Protein AF-A0A534F071-F1 (afdb_monomer)

Secondary structure (DSSP, 8-state):
-----------------------PPPPPP---HHHHHHHHHHHTSGGGTT--TTSHHHHHHHHHHHHHHHHTTPEESBTTBSEEEEEEEEEEE-TT-EEEEESSS-EEEEBTTTEEEE-SS--SEEEEEEEEEEE-TT--EEGGGTEETTTT---TT-EEEEESS-HHHHH--TTSTTTTSPPGGGSHHHHHHHHHHTT-SEEEEEP-HHHHTS-HHHHHHHHSSEEEEPPP-SS---SEEEEE-HHHHHHHHHHTT--HHHHHHHHTSTT---EEEEEEEEEEEEEEEEEEEEEEEEEEE--SSEEEEEEEEEEE-----EEE-TTSSEEE---IIIIIHHHHHHHHHHHHHHH-SSPPSEEEEEEEES--TTTSHHHHHHHHS-SS-GGGEEEEEEE-S---B--BSEEEEET-SSBTHHHHHHHHHHHTTPEEE--S-GGG-GGGGSTHHHHHHHT--EEEEE--S-BTTS-TTHHHHHHHHHHHHTTTSTT----TT-BTHHHHHHHHHHHHHHHHHHHSS----B-GGGSTT-HHHHHHHS-------S-HHHHHHHHHHHHHTTS---------EEEEEEEEEEEEEEE-TTS-B-STT-BPPPEEEEEEEEEEEEEEEEETTEEEEEEEEE----EEEE--TTEEEEEEEEEEEEEEEEEEEEEETTEEEEEEEEEEEEEEEEEEEEEEGGGS-----

Sequence (705 aa):
MRNAVFLTTLVSCATVLSCAAAAQAPGPARFDEANIRATIRTLSSDEFGGRAPASAGEKLTTEYIASQFKRYGLLPANHGSFLQEVPLVQITANTDAALTVSGATPLTLSFGRDLIVSTPRPQTTVALAGSPLVFAGYGIVAPEYQWNDYAGLDAKGKTVVVLVNDPGYATGDPKLFHGKAMTYYGRWTYKYEEAARRGAAGVLIVHETGPAGYPWEVVQNSNTGPREELPPGDAYHPLTQGWLSHEAAGKLFATAGLSLDELARAAARRGFKPVALKLTASLTLHNEVRSIVSHNVAALVKGSRHPEQVVVYSAHWDHFGTRPGPDGKPQIFHGAIDNASGIAGLLELATVYAAARPAPARSVLFIATTAEEQGLLGAAYYASHPLFPLSDTVADLNMDVMNVYGETRDMTVRGQFMSTLDDALKQAAQRQGLKILPDAEPEKGYYYRADHFEFAKAGVPALSIDGGTDYVGQPPGWGLAQRQAYVRDRYHKPADVYEASWNLAGIRQQLELLYVTGRELADGSDWPAWYSAYGDRTPWRYVMRQPQSRCFGRHSMARLVAAVALALVAVPEGSAAGPLGFYVGGAIGEARVEAGTSSFTIGASQSFRDFSQNHSAFKLITGIRPLPIVSVELSYLDFGHPTGYSLASPGFGTADVSMKGATATGLLFLPIPLVEAYAKAGLARMQGTVHATYCGIDNCAFGPP

Radius of gyration: 31.2 Å; Cα contacts (8 Å, |Δi|>4): 1522; chains: 1; bounding box: 118×83×103 Å

pLDDT: mean 82.55, std 19.39, range [24.86, 98.88]

Structure (mmCIF, N/CA/C/O backbone):
data_AF-A0A534F071-F1
#
_entry.id   AF-A0A534F071-F1
#
loop_
_atom_site.group_PDB
_atom_site.id
_atom_site.type_symbol
_atom_site.label_atom_id
_atom_site.label_alt_id
_atom_site.label_comp_id
_atom_site.label_asym_id
_atom_site.label_entity_id
_atom_site.label_seq_id
_atom_site.pdbx_PDB_ins_code
_atom_site.Cartn_x
_atom_site.Cartn_y
_atom_site.Cartn_z
_atom_site.occupancy
_atom_site.B_iso_or_equiv
_atom_site.auth_seq_id
_atom_site.auth_comp_id
_atom_site.auth_asym_id
_atom_site.auth_atom_id
_atom_site.pdbx_PDB_model_num
ATOM 1 N N . MET A 1 1 ? 58.735 -54.352 -65.077 1.00 35.53 1 MET A N 1
ATOM 2 C CA . MET A 1 1 ? 58.502 -52.902 -65.236 1.00 35.53 1 MET A CA 1
ATOM 3 C C . MET A 1 1 ? 57.008 -52.636 -65.139 1.00 35.53 1 MET A C 1
ATOM 5 O O . MET A 1 1 ? 56.267 -53.246 -65.888 1.00 35.53 1 MET A O 1
ATOM 9 N N . ARG A 1 2 ? 56.634 -51.715 -64.242 1.00 36.81 2 ARG A N 1
ATOM 10 C CA . ARG A 1 2 ? 55.465 -50.820 -64.296 1.00 36.81 2 ARG A CA 1
ATOM 11 C C . ARG A 1 2 ? 54.032 -51.389 -64.202 1.00 36.81 2 ARG A C 1
ATOM 13 O O . ARG A 1 2 ? 53.475 -51.896 -65.161 1.00 36.81 2 ARG A O 1
ATOM 20 N N . ASN A 1 3 ? 53.443 -51.029 -63.055 1.00 34.09 3 ASN A N 1
ATOM 21 C CA . ASN A 1 3 ? 52.143 -50.369 -62.873 1.00 34.09 3 ASN A CA 1
ATOM 22 C C . ASN A 1 3 ? 50.898 -51.247 -62.678 1.00 34.09 3 ASN A C 1
ATOM 24 O O . ASN A 1 3 ? 50.167 -51.560 -63.611 1.00 34.09 3 ASN A O 1
ATOM 28 N N . ALA A 1 4 ? 50.619 -51.514 -61.398 1.00 37.78 4 ALA A N 1
ATOM 29 C CA . ALA A 1 4 ? 49.294 -51.826 -60.881 1.00 37.78 4 ALA A CA 1
ATOM 30 C C . ALA A 1 4 ? 48.411 -50.564 -60.896 1.00 37.78 4 ALA A C 1
ATOM 32 O O . ALA A 1 4 ? 48.815 -49.504 -60.415 1.00 37.78 4 ALA A O 1
ATOM 33 N N . VAL A 1 5 ? 47.211 -50.690 -61.459 1.00 39.19 5 VAL A N 1
ATOM 34 C CA . VAL A 1 5 ? 46.166 -49.661 -61.475 1.00 39.19 5 VAL A CA 1
ATOM 35 C C . VAL A 1 5 ? 45.340 -49.813 -60.198 1.00 39.19 5 VAL A C 1
ATOM 37 O O . VAL A 1 5 ? 44.652 -50.815 -60.025 1.00 39.19 5 VAL A O 1
ATOM 40 N N . PHE A 1 6 ? 45.428 -48.835 -59.293 1.00 38.88 6 PHE A N 1
ATOM 41 C CA . PHE A 1 6 ? 44.560 -48.732 -58.119 1.00 38.88 6 PHE A CA 1
ATOM 42 C C . PHE A 1 6 ? 43.337 -47.874 -58.449 1.00 38.88 6 PHE A C 1
ATOM 44 O O . PHE A 1 6 ? 43.452 -46.709 -58.826 1.00 38.88 6 PHE A O 1
ATOM 51 N N . LEU A 1 7 ? 42.164 -48.479 -58.283 1.00 36.41 7 LEU A N 1
ATOM 52 C CA . LEU A 1 7 ? 40.848 -47.858 -58.342 1.00 36.41 7 LEU A CA 1
ATOM 53 C C . LEU A 1 7 ? 40.698 -46.917 -57.132 1.00 36.41 7 LEU A C 1
ATOM 55 O O . LEU A 1 7 ? 40.744 -47.378 -55.993 1.00 36.41 7 LEU A O 1
ATOM 59 N N . THR A 1 8 ? 40.559 -45.607 -57.350 1.00 38.62 8 THR A N 1
ATOM 60 C CA . THR A 1 8 ? 40.312 -44.636 -56.270 1.00 38.62 8 THR A CA 1
ATOM 61 C C . THR A 1 8 ? 38.850 -44.205 -56.298 1.00 38.62 8 THR A C 1
ATOM 63 O O . THR A 1 8 ? 38.410 -43.486 -57.192 1.00 38.62 8 THR A O 1
ATOM 66 N N . THR A 1 9 ? 38.089 -44.680 -55.319 1.00 41.09 9 THR A N 1
ATOM 67 C CA . THR A 1 9 ? 36.700 -44.297 -55.063 1.00 41.09 9 THR A CA 1
ATOM 68 C C . THR A 1 9 ? 36.679 -42.888 -54.462 1.00 41.09 9 THR A C 1
ATOM 70 O O . THR A 1 9 ? 37.172 -42.676 -53.355 1.00 41.09 9 THR A O 1
ATOM 73 N N . LEU A 1 10 ? 36.133 -41.911 -55.191 1.00 35.72 10 LEU A N 1
ATOM 74 C CA . LEU A 1 10 ? 35.888 -40.555 -54.692 1.00 35.72 10 LEU A CA 1
ATOM 75 C C . LEU A 1 10 ? 34.735 -40.578 -53.675 1.00 35.72 10 LEU A C 1
ATOM 77 O O . LEU A 1 10 ? 33.568 -40.673 -54.047 1.00 35.72 10 LEU A O 1
ATOM 81 N N . VAL A 1 11 ? 35.062 -40.472 -52.386 1.00 41.44 11 VAL A N 1
ATOM 82 C CA . VAL A 1 11 ? 34.099 -40.129 -51.332 1.00 41.44 11 VAL A CA 1
ATOM 83 C C . VAL A 1 11 ? 33.946 -38.609 -51.332 1.00 41.44 11 VAL A C 1
ATOM 85 O O . VAL A 1 11 ? 34.829 -37.879 -50.886 1.00 41.44 11 VAL A O 1
ATOM 88 N N . SER A 1 12 ? 32.830 -38.131 -51.879 1.00 37.91 12 SER A N 1
ATOM 89 C CA . SER A 1 12 ? 32.453 -36.718 -51.856 1.00 37.91 12 SER A CA 1
ATOM 90 C C . SER A 1 12 ? 32.006 -36.345 -50.439 1.00 37.91 12 SER A C 1
ATOM 92 O O . SER A 1 12 ? 30.887 -36.644 -50.028 1.00 37.91 12 SER A O 1
ATOM 94 N N . CYS A 1 13 ? 32.903 -35.727 -49.670 1.00 37.22 13 CYS A N 1
ATOM 95 C CA . CYS A 1 13 ? 32.613 -35.191 -48.345 1.00 37.22 13 CYS A CA 1
ATOM 96 C C . CYS A 1 13 ? 31.810 -33.889 -48.509 1.00 37.22 13 CYS A C 1
ATOM 98 O O . CYS A 1 13 ? 32.375 -32.830 -48.775 1.00 37.22 13 CYS A O 1
ATOM 100 N N . ALA A 1 14 ? 30.482 -33.978 -48.424 1.00 41.22 14 ALA A N 1
ATOM 101 C CA . ALA A 1 14 ? 29.607 -32.814 -48.375 1.00 41.22 14 ALA A CA 1
ATOM 102 C C . ALA A 1 14 ? 29.762 -32.133 -47.006 1.00 41.22 14 ALA A C 1
ATOM 104 O O . ALA A 1 14 ? 29.178 -32.556 -46.009 1.00 41.22 14 ALA A O 1
ATOM 105 N N . THR A 1 15 ? 30.573 -31.080 -46.951 1.00 41.62 15 THR A N 1
ATOM 106 C CA . THR A 1 15 ? 30.648 -30.163 -45.815 1.00 41.62 15 THR A CA 1
ATOM 107 C C . THR A 1 15 ? 29.354 -29.358 -45.735 1.00 41.62 15 THR A C 1
ATOM 109 O O . THR A 1 15 ? 29.196 -28.314 -46.363 1.00 41.62 15 THR A O 1
ATOM 112 N N . VAL A 1 16 ? 28.404 -29.847 -44.938 1.00 42.28 16 VAL A N 1
ATOM 113 C CA . VAL A 1 16 ? 27.288 -29.038 -44.446 1.00 42.28 16 VAL A CA 1
ATOM 114 C C . VAL A 1 16 ? 27.893 -27.982 -43.519 1.00 42.28 16 VAL A C 1
ATOM 116 O O . VAL A 1 16 ? 28.187 -28.257 -42.357 1.00 42.28 16 VAL A O 1
ATOM 119 N N . LEU A 1 17 ? 28.136 -26.776 -44.041 1.00 40.34 17 LEU A N 1
ATOM 120 C CA . LEU A 1 17 ? 28.343 -25.590 -43.213 1.00 40.34 17 LEU A CA 1
ATOM 121 C C . LEU A 1 17 ? 27.021 -25.309 -42.484 1.00 40.34 17 LEU A C 1
ATOM 123 O O . LEU A 1 17 ? 26.186 -24.531 -42.942 1.00 40.34 17 LEU A O 1
ATOM 127 N N . SER A 1 18 ? 26.818 -25.962 -41.341 1.00 37.25 18 SER A N 1
ATOM 128 C CA . SER A 1 18 ? 25.866 -25.495 -40.342 1.00 37.25 18 SER A CA 1
ATOM 129 C C . SER A 1 18 ? 26.377 -24.153 -39.841 1.00 37.25 18 SER A C 1
ATOM 131 O O . SER A 1 18 ? 27.278 -24.083 -39.007 1.00 37.25 18 SER A O 1
ATOM 133 N N . CYS A 1 19 ? 25.816 -23.078 -40.386 1.00 33.03 19 CYS A N 1
ATOM 134 C CA . CYS A 1 19 ? 25.945 -21.741 -39.840 1.00 33.03 19 CYS A CA 1
ATOM 135 C C . CYS A 1 19 ? 25.193 -21.727 -38.502 1.00 33.03 19 CYS A C 1
ATOM 137 O O . CYS A 1 19 ? 24.042 -21.308 -38.418 1.00 33.03 19 CYS A O 1
ATOM 139 N N . ALA A 1 20 ? 25.822 -22.264 -37.455 1.00 37.59 20 ALA A N 1
ATOM 140 C CA . ALA A 1 20 ? 25.410 -22.022 -36.088 1.00 37.59 20 ALA A CA 1
ATOM 141 C C . ALA A 1 20 ? 25.661 -20.534 -35.833 1.00 37.59 20 ALA A C 1
ATOM 143 O O . ALA A 1 20 ? 26.767 -20.125 -35.485 1.00 37.59 20 ALA A O 1
ATOM 144 N N . ALA A 1 21 ? 24.645 -19.709 -36.086 1.00 35.34 21 ALA A N 1
ATOM 145 C CA . ALA A 1 21 ? 24.594 -18.370 -35.538 1.00 35.34 21 ALA A CA 1
ATOM 146 C C . ALA A 1 21 ? 24.618 -18.543 -34.017 1.00 35.34 21 ALA A C 1
ATOM 148 O O . ALA A 1 21 ? 23.602 -18.868 -33.405 1.00 35.34 21 ALA A O 1
ATOM 149 N N . ALA A 1 22 ? 25.804 -18.420 -33.420 1.00 35.91 22 ALA A N 1
ATOM 150 C CA . ALA A 1 22 ? 25.925 -18.259 -31.987 1.00 35.91 22 ALA A CA 1
ATOM 151 C C . ALA A 1 22 ? 25.032 -17.070 -31.630 1.00 35.91 22 ALA A C 1
ATOM 153 O O . ALA A 1 22 ? 25.279 -15.955 -32.094 1.00 35.91 22 ALA A O 1
ATOM 154 N N . ALA A 1 23 ? 23.950 -17.326 -30.893 1.00 39.56 23 ALA A N 1
ATOM 155 C CA . ALA A 1 23 ? 23.125 -16.272 -30.340 1.00 39.56 23 ALA A CA 1
ATOM 156 C C . ALA A 1 23 ? 24.057 -15.403 -29.492 1.00 39.56 23 ALA A C 1
ATOM 158 O O . ALA A 1 23 ? 24.519 -15.829 -28.434 1.00 39.56 23 ALA A O 1
A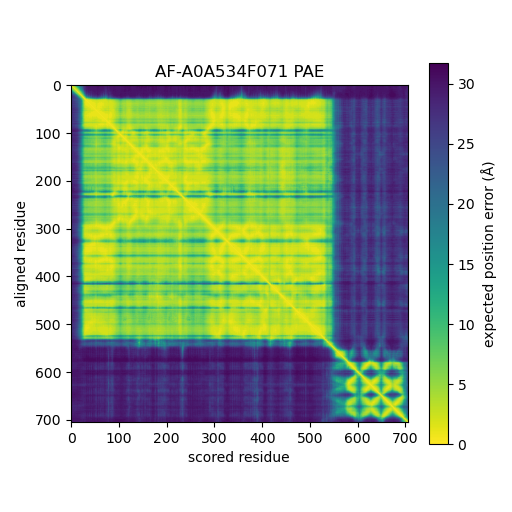TOM 159 N N . GLN A 1 24 ? 24.421 -14.229 -30.011 1.00 33.56 24 GLN A N 1
ATOM 160 C CA . GLN A 1 24 ? 25.145 -13.239 -29.234 1.00 33.56 24 GLN A CA 1
ATOM 161 C C . GLN A 1 24 ? 24.312 -12.969 -27.989 1.00 33.56 24 GLN A C 1
ATOM 163 O O . GLN A 1 24 ? 23.115 -12.691 -28.094 1.00 33.56 24 GLN A O 1
ATOM 168 N N . ALA A 1 25 ? 24.943 -13.107 -26.821 1.00 47.78 25 ALA A N 1
ATOM 169 C CA . ALA A 1 25 ? 24.337 -12.666 -25.581 1.00 47.78 25 ALA A CA 1
ATOM 170 C C . ALA A 1 25 ? 23.855 -11.221 -25.796 1.00 47.78 25 ALA A C 1
ATOM 172 O O . ALA A 1 25 ? 24.605 -10.428 -26.382 1.00 47.78 25 ALA A O 1
ATOM 173 N N . PRO A 1 26 ? 22.612 -10.884 -25.412 1.00 52.28 26 PRO A N 1
ATOM 174 C CA . PRO A 1 26 ? 22.123 -9.524 -25.562 1.00 52.28 26 PRO A CA 1
ATOM 175 C C . PRO A 1 26 ? 23.124 -8.560 -24.914 1.00 52.28 26 PRO A C 1
ATOM 177 O O . PRO A 1 26 ? 23.661 -8.843 -23.841 1.00 52.28 26 PRO A O 1
ATOM 180 N N . GLY A 1 27 ? 23.418 -7.450 -25.599 1.00 55.25 27 GLY A N 1
ATOM 181 C CA . GLY A 1 27 ? 24.273 -6.399 -25.047 1.00 55.25 27 GLY A CA 1
ATOM 182 C C . GLY A 1 27 ? 23.717 -5.862 -23.719 1.00 55.25 27 GLY A C 1
ATOM 183 O O . GLY A 1 27 ? 22.547 -6.103 -23.406 1.00 55.25 27 GLY A O 1
ATOM 184 N N . PRO A 1 28 ? 24.531 -5.138 -22.929 1.00 66.75 28 PRO A N 1
ATOM 185 C CA . PRO A 1 28 ? 24.083 -4.601 -21.648 1.00 66.75 28 PRO A CA 1
ATOM 186 C C . PRO A 1 28 ? 22.842 -3.723 -21.845 1.00 66.75 28 PRO A C 1
ATOM 188 O O . PRO A 1 28 ? 22.785 -2.919 -22.783 1.00 66.75 28 PRO A O 1
ATOM 191 N N . ALA A 1 29 ? 21.842 -3.898 -20.977 1.00 81.38 29 ALA A N 1
ATOM 192 C CA . ALA A 1 29 ? 20.662 -3.045 -20.971 1.00 81.38 29 ALA A CA 1
ATOM 193 C C . ALA A 1 29 ? 21.088 -1.587 -20.794 1.00 81.38 29 ALA A C 1
ATOM 195 O O . ALA A 1 29 ? 21.924 -1.269 -19.951 1.00 81.38 29 ALA A O 1
ATOM 196 N N . ARG A 1 30 ? 20.521 -0.697 -21.608 1.00 87.19 30 ARG A N 1
ATOM 197 C CA . ARG A 1 30 ? 20.827 0.729 -21.561 1.00 87.19 30 ARG A CA 1
ATOM 198 C C . ARG A 1 30 ? 19.566 1.500 -21.215 1.00 87.19 30 ARG A C 1
ATOM 200 O O . ARG A 1 30 ? 18.618 1.487 -21.992 1.00 87.19 30 ARG A O 1
ATOM 207 N N . PHE A 1 31 ? 19.614 2.196 -20.087 1.00 95.31 31 PHE A N 1
ATOM 208 C CA . PHE A 1 31 ? 18.564 3.098 -19.618 1.00 95.31 31 PHE A CA 1
ATOM 209 C C . PHE A 1 31 ? 18.946 4.539 -19.952 1.00 95.31 31 PHE A C 1
ATOM 211 O O . PHE A 1 31 ? 20.073 4.968 -19.669 1.00 95.31 31 PHE A O 1
ATOM 218 N N . ASP A 1 32 ? 18.042 5.274 -20.591 1.00 96.31 32 ASP A N 1
ATOM 219 C CA . ASP A 1 32 ? 18.290 6.635 -21.052 1.00 96.31 32 ASP A CA 1
ATOM 220 C C . ASP A 1 32 ? 17.930 7.645 -19.960 1.00 96.31 32 ASP A C 1
ATOM 222 O O . ASP A 1 32 ? 16.768 7.895 -19.639 1.00 96.31 32 ASP A O 1
ATOM 226 N N . GLU A 1 33 ? 18.956 8.284 -19.402 1.00 96.88 33 GLU A N 1
ATOM 227 C CA . GLU A 1 33 ? 18.782 9.307 -18.377 1.00 96.88 33 GLU A CA 1
ATOM 228 C C . GLU A 1 33 ? 17.902 10.479 -18.842 1.00 96.88 33 GLU A C 1
ATOM 230 O O . GLU A 1 33 ? 17.171 11.054 -18.032 1.00 96.88 33 GLU A O 1
ATOM 235 N N . ALA A 1 34 ? 17.924 10.827 -20.133 1.00 97.62 34 ALA A N 1
ATOM 236 C CA . ALA A 1 34 ? 17.096 11.904 -20.664 1.00 97.62 34 ALA A CA 1
ATOM 237 C C . ALA A 1 34 ? 15.602 11.557 -20.590 1.00 97.62 34 ALA A C 1
ATOM 239 O O . ALA A 1 34 ? 14.798 12.416 -20.222 1.00 97.62 34 ALA A O 1
ATOM 240 N N . ASN A 1 35 ? 15.236 10.301 -20.864 1.00 97.50 35 ASN A N 1
ATOM 241 C CA . ASN A 1 35 ? 13.859 9.827 -20.731 1.00 97.50 35 ASN A CA 1
ATOM 242 C C . ASN A 1 35 ? 13.413 9.790 -19.266 1.00 97.50 35 ASN A C 1
ATOM 244 O O . ASN A 1 35 ? 12.297 10.218 -18.960 1.00 97.50 35 ASN A O 1
ATOM 248 N N . ILE A 1 36 ? 14.289 9.343 -18.355 1.00 98.50 36 ILE A N 1
ATOM 249 C CA . ILE A 1 36 ? 14.006 9.335 -16.911 1.00 98.50 36 ILE A CA 1
ATOM 250 C C . ILE A 1 36 ? 13.712 10.763 -16.439 1.00 98.50 36 ILE A C 1
ATOM 252 O O . ILE A 1 36 ? 12.660 11.023 -15.854 1.00 98.50 36 ILE A O 1
ATOM 256 N N . ARG A 1 37 ? 14.595 11.723 -16.755 1.00 98.44 37 ARG A N 1
ATOM 257 C CA . ARG A 1 37 ? 14.403 13.143 -16.405 1.00 98.44 37 ARG A CA 1
ATOM 258 C C . ARG A 1 37 ? 13.119 13.707 -16.995 1.00 98.44 37 ARG A C 1
ATOM 260 O O . ARG A 1 37 ? 12.385 14.400 -16.294 1.00 98.44 37 ARG A O 1
ATOM 267 N N . ALA A 1 38 ? 12.852 13.428 -18.271 1.00 98.50 38 ALA A N 1
ATOM 268 C CA . ALA A 1 38 ? 11.658 13.915 -18.951 1.00 98.50 38 ALA A CA 1
ATOM 269 C C . ALA A 1 38 ? 10.378 13.382 -18.298 1.00 98.50 38 ALA A C 1
ATOM 271 O O . ALA A 1 38 ? 9.451 14.159 -18.073 1.00 98.50 38 ALA A O 1
ATOM 272 N N . THR A 1 39 ? 10.347 12.096 -17.942 1.00 98.69 39 THR A N 1
ATOM 273 C CA . THR A 1 39 ? 9.203 11.471 -17.271 1.00 98.69 39 THR A CA 1
ATOM 274 C C . THR A 1 39 ? 8.959 12.096 -15.907 1.00 98.69 39 THR A C 1
ATOM 276 O O . THR A 1 39 ? 7.860 12.591 -15.661 1.00 98.69 39 THR A O 1
ATOM 279 N N . ILE A 1 40 ? 9.989 12.153 -15.051 1.00 98.81 40 ILE A N 1
ATOM 280 C CA . ILE A 1 40 ? 9.837 12.707 -13.702 1.00 98.81 40 ILE A CA 1
ATOM 281 C C . ILE A 1 40 ? 9.366 14.156 -13.781 1.00 98.81 40 ILE A C 1
ATOM 283 O O . ILE A 1 40 ? 8.377 14.517 -13.148 1.00 98.81 40 ILE A O 1
ATOM 287 N N . ARG A 1 41 ? 10.020 14.979 -14.608 1.00 98.50 41 ARG A N 1
ATOM 288 C CA . ARG A 1 41 ? 9.658 16.390 -14.787 1.00 98.50 41 ARG A CA 1
ATOM 289 C C . ARG A 1 41 ? 8.226 16.572 -15.291 1.00 98.50 41 ARG A C 1
ATOM 291 O O . ARG A 1 41 ? 7.570 17.520 -14.881 1.00 98.50 41 ARG A O 1
ATOM 298 N N . THR A 1 42 ? 7.763 15.705 -16.190 1.00 98.69 42 THR A N 1
ATOM 299 C CA . THR A 1 42 ? 6.406 15.784 -16.748 1.00 98.69 42 THR A CA 1
ATOM 300 C C . THR A 1 42 ? 5.370 15.435 -15.686 1.00 98.69 42 THR A C 1
ATOM 302 O O . THR A 1 42 ? 4.507 16.255 -15.381 1.00 98.69 42 THR A O 1
ATOM 305 N N . LEU A 1 43 ? 5.492 14.256 -15.071 1.00 98.69 43 LEU A N 1
ATOM 306 C CA . LEU A 1 43 ? 4.509 13.754 -14.111 1.00 98.69 43 LEU A CA 1
ATOM 307 C C . LEU A 1 43 ? 4.443 14.605 -12.840 1.00 98.69 43 LEU A C 1
ATOM 309 O O . LEU A 1 43 ? 3.367 14.751 -12.266 1.00 98.69 43 LEU A O 1
ATOM 313 N N . SER A 1 44 ? 5.565 15.195 -12.424 1.00 98.44 44 SER A N 1
ATOM 314 C CA . SER A 1 44 ? 5.659 16.086 -11.258 1.00 98.44 44 SER A CA 1
ATOM 315 C C . SER A 1 44 ? 5.521 17.574 -11.594 1.00 98.44 44 SER A C 1
ATOM 317 O O . SER A 1 44 ? 5.962 18.423 -10.827 1.00 98.44 44 SER A O 1
ATOM 319 N N . SER A 1 45 ? 4.934 17.919 -12.742 1.00 98.44 45 SER A N 1
ATOM 320 C CA . SER A 1 45 ? 4.663 19.316 -13.099 1.00 98.44 45 SER A CA 1
ATOM 321 C C . SER A 1 45 ? 3.353 19.831 -12.491 1.00 98.44 45 SER A C 1
ATOM 323 O O . SER A 1 45 ? 2.459 19.054 -12.151 1.00 98.44 45 SER A O 1
ATOM 325 N N . ASP A 1 46 ? 3.208 21.158 -12.413 1.00 97.94 46 ASP A N 1
ATOM 326 C CA . ASP A 1 46 ? 1.962 21.812 -11.984 1.00 97.94 46 ASP A CA 1
ATOM 327 C C . ASP A 1 46 ? 0.755 21.384 -12.834 1.00 97.94 46 ASP A C 1
ATOM 329 O O . ASP A 1 46 ? -0.349 21.248 -12.312 1.00 97.94 46 ASP A O 1
ATOM 333 N N . GLU A 1 47 ? 0.963 21.128 -14.132 1.00 98.12 47 GLU A N 1
ATOM 334 C CA . GLU A 1 47 ? -0.081 20.686 -15.068 1.00 98.12 47 GLU A CA 1
ATOM 335 C C . GLU A 1 47 ? -0.707 19.350 -14.639 1.00 98.12 47 GLU A C 1
ATOM 337 O O . GLU A 1 47 ? -1.917 19.165 -14.745 1.00 98.12 47 GLU A O 1
ATOM 342 N N . PHE A 1 48 ? 0.101 18.445 -14.081 1.00 98.31 48 PHE A N 1
ATOM 343 C CA . PHE A 1 48 ? -0.349 17.146 -13.578 1.00 98.31 48 PHE A CA 1
ATOM 344 C C . PHE A 1 48 ? -0.947 17.241 -12.164 1.00 98.31 48 PHE A C 1
ATOM 346 O O . PHE A 1 48 ? -1.498 16.260 -11.660 1.00 98.31 48 PHE A O 1
ATOM 353 N N . GLY A 1 49 ? -0.875 18.414 -11.522 1.00 96.88 49 GLY A N 1
ATOM 354 C CA . GLY A 1 49 ? -1.677 18.787 -10.352 1.00 96.88 49 GLY A CA 1
ATOM 355 C C . GLY A 1 49 ? -1.539 17.879 -9.127 1.00 96.88 49 GLY A C 1
ATOM 356 O O . GLY A 1 49 ? -2.439 17.863 -8.287 1.00 96.88 49 GLY A O 1
ATOM 357 N N . GLY A 1 50 ? -0.451 17.107 -9.038 1.00 96.06 50 GLY A N 1
ATOM 358 C CA . GLY A 1 50 ? -0.194 16.133 -7.974 1.00 96.06 50 GLY A CA 1
ATOM 359 C C . GLY A 1 50 ? -0.931 14.797 -8.109 1.00 96.06 50 GLY A C 1
ATOM 360 O O . GLY A 1 50 ? -0.922 14.013 -7.169 1.00 96.06 50 GLY A O 1
ATOM 361 N N . ARG A 1 51 ? -1.573 14.530 -9.255 1.00 97.62 51 ARG A N 1
ATOM 362 C CA . ARG A 1 51 ? -2.036 13.189 -9.664 1.00 97.62 51 ARG A CA 1
ATOM 363 C C . ARG A 1 51 ? -2.905 12.450 -8.631 1.00 97.62 51 ARG A C 1
ATOM 365 O O . ARG A 1 51 ? -2.764 11.246 -8.463 1.00 97.62 51 ARG A O 1
ATOM 372 N N . ALA A 1 52 ? -3.821 13.147 -7.956 1.00 95.50 52 ALA A N 1
ATOM 373 C CA . ALA A 1 52 ? -4.788 12.471 -7.087 1.00 95.50 52 ALA A CA 1
ATOM 374 C C . ALA A 1 52 ? -5.727 11.556 -7.899 1.00 95.50 52 ALA A C 1
ATOM 376 O O . ALA A 1 52 ? -6.106 11.933 -9.018 1.00 95.50 52 ALA A O 1
ATOM 377 N N . PRO A 1 53 ? -6.171 10.417 -7.342 1.00 95.31 53 PRO A N 1
ATOM 378 C CA . PRO A 1 53 ? -7.225 9.607 -7.942 1.00 95.31 53 PRO A CA 1
ATOM 379 C C . PRO A 1 53 ? -8.495 10.423 -8.239 1.00 95.31 53 PRO A C 1
ATOM 381 O O . PRO A 1 53 ? -8.851 11.354 -7.514 1.00 95.31 53 PRO A O 1
ATOM 384 N N . ALA A 1 54 ? -9.166 10.092 -9.339 1.00 93.12 54 ALA A N 1
ATOM 385 C CA . ALA A 1 54 ? -10.332 10.766 -9.905 1.00 93.12 54 ALA A CA 1
ATOM 386 C C . ALA A 1 54 ? -10.152 12.277 -10.185 1.00 93.12 54 ALA A C 1
ATOM 388 O O . ALA A 1 54 ? -11.136 13.012 -10.311 1.00 93.12 54 ALA A O 1
ATOM 389 N N . SER A 1 55 ? -8.910 12.761 -10.306 1.00 95.31 55 SER A N 1
ATOM 390 C CA . SER A 1 55 ? -8.605 14.162 -10.632 1.00 95.31 55 SER A CA 1
ATOM 391 C C . SER A 1 55 ? -8.288 14.377 -12.118 1.00 95.31 55 SER A C 1
ATOM 393 O O . SER A 1 55 ? -8.066 13.438 -12.882 1.00 95.31 55 SER A O 1
ATOM 395 N N . ALA A 1 56 ? -8.188 15.641 -12.545 1.00 96.94 56 ALA A N 1
ATOM 396 C CA . ALA A 1 56 ? -7.656 15.969 -13.872 1.00 96.94 56 ALA A CA 1
ATOM 397 C C . ALA A 1 56 ? -6.209 15.463 -14.062 1.00 96.94 56 ALA A C 1
ATOM 399 O O . ALA A 1 56 ? -5.841 15.048 -15.160 1.00 96.94 56 ALA A O 1
ATOM 400 N N . GLY A 1 57 ? -5.422 15.441 -12.980 1.00 97.88 57 GLY A N 1
ATOM 401 C CA . GLY A 1 57 ? -4.063 14.906 -12.966 1.00 97.88 57 GLY A CA 1
ATOM 402 C C . GLY A 1 57 ? -4.006 13.406 -13.249 1.00 97.88 57 GLY A C 1
ATOM 403 O O . GLY A 1 57 ? -3.114 12.966 -13.971 1.00 97.88 57 GLY A O 1
ATOM 404 N N . GLU A 1 58 ? -4.979 12.621 -12.769 1.00 97.94 58 GLU A N 1
ATOM 405 C CA . GLU A 1 58 ? -5.103 11.200 -13.133 1.00 97.94 58 GLU A CA 1
ATOM 406 C C . GLU A 1 58 ? -5.268 11.037 -14.643 1.00 97.94 58 GLU A C 1
ATOM 408 O O . GLU A 1 58 ? -4.559 10.248 -15.266 1.00 97.94 58 GLU A O 1
ATOM 413 N N . LYS A 1 59 ? -6.198 11.787 -15.245 1.00 98.31 59 LYS A N 1
ATOM 414 C CA . LYS A 1 59 ? -6.475 11.674 -16.681 1.00 98.31 59 LYS A CA 1
ATOM 415 C C . LYS A 1 59 ? -5.207 11.925 -17.500 1.00 98.31 59 LYS A C 1
ATOM 417 O O . LYS A 1 59 ? -4.877 11.127 -18.370 1.00 98.31 59 LYS A O 1
ATOM 422 N N . LEU A 1 60 ? -4.466 12.988 -17.180 1.00 98.75 60 LEU A N 1
ATOM 423 C CA . LEU A 1 60 ? -3.196 13.297 -17.842 1.00 98.75 60 LEU A CA 1
ATOM 424 C C . LEU A 1 60 ? -2.143 12.204 -17.613 1.00 98.75 60 LEU A C 1
ATOM 426 O O . LEU A 1 60 ? -1.444 11.813 -18.544 1.00 98.75 60 LEU A O 1
ATOM 430 N N . THR A 1 61 ? -2.051 11.682 -16.390 1.00 98.81 61 THR A N 1
ATOM 431 C CA . THR A 1 61 ? -1.079 10.644 -16.009 1.00 98.81 61 THR A CA 1
ATOM 432 C C . THR A 1 61 ? -1.330 9.329 -16.729 1.00 98.81 61 THR A C 1
ATOM 434 O O . THR A 1 61 ? -0.421 8.769 -17.342 1.00 98.81 61 THR A O 1
ATOM 437 N N . THR A 1 62 ? -2.568 8.848 -16.699 1.00 98.75 62 THR A N 1
ATOM 438 C CA . THR A 1 62 ? -2.958 7.578 -17.318 1.00 98.75 62 THR A CA 1
ATOM 439 C C . THR A 1 62 ? -2.827 7.637 -18.841 1.00 98.75 62 THR A C 1
ATOM 441 O O . THR A 1 62 ? -2.283 6.711 -19.446 1.00 98.75 62 THR A O 1
ATOM 444 N N . GLU A 1 63 ? -3.217 8.756 -19.466 1.00 98.75 63 GLU A N 1
ATOM 445 C CA . GLU A 1 63 ? -3.006 9.010 -20.897 1.00 98.75 63 GLU A CA 1
ATOM 446 C C . GLU A 1 63 ? -1.515 9.074 -21.249 1.00 98.75 63 GLU A C 1
ATOM 448 O O . GLU A 1 63 ? -1.089 8.464 -22.235 1.00 98.75 63 GLU A O 1
ATOM 453 N N . TYR A 1 64 ? -0.703 9.754 -20.433 1.00 98.88 64 TYR A N 1
ATOM 454 C CA . TYR A 1 64 ? 0.743 9.825 -20.621 1.00 98.88 64 TYR A CA 1
ATOM 455 C C . TYR A 1 64 ? 1.378 8.430 -20.583 1.00 98.88 64 TYR A C 1
ATOM 457 O O . TYR A 1 64 ? 2.046 8.047 -21.547 1.00 98.88 64 TYR A O 1
ATOM 465 N N . ILE A 1 65 ? 1.124 7.641 -19.534 1.00 98.88 65 ILE A N 1
ATOM 466 C CA . ILE A 1 65 ? 1.703 6.299 -19.366 1.00 98.88 65 ILE A CA 1
ATOM 467 C C . ILE A 1 65 ? 1.260 5.367 -20.504 1.00 98.88 65 ILE A C 1
ATOM 469 O O . ILE A 1 65 ? 2.103 4.748 -21.158 1.00 98.88 65 ILE A O 1
ATOM 473 N N . ALA A 1 66 ? -0.039 5.329 -20.821 1.00 98.81 66 ALA A N 1
ATOM 474 C CA . ALA A 1 66 ? -0.558 4.528 -21.929 1.00 98.81 66 ALA A CA 1
ATOM 475 C C . ALA A 1 66 ? 0.045 4.951 -23.283 1.00 98.81 66 ALA A C 1
ATOM 477 O O . ALA A 1 66 ? 0.346 4.101 -24.127 1.00 98.81 66 ALA A O 1
ATOM 478 N N . SER A 1 67 ? 0.270 6.254 -23.497 1.00 98.62 67 SER A N 1
ATOM 479 C CA . SER A 1 67 ? 0.916 6.759 -24.715 1.00 98.62 67 SER A CA 1
ATOM 480 C C . SER A 1 67 ? 2.376 6.315 -24.832 1.00 98.62 67 SER A C 1
ATOM 482 O O . SER A 1 67 ? 2.804 5.957 -25.932 1.00 98.62 67 SER A O 1
ATOM 484 N N . GLN A 1 68 ? 3.123 6.272 -23.720 1.00 98.56 68 GLN A N 1
ATOM 485 C CA . GLN A 1 68 ? 4.499 5.775 -23.713 1.00 98.56 68 GLN A CA 1
ATOM 486 C C . GLN A 1 68 ? 4.529 4.271 -24.000 1.00 98.56 68 GLN A C 1
ATOM 488 O O . GLN A 1 68 ? 5.223 3.852 -24.925 1.00 98.56 68 GLN A O 1
ATOM 493 N N . PHE A 1 69 ? 3.691 3.466 -23.336 1.00 98.62 69 PHE A N 1
ATOM 494 C CA . PHE A 1 69 ? 3.579 2.033 -23.640 1.00 98.62 69 PHE A CA 1
ATOM 495 C C . PHE A 1 69 ? 3.257 1.765 -25.114 1.00 98.62 69 PHE A C 1
ATOM 497 O O . PHE A 1 69 ? 3.913 0.941 -25.758 1.00 98.62 69 PHE A O 1
ATOM 504 N N . LYS A 1 70 ? 2.304 2.510 -25.686 1.00 98.25 70 LYS A N 1
ATOM 505 C CA . LYS A 1 70 ? 1.967 2.417 -27.111 1.00 98.25 70 LYS A CA 1
ATOM 506 C C . LYS A 1 70 ? 3.139 2.817 -28.010 1.00 98.25 70 LYS A C 1
ATOM 508 O O . LYS A 1 70 ? 3.389 2.145 -29.008 1.00 98.25 70 LYS A O 1
ATOM 513 N N . ARG A 1 71 ? 3.863 3.888 -27.670 1.00 97.62 71 ARG A N 1
ATOM 514 C CA . ARG A 1 71 ? 5.044 4.359 -28.413 1.00 97.62 71 ARG A CA 1
ATOM 515 C C . ARG A 1 71 ? 6.157 3.311 -28.444 1.00 97.62 71 ARG A C 1
ATOM 517 O O . ARG A 1 71 ? 6.818 3.176 -29.468 1.00 97.62 71 ARG A O 1
ATOM 524 N N . TYR A 1 72 ? 6.342 2.568 -27.356 1.00 96.00 72 TYR A N 1
ATOM 525 C CA . TYR A 1 72 ? 7.323 1.482 -27.270 1.00 96.00 72 TYR A CA 1
ATOM 526 C C . TYR A 1 72 ? 6.845 0.177 -27.932 1.00 96.00 72 TYR A C 1
ATOM 528 O O . TYR A 1 72 ? 7.628 -0.758 -28.079 1.00 96.00 72 TYR A O 1
ATOM 536 N N . GLY A 1 73 ? 5.580 0.107 -28.360 1.00 96.75 73 GLY A N 1
ATOM 537 C CA . GLY A 1 73 ? 5.008 -1.059 -29.034 1.00 96.75 73 GLY A CA 1
ATOM 538 C C . GLY A 1 73 ? 4.558 -2.181 -28.095 1.00 96.75 73 GLY A C 1
ATOM 539 O O . GLY A 1 73 ? 4.425 -3.318 -28.547 1.00 96.75 73 GLY A O 1
ATOM 540 N N . LEU A 1 74 ? 4.325 -1.891 -26.809 1.00 98.06 74 LEU A N 1
ATOM 541 C CA . LEU A 1 74 ? 3.764 -2.870 -25.876 1.00 98.06 74 LEU A CA 1
ATOM 542 C C . LEU A 1 74 ? 2.282 -3.127 -26.173 1.00 98.06 74 LEU A C 1
ATOM 544 O O . LEU A 1 74 ? 1.564 -2.263 -26.686 1.00 98.06 74 LEU A O 1
ATOM 548 N N . LEU A 1 75 ? 1.814 -4.323 -25.814 1.00 98.19 75 LEU A N 1
ATOM 549 C CA . LEU A 1 75 ? 0.413 -4.703 -25.955 1.00 98.19 75 LEU A CA 1
ATOM 550 C C . LEU A 1 75 ? -0.405 -4.217 -24.747 1.00 98.19 75 LEU A C 1
ATOM 552 O O . LEU A 1 75 ? 0.088 -4.286 -23.623 1.00 98.19 75 LEU A O 1
ATOM 556 N N . PRO A 1 76 ? -1.658 -3.779 -24.936 1.00 98.25 76 PRO A N 1
ATOM 557 C CA . PRO A 1 76 ? -2.576 -3.557 -23.822 1.00 98.25 76 PRO A CA 1
ATOM 558 C C . PRO A 1 76 ? -2.839 -4.864 -23.058 1.00 98.25 76 PRO A C 1
ATOM 560 O O . PRO A 1 76 ? -3.093 -5.899 -23.679 1.00 98.25 76 PRO A O 1
ATOM 563 N N . ALA A 1 77 ? -2.797 -4.820 -21.724 1.00 97.19 77 ALA A N 1
ATOM 564 C CA . ALA A 1 77 ? -2.922 -6.015 -20.884 1.00 97.19 77 ALA A CA 1
ATOM 565 C C . ALA A 1 77 ? -4.365 -6.348 -20.454 1.00 97.19 77 ALA A C 1
ATOM 567 O O . ALA A 1 77 ? -4.599 -7.439 -19.945 1.00 97.19 77 ALA A O 1
ATOM 568 N N . ASN A 1 78 ? -5.338 -5.454 -20.672 1.00 96.81 78 ASN A N 1
ATOM 569 C CA . ASN A 1 78 ? -6.729 -5.650 -20.253 1.00 96.81 78 ASN A CA 1
ATOM 570 C C . ASN A 1 78 ? -7.689 -5.664 -21.453 1.00 96.81 78 ASN A C 1
ATOM 572 O O . ASN A 1 78 ? -8.214 -4.627 -21.845 1.00 96.81 78 ASN A O 1
ATOM 576 N N . HIS A 1 79 ? -7.911 -6.830 -22.067 1.00 92.62 79 HIS A N 1
ATOM 577 C CA . HIS A 1 79 ? -8.888 -7.010 -23.158 1.00 92.62 79 HIS A CA 1
ATOM 578 C C . HIS A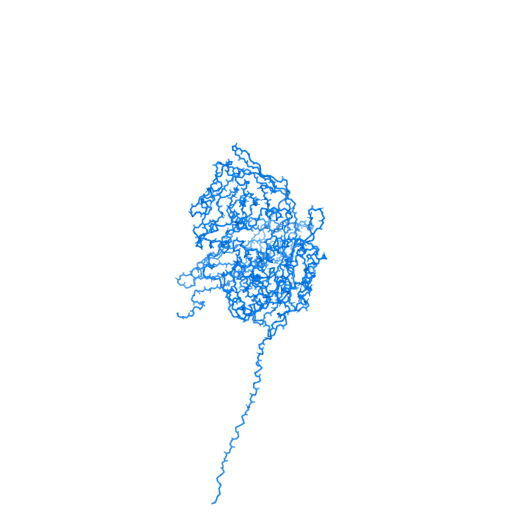 1 79 ? -8.798 -5.964 -24.295 1.00 92.62 79 HIS A C 1
ATOM 580 O O . HIS A 1 79 ? -9.809 -5.522 -24.836 1.00 92.62 79 HIS A O 1
ATOM 586 N N . GLY A 1 80 ? -7.580 -5.556 -24.672 1.00 94.00 80 GLY A N 1
ATOM 587 C CA . GLY A 1 80 ? -7.353 -4.526 -25.697 1.00 94.00 80 GLY A CA 1
ATOM 588 C C . GLY A 1 80 ? -7.248 -3.090 -25.164 1.00 94.00 80 GLY A C 1
ATOM 589 O O . GLY A 1 80 ? -6.935 -2.185 -25.934 1.00 94.00 80 GLY A O 1
ATOM 590 N N . SER A 1 81 ? -7.436 -2.883 -23.860 1.00 97.81 81 SER A N 1
ATOM 591 C CA . SER A 1 81 ? -7.223 -1.628 -23.137 1.00 97.81 81 SER A CA 1
ATOM 592 C C . SER A 1 81 ? -5.935 -1.658 -22.306 1.00 97.81 81 SER A C 1
ATOM 594 O O . SER A 1 81 ? -5.555 -2.692 -21.751 1.00 97.81 81 SER A O 1
ATOM 596 N N . PHE A 1 82 ? -5.269 -0.506 -22.197 1.00 98.62 82 PHE A N 1
ATOM 597 C CA . PHE A 1 82 ? -4.204 -0.301 -21.210 1.00 98.62 82 PHE A CA 1
ATOM 598 C C . PHE A 1 82 ? -4.763 -0.027 -19.813 1.00 98.62 82 PHE A C 1
ATOM 600 O O . PHE A 1 82 ? -4.019 -0.104 -18.850 1.00 98.62 82 PHE A O 1
ATOM 607 N N . LEU A 1 83 ? -6.045 0.311 -19.682 1.00 98.69 83 LEU A N 1
ATOM 608 C CA . LEU A 1 83 ? -6.646 0.694 -18.409 1.00 98.69 83 LEU A CA 1
ATOM 609 C C . LEU A 1 83 ? -7.397 -0.484 -17.794 1.00 98.69 83 LEU A C 1
ATOM 611 O O . LEU A 1 83 ? -8.205 -1.121 -18.473 1.00 98.69 83 LEU A O 1
ATOM 615 N N . GLN A 1 84 ? -7.166 -0.731 -16.510 1.00 98.50 84 GLN A N 1
ATOM 616 C CA . GLN A 1 84 ? -8.023 -1.540 -15.648 1.00 98.50 84 GLN A CA 1
ATOM 617 C C . GLN A 1 84 ? -8.732 -0.591 -14.680 1.00 98.50 84 GLN A C 1
ATOM 619 O O . GLN A 1 84 ? -8.075 0.094 -13.900 1.00 98.50 84 GLN A O 1
ATOM 624 N N . GLU A 1 85 ? -10.062 -0.545 -14.749 1.00 98.12 85 GLU A N 1
ATOM 625 C CA . GLU A 1 85 ? -10.872 0.245 -13.821 1.00 98.12 85 GLU A CA 1
ATOM 626 C C . GLU A 1 85 ? -10.720 -0.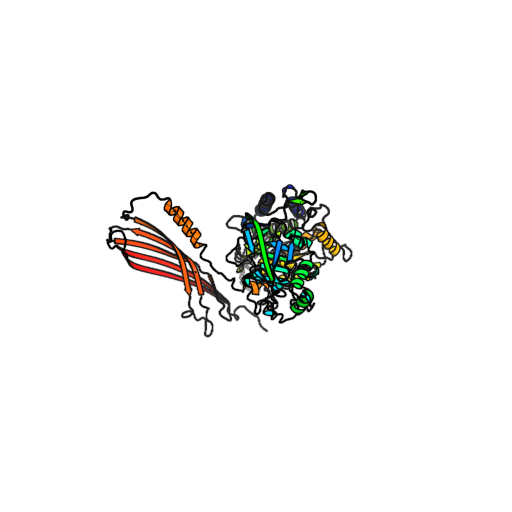282 -12.393 1.00 98.12 85 GLU A C 1
ATOM 628 O O . GLU A 1 85 ? -10.775 -1.487 -12.150 1.00 98.12 85 GLU A O 1
ATOM 633 N N . VAL A 1 86 ? -10.570 0.644 -11.454 1.00 97.75 86 VAL A N 1
ATOM 634 C CA . VAL A 1 86 ? -10.521 0.411 -10.015 1.00 97.75 86 VAL A CA 1
ATOM 635 C C . VAL A 1 86 ? -11.659 1.225 -9.401 1.00 97.75 86 VAL A C 1
ATOM 637 O O . VAL A 1 86 ? -11.515 2.432 -9.171 1.00 97.75 86 VAL A O 1
ATOM 640 N N . PRO A 1 87 ? -12.832 0.609 -9.180 1.00 96.25 87 PRO A N 1
ATOM 641 C CA . PRO A 1 87 ? -13.923 1.258 -8.472 1.00 96.25 87 PRO A CA 1
ATOM 642 C C . PRO A 1 87 ? -13.496 1.548 -7.032 1.00 96.25 87 PRO A C 1
ATOM 644 O O . PRO A 1 87 ? -12.963 0.669 -6.359 1.00 96.25 87 PRO A O 1
ATOM 647 N N . LEU A 1 88 ? -13.760 2.761 -6.556 1.00 94.88 88 LEU A N 1
ATOM 648 C CA . LEU A 1 88 ? -13.432 3.229 -5.212 1.00 94.88 88 LEU A CA 1
ATOM 649 C C . LEU A 1 88 ? -14.636 3.947 -4.597 1.00 94.88 88 LEU A C 1
ATOM 651 O O . LEU A 1 88 ? -15.543 4.433 -5.284 1.00 94.88 88 LEU A O 1
ATOM 655 N N . VAL A 1 89 ? -14.639 4.047 -3.274 1.00 93.44 89 VAL A N 1
ATOM 656 C CA . VAL A 1 89 ? -15.544 4.928 -2.546 1.00 93.44 89 VAL A CA 1
ATOM 657 C C . VAL A 1 89 ? -14.725 5.908 -1.731 1.00 93.44 89 VAL A C 1
ATOM 659 O O . VAL A 1 89 ? -13.900 5.511 -0.920 1.00 93.44 89 VAL A O 1
ATOM 662 N N . GLN A 1 90 ? -14.981 7.191 -1.940 1.00 92.69 90 GLN A N 1
ATOM 663 C CA . GLN A 1 90 ? -14.418 8.265 -1.147 1.00 92.69 90 GLN A CA 1
ATOM 664 C C . GLN A 1 90 ? -15.363 8.588 0.013 1.00 92.69 90 GLN A C 1
ATOM 666 O O . GLN A 1 90 ? -16.555 8.833 -0.197 1.00 92.69 90 GLN A O 1
ATOM 671 N N . ILE A 1 91 ? -14.830 8.580 1.230 1.00 91.50 91 ILE A N 1
ATOM 672 C CA . ILE A 1 91 ? -15.536 8.863 2.477 1.00 91.50 91 ILE A CA 1
ATOM 673 C C . ILE A 1 91 ? -14.825 10.030 3.161 1.00 91.50 91 ILE A C 1
ATOM 675 O O . ILE A 1 91 ? -13.657 9.927 3.533 1.00 91.50 91 ILE A O 1
ATOM 679 N N . THR A 1 92 ? -15.535 11.135 3.360 1.00 89.56 92 THR A N 1
ATOM 680 C CA . THR A 1 92 ? -15.029 12.303 4.091 1.00 89.56 92 THR A CA 1
ATOM 681 C C . THR A 1 92 ? -15.825 12.448 5.376 1.00 89.56 92 THR A C 1
ATOM 683 O O . THR A 1 92 ? -17.001 12.813 5.340 1.00 89.56 92 THR A O 1
ATOM 686 N N . ALA A 1 93 ? -15.202 12.139 6.513 1.00 85.88 93 ALA A N 1
ATOM 687 C CA . ALA A 1 93 ? -15.835 12.277 7.821 1.00 85.88 93 ALA A CA 1
ATOM 688 C C . ALA A 1 93 ? -15.859 13.743 8.278 1.00 85.88 93 ALA A C 1
ATOM 690 O O . ALA A 1 93 ? -14.897 14.488 8.071 1.00 85.88 93 ALA A O 1
ATOM 691 N N . ASN A 1 94 ? -16.938 14.149 8.945 1.00 82.25 94 ASN A N 1
ATOM 692 C CA . ASN A 1 94 ? -16.981 15.425 9.643 1.00 82.25 94 ASN A CA 1
ATOM 693 C C . ASN A 1 94 ? -16.023 15.415 10.846 1.00 82.25 94 ASN A C 1
ATOM 695 O O . ASN A 1 94 ? -15.935 14.448 11.600 1.00 82.25 94 ASN A O 1
ATOM 699 N N . THR A 1 95 ? -15.320 16.523 11.061 1.00 78.62 95 THR A N 1
ATOM 700 C CA . THR A 1 95 ? -14.317 16.632 12.132 1.00 78.62 95 THR A CA 1
ATOM 701 C C . THR A 1 95 ? -14.909 16.974 13.501 1.00 78.62 95 THR A C 1
ATOM 703 O O . THR A 1 95 ? -14.170 17.060 14.475 1.00 78.62 95 THR A O 1
ATOM 706 N N . ASP A 1 96 ? -16.230 17.140 13.599 1.00 82.19 96 ASP A N 1
ATOM 707 C CA . ASP A 1 96 ? -16.928 17.511 14.842 1.00 82.19 96 ASP A CA 1
ATOM 708 C C . ASP A 1 96 ? -17.270 16.298 15.723 1.00 82.19 96 ASP A C 1
ATOM 710 O O . ASP A 1 96 ? -17.935 16.423 16.754 1.00 82.19 96 ASP A O 1
ATOM 714 N N . ALA A 1 97 ? -16.849 15.100 15.311 1.00 82.00 97 ALA A N 1
ATOM 715 C CA . ALA A 1 97 ? -17.083 13.883 16.066 1.00 82.00 97 ALA A CA 1
ATOM 716 C C . ALA A 1 97 ? -16.389 13.932 17.441 1.00 82.00 97 ALA A C 1
ATOM 718 O O . ALA A 1 97 ? -15.282 14.442 17.609 1.00 82.00 97 ALA A O 1
ATOM 719 N N . ALA A 1 98 ? -17.027 13.349 18.450 1.00 91.06 98 ALA A N 1
ATOM 720 C CA . ALA A 1 98 ? -16.423 13.148 19.760 1.00 91.06 98 ALA A CA 1
ATOM 721 C C . ALA A 1 98 ? -16.819 11.773 20.283 1.00 91.06 98 ALA A C 1
ATOM 723 O O . ALA A 1 98 ? -17.976 11.361 20.166 1.00 91.06 98 ALA A O 1
ATOM 724 N N . LEU A 1 99 ? -15.853 11.046 20.842 1.00 94.62 99 LEU A N 1
ATOM 725 C CA . LEU A 1 99 ? -16.126 9.765 21.480 1.00 94.62 99 LEU A CA 1
ATOM 726 C C . LEU A 1 99 ? -16.542 10.031 22.919 1.00 94.62 99 LEU A C 1
ATOM 728 O O . LEU A 1 99 ? -15.741 10.501 23.729 1.00 94.62 99 LEU A O 1
ATOM 732 N N . THR A 1 100 ? -17.787 9.707 23.241 1.00 96.94 100 THR A N 1
ATOM 733 C CA . THR A 1 100 ? -18.291 9.738 24.611 1.00 96.94 100 THR A CA 1
ATOM 734 C C . THR A 1 100 ? -18.140 8.360 25.228 1.00 96.94 100 THR A C 1
ATOM 736 O O . THR A 1 100 ? -18.707 7.373 24.754 1.00 96.94 100 THR A O 1
ATOM 739 N N . VAL A 1 101 ? -17.391 8.297 26.317 1.00 97.38 101 VAL A N 1
ATOM 740 C CA . VAL A 1 101 ? -17.183 7.099 27.115 1.00 97.38 101 VAL A CA 1
ATOM 741 C C . VAL A 1 101 ? -17.997 7.219 28.395 1.00 97.38 101 VAL A C 1
ATOM 743 O O . VAL A 1 101 ? -17.834 8.161 29.169 1.00 97.38 101 VAL A O 1
ATOM 746 N N . SER A 1 102 ? -18.893 6.261 28.608 1.00 96.69 102 SER A N 1
ATOM 747 C CA . SER A 1 102 ? -19.778 6.206 29.770 1.00 96.69 102 SER A CA 1
ATOM 748 C C . SER A 1 102 ? -19.307 5.153 30.772 1.00 96.69 102 SER A C 1
ATOM 750 O O . SER A 1 102 ? -18.975 4.024 30.400 1.00 96.69 102 SER A O 1
ATOM 752 N N . GLY A 1 103 ? -19.319 5.537 32.047 1.00 92.62 103 GLY A N 1
ATOM 753 C CA . GLY A 1 103 ? -18.934 4.746 33.213 1.00 92.62 103 GLY A CA 1
ATOM 754 C C . GLY A 1 103 ? -19.300 5.496 34.495 1.00 92.62 103 GLY A C 1
ATOM 755 O O . GLY A 1 103 ? -20.161 6.372 34.465 1.00 92.62 103 GLY A O 1
ATOM 756 N N . ALA A 1 104 ? -18.627 5.197 35.610 1.00 88.25 104 ALA A N 1
ATOM 757 C CA . ALA A 1 104 ? -18.821 5.943 36.861 1.00 88.25 104 ALA A CA 1
ATOM 758 C C . ALA A 1 104 ? -18.447 7.432 36.718 1.00 88.25 104 ALA A C 1
ATOM 760 O O . ALA A 1 104 ? -19.097 8.300 37.296 1.00 88.25 104 ALA A O 1
ATOM 761 N N . THR A 1 105 ? -17.426 7.724 35.908 1.00 89.00 105 THR A N 1
ATOM 762 C CA . THR A 1 105 ? -17.033 9.081 35.521 1.00 89.00 105 THR A CA 1
ATOM 763 C C . THR A 1 105 ? -17.049 9.168 33.995 1.00 89.00 105 THR A C 1
ATOM 765 O O . THR A 1 105 ? -16.265 8.471 33.352 1.00 89.00 105 THR A O 1
ATOM 768 N N . PRO A 1 106 ? -17.952 9.957 33.389 1.00 91.88 106 PRO A N 1
ATOM 769 C CA . PRO A 1 106 ? -17.970 10.142 31.943 1.00 91.88 106 PRO A CA 1
ATOM 770 C C . PRO A 1 106 ? -16.690 10.814 31.433 1.00 91.88 106 PRO A C 1
ATOM 772 O O . PRO A 1 106 ? -16.160 11.721 32.074 1.00 91.88 106 PRO A O 1
ATOM 775 N N . LEU A 1 107 ? -16.229 10.400 30.255 1.00 96.06 107 LEU A N 1
ATOM 776 C CA . LEU A 1 107 ? -15.068 10.960 29.565 1.00 96.06 107 LEU A CA 1
ATOM 777 C C . LEU A 1 107 ? -15.450 11.267 28.116 1.00 96.06 107 LEU A C 1
ATOM 779 O O . LEU A 1 107 ? -16.010 10.416 27.430 1.00 96.06 107 LEU A O 1
ATOM 783 N N . THR A 1 108 ? -15.116 12.461 27.634 1.00 96.69 108 THR A N 1
ATOM 784 C CA . THR A 1 108 ? -15.287 12.835 26.224 1.00 96.69 108 THR A CA 1
ATOM 785 C C . THR A 1 108 ? -13.918 13.048 25.600 1.00 96.69 108 THR A C 1
ATOM 787 O O . THR A 1 108 ? -13.111 13.805 26.137 1.00 96.69 108 THR A O 1
ATOM 790 N N . LEU A 1 109 ? -13.666 12.382 24.475 1.00 96.12 109 LEU A N 1
ATOM 791 C CA . LEU A 1 109 ? -12.426 12.486 23.711 1.00 96.12 109 LEU A CA 1
ATOM 792 C C . LEU A 1 109 ? -12.703 13.201 22.389 1.00 96.12 109 LEU A C 1
ATOM 794 O O . LEU A 1 109 ? -13.555 12.769 21.607 1.00 96.12 109 LEU A O 1
ATOM 798 N N . SER A 1 110 ? -11.999 14.306 22.163 1.00 92.94 110 SER A N 1
ATOM 799 C CA . SER A 1 110 ? -12.188 15.166 20.997 1.00 92.94 110 SER A CA 1
ATOM 800 C C . SER A 1 110 ? -11.444 14.631 19.775 1.00 92.94 110 SER A C 1
ATOM 802 O O . SER A 1 110 ? -10.285 14.213 19.880 1.00 92.94 110 SER A O 1
ATOM 804 N N . PHE A 1 111 ? -12.088 14.700 18.607 1.00 90.81 111 PHE A N 1
ATOM 805 C CA . PHE A 1 111 ? -11.442 14.404 17.331 1.00 90.81 111 PHE A CA 1
ATOM 806 C C . PHE A 1 111 ? -10.218 15.303 17.096 1.00 90.81 111 PHE A C 1
ATOM 808 O O . PHE A 1 111 ? -10.152 16.443 17.563 1.00 90.81 111 PHE A O 1
ATOM 815 N N . GLY A 1 112 ? -9.210 14.777 16.406 1.00 87.75 112 GLY A N 1
ATOM 816 C CA . GLY A 1 112 ? -7.936 15.448 16.192 1.00 87.75 112 GLY A CA 1
ATOM 817 C C . GLY A 1 112 ? -7.013 15.289 17.395 1.00 87.75 112 GLY A C 1
ATOM 818 O O . GLY A 1 112 ? -5.990 14.617 17.296 1.00 87.75 112 GLY A O 1
ATOM 819 N N . ARG A 1 113 ? -7.342 15.908 18.534 1.00 90.62 113 ARG A N 1
ATOM 820 C CA . ARG A 1 113 ? -6.446 15.947 19.706 1.00 90.62 113 ARG A CA 1
ATOM 821 C C . ARG A 1 113 ? -6.314 14.591 20.402 1.00 90.62 113 ARG A C 1
ATOM 823 O O . ARG A 1 113 ? -5.203 14.138 20.656 1.00 90.62 113 ARG A O 1
ATOM 830 N N . ASP A 1 114 ? -7.443 13.975 20.739 1.00 95.31 114 ASP A N 1
ATOM 831 C CA . ASP A 1 114 ? -7.483 12.773 21.580 1.00 95.31 114 ASP A CA 1
ATOM 832 C C . ASP A 1 114 ? -7.724 11.505 20.753 1.00 95.31 114 ASP A C 1
ATOM 834 O O . ASP A 1 114 ? -7.272 10.415 21.105 1.00 95.31 114 ASP A O 1
ATOM 838 N N . LEU A 1 115 ? -8.466 11.660 19.657 1.00 94.25 115 LEU A N 1
ATOM 839 C CA . LEU A 1 115 ? -9.004 10.585 18.842 1.00 94.25 115 LEU A CA 1
ATOM 840 C C . LEU A 1 115 ? -8.885 10.940 17.363 1.00 94.25 115 LEU A C 1
ATOM 842 O O . LEU A 1 115 ? -9.212 12.048 16.952 1.00 94.25 115 LEU A O 1
ATOM 846 N N . ILE A 1 116 ? -8.531 9.956 16.553 1.00 92.94 116 ILE A N 1
ATOM 847 C CA . ILE A 1 116 ? -8.749 9.974 15.109 1.00 92.94 116 ILE A CA 1
ATOM 848 C C . ILE A 1 116 ? -9.622 8.773 14.788 1.00 92.94 116 ILE A C 1
ATOM 850 O O . ILE A 1 116 ? -9.297 7.661 15.190 1.00 92.94 116 ILE A O 1
ATOM 854 N N . VAL A 1 117 ? -10.746 8.976 14.108 1.00 91.75 117 VAL A N 1
ATOM 855 C CA . VAL A 1 117 ? -11.692 7.894 13.820 1.00 91.75 117 VAL A CA 1
ATOM 856 C C . VAL A 1 117 ? -12.314 8.070 12.445 1.00 91.75 117 VAL A C 1
ATOM 858 O O . VAL A 1 117 ? -12.699 9.162 12.051 1.00 91.75 117 VAL A O 1
ATOM 861 N N . SER A 1 118 ? -12.429 6.977 11.715 1.00 90.94 118 SER A N 1
ATOM 862 C CA . SER A 1 118 ? -13.065 6.921 10.410 1.00 90.94 118 SER A CA 1
ATOM 863 C C . SER A 1 118 ? -14.011 5.727 10.352 1.00 90.94 118 SER A C 1
ATOM 865 O O . SER A 1 118 ? -14.148 4.947 11.306 1.00 90.94 118 SER A O 1
ATOM 867 N N . THR A 1 119 ? -14.700 5.591 9.225 1.00 90.81 119 THR A N 1
ATOM 868 C CA . THR A 1 119 ? -15.462 4.390 8.913 1.00 90.81 119 THR A CA 1
ATOM 869 C C . THR A 1 119 ? -15.007 3.837 7.565 1.00 90.81 119 THR A C 1
ATOM 871 O O . THR A 1 119 ? -14.921 4.601 6.607 1.00 90.81 119 THR A O 1
ATOM 874 N N . PRO A 1 120 ? -14.750 2.521 7.466 1.00 87.81 120 PRO A N 1
ATOM 875 C CA . PRO A 1 120 ? -14.546 1.855 6.180 1.00 87.81 120 PRO A CA 1
ATOM 876 C C . PRO A 1 120 ? -15.880 1.583 5.458 1.00 87.81 120 PRO A C 1
ATOM 878 O O . PRO A 1 120 ? -15.909 0.974 4.393 1.00 87.81 120 PRO A O 1
ATOM 881 N N . ARG A 1 121 ? -17.024 1.945 6.063 1.00 89.00 121 ARG A N 1
ATOM 882 C CA . ARG A 1 121 ? -18.350 1.678 5.504 1.00 89.00 121 ARG A CA 1
ATOM 883 C C . ARG A 1 121 ? -18.833 2.900 4.723 1.00 89.00 121 ARG A C 1
ATOM 885 O O . ARG A 1 121 ? -18.904 3.982 5.302 1.00 89.00 121 ARG A O 1
ATOM 892 N N . PRO A 1 122 ? -19.276 2.745 3.464 1.00 90.62 122 PRO A N 1
ATOM 893 C CA . PRO A 1 122 ? -19.760 3.851 2.643 1.00 90.62 122 PRO A CA 1
ATOM 894 C C . PRO A 1 122 ? -21.180 4.267 3.057 1.00 90.62 122 PRO A C 1
ATOM 896 O O . PRO A 1 122 ? -22.160 4.038 2.348 1.00 90.62 122 PRO A O 1
ATOM 899 N N . GLN A 1 123 ? -21.307 4.836 4.254 1.00 91.31 123 GLN A N 1
ATOM 900 C CA . GLN A 1 123 ? -22.563 5.283 4.847 1.00 91.31 123 GLN A CA 1
ATOM 901 C C . GLN A 1 123 ? -22.446 6.750 5.251 1.00 91.31 123 GLN A C 1
ATOM 903 O O . GLN A 1 123 ? -21.479 7.151 5.895 1.00 91.31 123 GLN A O 1
ATOM 908 N N . THR A 1 124 ? -23.464 7.546 4.929 1.00 92.88 124 THR A N 1
ATOM 909 C CA . THR A 1 124 ? -23.503 8.979 5.263 1.00 92.88 124 THR A CA 1
ATOM 910 C C . THR A 1 124 ? -23.633 9.244 6.759 1.00 92.88 124 THR A C 1
ATOM 912 O O . THR A 1 124 ? -23.351 10.339 7.235 1.00 92.88 124 THR A O 1
ATOM 915 N N . THR A 1 125 ? -24.071 8.259 7.539 1.00 93.94 125 THR A N 1
ATOM 916 C CA . THR A 1 125 ? -24.036 8.318 8.998 1.00 93.94 125 THR A CA 1
ATOM 917 C C . THR A 1 125 ? -23.732 6.941 9.556 1.00 93.94 125 THR A C 1
ATOM 919 O O . THR A 1 125 ? -24.352 5.951 9.167 1.00 93.94 125 THR A O 1
ATOM 922 N N . VAL A 1 126 ? -22.785 6.891 10.488 1.00 93.44 126 VAL A N 1
ATOM 923 C CA . VAL A 1 126 ? -22.440 5.691 11.247 1.00 93.44 126 VAL A CA 1
ATOM 924 C C . VAL A 1 126 ? -22.488 6.027 12.727 1.00 93.44 126 VAL A C 1
ATOM 926 O O . VAL A 1 126 ? -21.883 7.002 13.160 1.00 93.44 126 VAL A O 1
ATOM 929 N N . ALA A 1 127 ? -23.195 5.212 13.506 1.00 93.44 127 ALA A N 1
ATOM 930 C CA . ALA A 1 127 ? -23.319 5.396 14.943 1.00 93.44 127 ALA A CA 1
ATOM 931 C C . ALA A 1 127 ? -22.819 4.158 15.689 1.00 93.44 127 ALA A C 1
ATOM 933 O O . ALA A 1 127 ? -23.346 3.056 15.538 1.00 93.44 127 ALA A O 1
ATOM 934 N N . LEU A 1 128 ? -21.813 4.365 16.528 1.00 93.88 128 LEU A N 1
ATOM 935 C CA . LEU A 1 128 ? -21.459 3.472 17.614 1.00 93.88 128 LEU A CA 1
ATOM 936 C C . LEU A 1 128 ? -22.307 3.885 18.824 1.00 93.88 128 LEU A C 1
ATOM 938 O O . LEU A 1 128 ? -22.205 5.022 19.276 1.00 93.88 128 LEU A O 1
ATOM 942 N N . ALA A 1 129 ? -23.154 2.995 19.340 1.00 94.94 129 ALA A N 1
ATOM 943 C CA . ALA A 1 129 ? -24.078 3.312 20.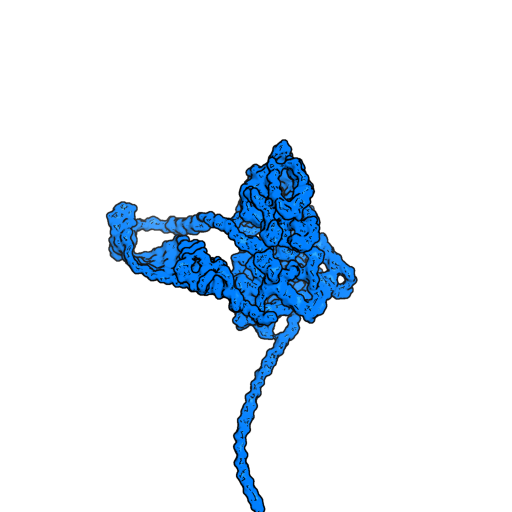430 1.00 94.94 129 ALA A CA 1
ATOM 944 C C . ALA A 1 129 ? -23.848 2.378 21.622 1.00 94.94 129 ALA A C 1
ATOM 946 O O . ALA A 1 129 ? -24.157 1.191 21.548 1.00 94.94 129 ALA A O 1
ATOM 947 N N . GLY A 1 130 ? -23.296 2.911 22.715 1.00 96.75 130 GLY A N 1
ATOM 948 C CA . GLY A 1 130 ? -23.110 2.170 23.967 1.00 96.75 130 GLY A CA 1
ATOM 949 C C . GLY A 1 130 ? -22.259 0.902 23.833 1.00 96.75 130 GLY A C 1
ATOM 950 O O . GLY A 1 130 ? -22.462 -0.054 24.576 1.00 96.75 130 GLY A O 1
ATOM 951 N N . SER A 1 131 ? -21.319 0.873 22.888 1.00 97.81 131 SER A N 1
ATOM 952 C CA . SER A 1 131 ? -20.501 -0.304 22.589 1.00 97.81 131 SER A CA 1
ATOM 953 C C . SER A 1 131 ? -19.557 -0.624 23.754 1.00 97.81 131 SER A C 1
ATOM 955 O O . SER A 1 131 ? -18.753 0.238 24.120 1.00 97.81 131 SER A O 1
ATOM 957 N N . PRO A 1 132 ? -19.606 -1.825 24.362 1.00 98.50 132 PRO A N 1
ATOM 958 C CA . PRO A 1 132 ? -18.708 -2.173 25.458 1.00 98.50 132 PRO A CA 1
ATOM 959 C C . PRO A 1 132 ? -17.240 -2.117 25.032 1.00 98.50 132 PRO A C 1
ATOM 961 O O . PRO A 1 132 ? -16.874 -2.646 23.981 1.00 98.50 132 PRO A O 1
ATOM 964 N N . LEU A 1 133 ? -16.398 -1.514 25.868 1.00 98.62 133 LEU A N 1
ATOM 965 C CA . LEU A 1 133 ? -14.962 -1.408 25.633 1.00 98.62 133 LEU A CA 1
ATOM 966 C C . LEU A 1 133 ? -14.202 -2.588 26.244 1.00 98.62 133 LEU A C 1
ATOM 968 O O . LEU A 1 133 ? -14.373 -2.931 27.420 1.00 98.62 133 LEU A O 1
ATOM 972 N N . VAL A 1 134 ? -13.314 -3.177 25.449 1.00 98.69 134 VAL A N 1
ATOM 973 C CA . VAL A 1 134 ? -12.434 -4.270 25.868 1.00 98.69 134 VAL A CA 1
ATOM 974 C C . VAL A 1 134 ? -11.016 -4.021 25.377 1.00 98.69 134 VAL A C 1
ATOM 976 O O . VAL A 1 134 ? -10.809 -3.724 24.205 1.00 98.69 134 VAL A O 1
ATOM 979 N N . PHE A 1 135 ? -10.035 -4.156 26.265 1.00 98.81 135 PHE A N 1
ATOM 980 C CA . PHE A 1 135 ? -8.628 -4.143 25.892 1.00 98.81 135 PHE A CA 1
ATOM 981 C C . PHE A 1 135 ? -8.178 -5.557 25.527 1.00 98.81 135 PHE A C 1
ATOM 983 O O . PHE A 1 135 ? -8.256 -6.464 26.357 1.00 98.81 135 PHE A O 1
ATOM 990 N N . ALA A 1 136 ? -7.709 -5.744 24.297 1.00 98.44 136 ALA A N 1
ATOM 991 C CA . ALA A 1 136 ? -7.272 -7.037 23.774 1.00 98.44 136 ALA A CA 1
ATOM 992 C C . ALA A 1 136 ? -5.766 -7.046 23.479 1.00 98.44 136 ALA A C 1
ATOM 994 O O . ALA A 1 136 ? -5.349 -7.563 22.452 1.00 98.44 136 ALA A O 1
ATOM 995 N N . GLY A 1 137 ? -4.940 -6.452 24.347 1.00 98.19 137 GLY A N 1
ATOM 996 C CA . GLY A 1 137 ? -3.484 -6.499 24.201 1.00 98.19 137 GLY A CA 1
ATOM 997 C C . GLY A 1 137 ? -3.028 -5.904 22.870 1.00 98.19 137 GLY A C 1
ATOM 998 O O . GLY A 1 137 ? -3.364 -4.764 22.557 1.00 98.19 137 GLY A O 1
ATOM 999 N N . TYR A 1 138 ? -2.308 -6.685 22.066 1.00 98.00 138 TYR A N 1
ATOM 1000 C CA . TYR A 1 138 ? -1.907 -6.286 20.717 1.00 98.00 138 TYR A CA 1
ATOM 1001 C C . TYR A 1 138 ? -2.953 -6.642 19.650 1.00 98.00 138 TYR A C 1
ATOM 1003 O O . TYR A 1 138 ? -2.759 -6.316 18.485 1.00 98.00 138 TYR A O 1
ATOM 1011 N N . GLY A 1 139 ? -4.063 -7.297 19.989 1.00 97.12 139 GLY A N 1
ATOM 1012 C CA . GLY A 1 139 ? -5.085 -7.705 19.026 1.00 97.12 139 GLY A CA 1
ATOM 1013 C C . GLY A 1 139 ? -4.581 -8.735 18.015 1.00 97.12 139 GLY A C 1
ATOM 1014 O O . GLY A 1 139 ? -4.975 -8.678 16.852 1.00 97.12 139 GLY A O 1
ATOM 1015 N N . ILE A 1 140 ? -3.690 -9.639 18.429 1.00 96.12 140 ILE A N 1
ATOM 1016 C CA . ILE A 1 140 ? -3.027 -10.613 17.555 1.00 96.12 140 ILE A CA 1
ATOM 1017 C C . ILE A 1 140 ? -3.630 -12.010 17.708 1.00 96.12 140 ILE A C 1
ATOM 1019 O O . ILE A 1 140 ? -3.790 -12.521 18.817 1.00 96.12 140 ILE A O 1
ATOM 1023 N N . VAL A 1 141 ? -3.875 -12.677 16.579 1.00 92.88 141 VAL A N 1
ATOM 1024 C CA . VAL A 1 141 ? -4.072 -14.130 16.501 1.00 92.88 141 VAL A CA 1
ATOM 1025 C C . VAL A 1 141 ? -3.003 -14.719 15.591 1.00 92.88 141 VAL A C 1
ATOM 1027 O O . VAL A 1 141 ? -3.094 -14.598 14.373 1.00 92.88 141 VAL A O 1
ATOM 1030 N N . ALA A 1 142 ? -2.014 -15.367 16.206 1.00 90.38 142 ALA A N 1
ATOM 1031 C CA . ALA A 1 142 ? -0.843 -15.937 15.551 1.00 90.38 142 ALA A CA 1
ATOM 1032 C C . ALA A 1 142 ? -0.507 -17.320 16.147 1.00 90.38 142 ALA A C 1
ATOM 1034 O O . ALA A 1 142 ? 0.309 -17.430 17.075 1.00 90.38 142 ALA A O 1
ATOM 1035 N N . PRO A 1 143 ? -1.167 -18.399 15.685 1.00 87.69 143 PRO A N 1
ATOM 1036 C CA . PRO A 1 143 ? -0.979 -19.742 16.237 1.00 87.69 143 PRO A CA 1
ATOM 1037 C C . PRO A 1 143 ? 0.459 -20.260 16.157 1.00 87.69 143 PRO A C 1
ATOM 1039 O O . PRO A 1 143 ? 0.888 -20.998 17.042 1.00 87.69 143 PRO A O 1
ATOM 1042 N N . GLU A 1 144 ? 1.225 -19.849 15.149 1.00 81.50 144 GLU A N 1
ATOM 1043 C CA . GLU A 1 144 ? 2.643 -20.174 14.979 1.00 81.50 144 GLU A CA 1
ATOM 1044 C C . GLU A 1 144 ? 3.525 -19.599 16.099 1.00 81.50 144 GLU A C 1
ATOM 1046 O O . GLU A 1 144 ? 4.532 -20.207 16.462 1.00 81.50 144 GLU A O 1
ATOM 1051 N N . TYR A 1 145 ? 3.097 -18.498 16.725 1.00 86.12 145 TYR A N 1
ATOM 1052 C CA . TYR A 1 145 ? 3.699 -17.953 17.944 1.00 86.12 145 TYR A CA 1
ATOM 1053 C C . TYR A 1 145 ? 2.974 -18.412 19.217 1.00 86.12 145 TYR A C 1
ATOM 1055 O O . TYR A 1 145 ? 3.315 -17.959 20.310 1.00 86.12 145 TYR A O 1
ATOM 1063 N N . GLN A 1 146 ? 1.991 -19.315 19.102 1.00 90.44 146 GLN A N 1
ATOM 1064 C CA . GLN A 1 146 ? 1.080 -19.714 20.183 1.00 90.44 146 GLN A CA 1
ATOM 1065 C C . GLN A 1 146 ? 0.449 -18.494 20.871 1.00 90.44 146 GLN A C 1
ATOM 1067 O O . GLN A 1 146 ? 0.338 -18.432 22.098 1.00 90.44 146 GLN A O 1
ATOM 1072 N N . TRP A 1 147 ? 0.070 -17.504 20.063 1.00 93.31 147 TRP A N 1
ATOM 1073 C CA . TRP A 1 147 ? -0.410 -16.212 20.524 1.00 93.31 147 TRP A CA 1
ATOM 1074 C C . TRP A 1 147 ? -1.856 -15.992 20.091 1.00 93.31 147 TRP A C 1
ATOM 1076 O O . TRP A 1 147 ? -2.192 -16.142 18.917 1.00 93.31 147 TRP A O 1
ATOM 1086 N N . ASN A 1 148 ? -2.730 -15.646 21.033 1.00 95.38 148 ASN A N 1
ATOM 1087 C CA . ASN A 1 148 ? -4.116 -15.312 20.731 1.00 95.38 148 ASN A CA 1
ATOM 1088 C C . ASN A 1 148 ? -4.663 -14.341 21.778 1.00 95.38 148 ASN A C 1
ATOM 1090 O O . ASN A 1 148 ? -5.144 -14.756 22.834 1.00 95.38 148 ASN A O 1
ATOM 1094 N N . ASP A 1 149 ? -4.619 -13.057 21.447 1.00 97.31 149 ASP A N 1
ATOM 1095 C CA . ASP A 1 149 ? -5.149 -11.986 22.280 1.00 97.31 149 ASP A CA 1
ATOM 1096 C C . ASP A 1 149 ? -6.677 -11.971 22.319 1.00 97.31 149 ASP A C 1
ATOM 1098 O O . ASP A 1 149 ? -7.247 -11.358 23.204 1.00 97.31 149 ASP A O 1
ATOM 1102 N N . TYR A 1 150 ? -7.370 -12.659 21.412 1.00 96.44 150 TYR A N 1
ATOM 1103 C CA . TYR A 1 150 ? -8.831 -12.789 21.439 1.00 96.44 150 TYR A CA 1
ATOM 1104 C C . TYR A 1 150 ? -9.298 -14.063 22.159 1.00 96.44 150 TYR A C 1
ATOM 1106 O O . TYR A 1 150 ? -10.494 -14.355 22.196 1.00 96.44 150 TYR A O 1
ATOM 1114 N N . ALA A 1 151 ? -8.386 -14.852 22.737 1.00 95.06 151 ALA A N 1
ATOM 1115 C CA . ALA A 1 151 ? -8.732 -16.114 23.378 1.00 95.06 151 ALA A CA 1
ATOM 1116 C C . ALA A 1 151 ? -9.703 -15.902 24.553 1.00 95.06 151 ALA A C 1
ATOM 1118 O O . ALA A 1 151 ? -9.344 -15.324 25.579 1.00 95.06 151 ALA A O 1
ATOM 1119 N N . GLY A 1 152 ? -10.922 -16.432 24.416 1.00 93.12 152 GLY A N 1
ATOM 1120 C CA . GLY A 1 152 ? -11.993 -16.287 25.408 1.00 93.12 152 GLY A CA 1
ATOM 1121 C C . GLY A 1 152 ? -12.774 -14.971 25.317 1.00 93.12 152 GLY A C 1
ATOM 1122 O O . GLY A 1 152 ? -13.658 -14.747 26.140 1.00 93.12 152 GLY A O 1
ATOM 1123 N N . LEU A 1 153 ? -12.487 -14.118 24.328 1.00 96.00 153 LEU A N 1
ATOM 1124 C CA . LEU A 1 153 ? -13.226 -12.888 24.064 1.00 96.00 153 LEU A CA 1
ATOM 1125 C C . LEU A 1 153 ? -14.234 -13.090 22.930 1.00 96.00 153 LEU A C 1
ATOM 1127 O O . LEU A 1 153 ? -13.867 -13.339 21.786 1.00 96.00 153 LEU A O 1
ATOM 1131 N N . ASP A 1 154 ? -15.511 -12.878 23.231 1.00 95.75 154 ASP A N 1
ATOM 1132 C CA . ASP A 1 154 ? -16.504 -12.552 22.212 1.00 95.75 154 ASP A CA 1
ATOM 1133 C C . ASP A 1 154 ? -16.369 -11.064 21.861 1.00 95.75 154 ASP A C 1
ATOM 1135 O O . ASP A 1 154 ? -16.745 -10.211 22.664 1.00 95.75 154 ASP A O 1
ATOM 1139 N N . ALA A 1 155 ? -15.811 -10.722 20.701 1.00 96.50 155 ALA A N 1
ATOM 1140 C CA . ALA A 1 155 ? -15.661 -9.323 20.293 1.00 96.50 155 ALA A CA 1
ATOM 1141 C C . ALA A 1 155 ? -16.925 -8.756 19.624 1.00 96.50 155 ALA A C 1
ATOM 1143 O O . ALA A 1 155 ? -16.984 -7.554 19.359 1.00 96.50 155 ALA A O 1
ATOM 1144 N N . LYS A 1 156 ? -17.957 -9.579 19.385 1.00 96.44 156 LYS A N 1
ATOM 1145 C CA . LYS A 1 156 ? -19.144 -9.167 18.637 1.00 96.44 156 LYS A CA 1
ATOM 1146 C C . LYS A 1 156 ? -19.826 -7.965 19.284 1.00 96.44 156 LYS A C 1
ATOM 1148 O O . LYS A 1 156 ? -20.186 -7.997 20.462 1.00 96.44 156 LYS A O 1
ATOM 1153 N N . GLY A 1 157 ? -20.010 -6.902 18.501 1.00 95.25 157 GLY A N 1
ATOM 1154 C CA . GLY A 1 157 ? -20.696 -5.689 18.953 1.00 95.25 157 GLY A CA 1
ATOM 1155 C C . GLY A 1 157 ? -19.901 -4.818 19.936 1.00 95.25 157 GLY A C 1
ATOM 1156 O O . GLY A 1 157 ? -20.456 -3.849 20.445 1.00 95.25 157 GLY A O 1
ATOM 1157 N N . LYS A 1 158 ? -18.636 -5.155 20.225 1.00 98.44 158 LYS A N 1
ATOM 1158 C CA . LYS A 1 158 ? -17.775 -4.434 21.176 1.00 98.44 158 LYS A CA 1
ATOM 1159 C C . LYS A 1 158 ? -16.789 -3.518 20.458 1.00 98.44 158 LYS A C 1
ATOM 1161 O O . LYS A 1 158 ? -16.449 -3.750 19.297 1.00 98.44 158 LYS A O 1
ATOM 1166 N N . THR A 1 159 ? -16.292 -2.510 21.166 1.00 98.56 159 THR A N 1
ATOM 1167 C CA . THR A 1 159 ? -15.171 -1.688 20.713 1.00 98.56 159 THR A CA 1
ATOM 1168 C C . THR A 1 159 ? -13.898 -2.238 21.328 1.00 98.56 159 THR A C 1
ATOM 1170 O O . THR A 1 159 ? -13.727 -2.223 22.549 1.00 98.56 159 THR A O 1
ATOM 1173 N N . VAL A 1 160 ? -13.017 -2.758 20.480 1.00 98.56 160 VAL A N 1
ATOM 1174 C CA . VAL A 1 160 ? -11.757 -3.358 20.910 1.00 98.56 160 VAL A CA 1
ATOM 1175 C C . VAL A 1 160 ? -10.675 -2.283 20.912 1.00 98.56 160 VAL A C 1
ATOM 1177 O O . VAL A 1 160 ? -10.474 -1.592 19.915 1.00 98.56 160 VAL A O 1
ATOM 1180 N N . VAL A 1 161 ? -9.986 -2.142 22.041 1.00 98.75 161 VAL A N 1
ATOM 1181 C CA . VAL A 1 161 ? -8.813 -1.281 22.205 1.00 98.75 161 VAL A CA 1
ATOM 1182 C C . VAL A 1 161 ? -7.567 -2.160 22.145 1.00 98.75 161 VAL A C 1
ATOM 1184 O O . VAL A 1 161 ? -7.499 -3.173 22.846 1.00 98.75 161 VAL A O 1
ATOM 1187 N N . VAL A 1 162 ? -6.598 -1.800 21.306 1.00 98.75 162 VAL A N 1
ATOM 1188 C CA . VAL A 1 162 ? -5.378 -2.593 21.070 1.00 98.75 162 VAL A CA 1
ATOM 1189 C C . VAL A 1 162 ? -4.140 -1.708 21.006 1.00 98.75 162 VAL A C 1
ATOM 1191 O O . VAL A 1 162 ? -4.232 -0.526 20.687 1.00 98.75 162 VAL A O 1
ATOM 1194 N N . LEU A 1 163 ? -2.975 -2.279 21.282 1.00 98.44 163 LEU A N 1
ATOM 1195 C CA . LEU A 1 163 ? -1.682 -1.622 21.105 1.00 98.44 163 LEU A CA 1
ATOM 1196 C C . LEU A 1 163 ? -1.226 -1.689 19.641 1.00 98.44 163 LEU A C 1
ATOM 1198 O O . LEU A 1 163 ? -1.471 -2.676 18.938 1.00 98.44 163 LEU A O 1
ATOM 1202 N N . VAL A 1 164 ? -0.534 -0.642 19.191 1.00 95.94 164 VAL A N 1
ATOM 1203 C CA . VAL A 1 164 ? 0.219 -0.657 17.930 1.00 95.94 164 VAL A CA 1
ATOM 1204 C C . VAL A 1 164 ? 1.463 -1.552 18.054 1.00 95.94 164 VAL A C 1
ATOM 1206 O O . VAL A 1 164 ? 1.963 -1.784 19.154 1.00 95.94 164 VAL A O 1
ATOM 1209 N N . ASN A 1 165 ? 1.984 -2.024 16.918 1.00 94.19 165 ASN A N 1
ATOM 1210 C CA . ASN A 1 165 ? 3.132 -2.930 16.833 1.00 94.19 165 ASN A CA 1
ATOM 1211 C C . ASN A 1 165 ? 2.827 -4.310 17.457 1.00 94.19 165 ASN A C 1
ATOM 1213 O O . ASN A 1 165 ? 1.656 -4.684 17.594 1.00 94.19 165 ASN A O 1
ATOM 1217 N N . ASP A 1 166 ? 3.845 -5.122 17.713 1.00 94.12 166 ASP A N 1
ATOM 1218 C CA . ASP A 1 166 ? 3.717 -6.480 18.232 1.00 94.12 166 ASP A CA 1
ATOM 1219 C C . ASP A 1 166 ? 4.624 -6.717 19.464 1.00 94.12 166 ASP A C 1
ATOM 1221 O O . ASP A 1 166 ? 5.499 -5.900 19.776 1.00 94.12 166 ASP A O 1
ATOM 1225 N N . PRO A 1 167 ? 4.402 -7.807 20.226 1.00 94.75 167 PRO A N 1
ATOM 1226 C CA . PRO A 1 167 ? 5.186 -8.115 21.423 1.00 94.75 167 PRO A CA 1
ATOM 1227 C C . PRO A 1 167 ? 6.694 -8.270 21.182 1.00 94.75 167 PRO A C 1
ATOM 1229 O O . PRO A 1 167 ? 7.470 -8.149 22.134 1.00 94.75 167 PRO A O 1
ATOM 1232 N N . GLY A 1 168 ? 7.128 -8.549 19.947 1.00 93.31 168 GLY A N 1
ATOM 1233 C CA . GLY A 1 168 ? 8.546 -8.644 19.605 1.00 93.31 168 GLY A CA 1
ATOM 1234 C C . GLY A 1 168 ? 9.257 -7.321 19.848 1.00 93.31 168 GLY A C 1
ATOM 1235 O O . GLY A 1 168 ? 10.276 -7.285 20.542 1.00 93.31 168 GLY A O 1
ATOM 1236 N N . TYR A 1 169 ? 8.657 -6.221 19.389 1.00 92.75 169 TYR A N 1
ATOM 1237 C CA . TYR A 1 169 ? 9.208 -4.880 19.573 1.00 92.75 169 TYR A CA 1
ATOM 1238 C C . TYR A 1 169 ? 9.319 -4.508 21.057 1.00 92.75 169 TYR A C 1
ATOM 1240 O O . TYR A 1 169 ? 10.351 -4.014 21.507 1.00 92.75 169 TYR A O 1
ATOM 1248 N N . ALA A 1 170 ? 8.270 -4.782 21.838 1.00 92.69 170 ALA A N 1
ATOM 1249 C CA . ALA A 1 170 ? 8.229 -4.421 23.255 1.00 92.69 170 ALA A CA 1
ATOM 1250 C C . ALA A 1 170 ? 9.199 -5.236 24.125 1.00 92.69 170 ALA A C 1
ATOM 1252 O O . ALA A 1 170 ? 9.686 -4.739 25.140 1.00 92.69 170 ALA A O 1
ATOM 1253 N N . THR A 1 171 ? 9.470 -6.489 23.753 1.00 92.56 171 THR A N 1
ATOM 1254 C CA . THR A 1 171 ? 10.372 -7.373 24.508 1.00 92.56 171 THR A CA 1
ATOM 1255 C C . THR A 1 171 ? 11.817 -7.318 24.020 1.00 92.56 171 THR A C 1
ATOM 1257 O O . THR A 1 171 ? 12.725 -7.630 24.789 1.00 92.56 171 THR A O 1
ATOM 1260 N N . GLY A 1 172 ? 12.041 -6.949 22.756 1.00 90.69 172 GLY A N 1
ATOM 1261 C CA . GLY A 1 172 ? 13.343 -7.028 22.096 1.00 90.69 172 GLY A CA 1
ATOM 1262 C C . GLY A 1 172 ? 13.829 -8.461 21.843 1.00 90.69 172 GLY A C 1
ATOM 1263 O O . GLY A 1 172 ? 14.974 -8.639 21.431 1.00 90.69 172 GLY A O 1
ATOM 1264 N N . ASP A 1 173 ? 13.000 -9.483 22.088 1.00 89.50 173 ASP A N 1
ATOM 1265 C CA . ASP A 1 173 ? 13.375 -10.885 21.892 1.00 89.50 173 ASP A CA 1
ATOM 1266 C C . ASP A 1 173 ? 13.316 -11.247 20.396 1.00 89.50 173 ASP A C 1
ATOM 1268 O O . ASP A 1 173 ? 12.223 -11.319 19.833 1.00 89.50 173 ASP A O 1
ATOM 1272 N N . PRO A 1 174 ? 14.449 -11.550 19.733 1.00 84.50 174 PRO A N 1
ATOM 1273 C CA . PRO A 1 174 ? 14.462 -11.891 18.310 1.00 84.50 174 PRO A CA 1
ATOM 1274 C C . PRO A 1 174 ? 13.671 -13.167 17.973 1.00 84.50 174 PRO A C 1
ATOM 1276 O O . PRO A 1 174 ? 13.343 -13.392 16.809 1.00 84.50 174 PRO A O 1
ATOM 1279 N N . LYS A 1 175 ? 13.353 -14.018 18.960 1.00 86.19 175 LYS A N 1
ATOM 1280 C CA . LYS A 1 175 ? 12.559 -15.245 18.767 1.00 86.19 175 LYS A CA 1
ATOM 1281 C C . LYS A 1 175 ? 11.052 -15.008 18.846 1.00 86.19 175 LYS A C 1
ATOM 1283 O O . LYS A 1 175 ? 10.278 -15.891 18.468 1.00 86.19 175 LYS A O 1
ATOM 1288 N N . LEU A 1 176 ? 10.622 -13.852 19.341 1.00 88.31 176 LEU A N 1
ATOM 1289 C CA . LEU A 1 176 ? 9.221 -13.479 19.475 1.00 88.31 176 LEU A CA 1
ATOM 1290 C C . LEU A 1 176 ? 8.911 -12.408 18.430 1.00 88.31 176 LEU A C 1
ATOM 1292 O O . LEU A 1 176 ? 9.471 -11.324 18.499 1.00 88.31 176 LEU A O 1
ATOM 1296 N N . PHE A 1 177 ? 8.069 -12.726 17.441 1.00 88.44 177 PHE A N 1
ATOM 1297 C CA . PHE A 1 177 ? 7.710 -11.801 16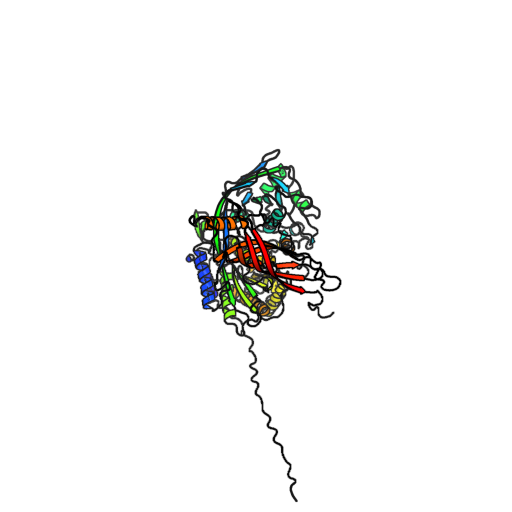.351 1.00 88.44 177 PHE A CA 1
ATOM 1298 C C . PHE A 1 177 ? 8.917 -11.078 15.711 1.00 88.44 177 PHE A C 1
ATOM 1300 O O . PHE A 1 177 ? 8.840 -9.914 15.365 1.00 88.44 177 PHE A O 1
ATOM 1307 N N . HIS A 1 178 ? 10.056 -11.763 15.564 1.00 85.38 178 HIS A N 1
ATOM 1308 C CA . HIS A 1 178 ? 11.282 -11.213 14.957 1.00 85.38 178 HIS A CA 1
ATOM 1309 C C . HIS A 1 178 ? 11.889 -9.999 15.697 1.00 85.38 178 HIS A C 1
ATOM 1311 O O . HIS A 1 178 ? 12.667 -9.231 15.123 1.00 85.38 178 HIS A O 1
ATOM 1317 N N . GLY A 1 179 ? 11.609 -9.856 16.997 1.00 87.69 179 GLY A N 1
ATOM 1318 C CA . GLY A 1 179 ? 12.184 -8.813 17.843 1.00 87.69 179 GLY A CA 1
ATOM 1319 C C . GLY A 1 179 ? 11.792 -7.416 17.373 1.00 87.69 179 GLY A C 1
ATOM 1320 O O . GLY A 1 179 ? 10.617 -7.094 17.272 1.00 87.69 179 GLY A O 1
ATOM 1321 N N . LYS A 1 180 ? 12.782 -6.561 17.090 1.00 87.12 180 LYS A N 1
ATOM 1322 C CA . LYS A 1 180 ? 12.538 -5.166 16.682 1.00 87.12 180 LYS A CA 1
ATOM 1323 C C . LYS A 1 180 ? 11.864 -5.047 15.307 1.00 87.12 180 LYS A C 1
ATOM 1325 O O . LYS A 1 180 ? 11.258 -4.017 15.036 1.00 87.12 180 LYS A O 1
ATOM 1330 N N . ALA A 1 181 ? 11.981 -6.055 14.442 1.00 85.88 181 ALA A N 1
ATOM 1331 C CA . ALA A 1 181 ? 11.410 -6.013 13.102 1.00 85.88 181 ALA A CA 1
ATOM 1332 C C . ALA A 1 181 ? 9.890 -6.195 13.150 1.00 85.88 181 ALA A C 1
ATOM 1334 O O . ALA A 1 181 ? 9.410 -7.239 13.578 1.00 85.88 181 ALA A O 1
ATOM 1335 N N . MET A 1 182 ? 9.137 -5.202 12.668 1.00 87.31 182 MET A N 1
ATOM 1336 C CA . MET A 1 182 ? 7.677 -5.269 12.675 1.00 87.31 182 MET A CA 1
ATOM 1337 C C . MET A 1 182 ? 7.200 -6.450 11.821 1.00 87.31 182 MET A C 1
ATOM 1339 O O . MET A 1 182 ? 7.533 -6.574 10.637 1.00 87.31 182 MET A O 1
ATOM 1343 N N . THR A 1 183 ? 6.355 -7.298 12.397 1.00 88.75 183 THR A N 1
ATOM 1344 C CA . THR A 1 183 ? 5.598 -8.295 11.631 1.00 88.75 183 THR A CA 1
ATOM 1345 C C . THR A 1 183 ? 4.302 -7.683 11.097 1.00 88.75 183 THR A C 1
ATOM 1347 O O . THR A 1 183 ? 3.861 -6.634 11.567 1.00 88.75 183 THR A O 1
ATOM 1350 N N . TYR A 1 184 ? 3.620 -8.336 10.149 1.00 87.31 184 TYR A N 1
ATOM 1351 C CA . TYR A 1 184 ? 2.307 -7.845 9.704 1.00 87.31 184 TYR A CA 1
ATOM 1352 C C . TYR A 1 184 ? 1.311 -7.752 10.867 1.00 87.31 184 TYR A C 1
ATOM 1354 O O . TYR A 1 184 ? 0.478 -6.851 10.888 1.00 87.31 184 TYR A O 1
ATOM 1362 N N . TYR A 1 185 ? 1.466 -8.609 11.885 1.00 91.06 185 TYR A N 1
ATOM 1363 C CA . TYR A 1 185 ? 0.698 -8.526 13.121 1.00 91.06 185 TYR A CA 1
ATOM 1364 C C . TYR A 1 185 ? 0.846 -7.184 13.826 1.00 91.06 185 TYR A C 1
ATOM 1366 O O . TYR A 1 185 ? -0.105 -6.744 14.463 1.00 91.06 185 TYR A O 1
ATOM 1374 N N . GLY A 1 186 ? 2.001 -6.528 13.716 1.00 91.38 186 GLY A N 1
ATOM 1375 C CA . GLY A 1 186 ? 2.246 -5.215 14.292 1.00 91.38 186 GLY A CA 1
ATOM 1376 C C . GLY A 1 186 ? 1.609 -4.057 13.524 1.00 91.38 186 GLY A C 1
ATOM 1377 O O . GLY A 1 186 ? 1.431 -2.972 14.084 1.00 91.38 186 GLY A O 1
ATOM 1378 N N . ARG A 1 187 ? 1.208 -4.274 12.267 1.00 90.81 187 ARG A N 1
ATOM 1379 C CA . ARG A 1 187 ? 0.658 -3.217 11.421 1.00 90.81 187 ARG A CA 1
ATOM 1380 C C . ARG A 1 187 ? -0.788 -2.897 11.772 1.00 90.81 187 ARG A C 1
ATOM 1382 O O . ARG A 1 187 ? -1.596 -3.776 12.053 1.00 90.81 187 ARG A O 1
ATOM 1389 N N . TRP A 1 188 ? -1.133 -1.615 11.697 1.00 89.69 188 TRP A N 1
ATOM 1390 C CA . TRP A 1 188 ? -2.472 -1.121 12.009 1.00 89.69 188 TRP A CA 1
ATOM 1391 C C . TRP A 1 188 ? -3.570 -1.721 11.118 1.00 89.69 188 TRP A C 1
ATOM 1393 O O . TRP A 1 188 ? -4.650 -2.017 11.622 1.00 89.69 188 TRP A O 1
ATOM 1403 N N . THR A 1 189 ? -3.287 -1.977 9.834 1.00 88.44 189 THR A N 1
ATOM 1404 C CA . THR A 1 189 ? -4.247 -2.615 8.915 1.00 88.44 189 THR A CA 1
ATOM 1405 C C . THR A 1 189 ? -4.650 -3.995 9.418 1.00 88.44 189 THR A C 1
ATOM 1407 O O . THR A 1 189 ? -5.840 -4.285 9.513 1.00 88.44 189 THR A O 1
ATOM 1410 N N . TYR A 1 190 ? -3.683 -4.806 9.860 1.00 92.06 190 TYR A N 1
ATOM 1411 C CA . TYR A 1 190 ? -3.966 -6.099 10.478 1.00 92.06 190 TYR A CA 1
ATOM 1412 C C . TYR A 1 190 ? -4.875 -5.954 11.706 1.00 92.06 190 TYR A C 1
ATOM 1414 O O . TYR A 1 190 ? -5.804 -6.742 11.864 1.00 92.06 190 TYR A O 1
ATOM 1422 N N . LYS A 1 191 ? -4.658 -4.943 12.563 1.00 95.44 191 LYS A N 1
ATOM 1423 C CA . LYS A 1 191 ? -5.491 -4.729 13.761 1.00 95.44 191 LYS A CA 1
ATOM 1424 C C . LYS A 1 191 ? -6.959 -4.509 13.395 1.00 95.44 191 LYS A C 1
ATOM 1426 O O . LYS A 1 191 ? -7.839 -5.090 14.030 1.00 95.44 191 LYS A O 1
ATOM 1431 N N . TYR A 1 192 ? -7.215 -3.689 12.375 1.00 93.25 192 TYR A N 1
ATOM 1432 C CA . TYR A 1 192 ? -8.568 -3.439 11.878 1.00 93.25 192 TYR A CA 1
ATOM 1433 C C . TYR A 1 192 ? -9.176 -4.698 11.275 1.00 93.25 192 TYR A C 1
ATOM 1435 O O . TYR A 1 192 ? -10.266 -5.099 11.682 1.00 93.25 192 TYR A O 1
ATOM 1443 N N . GLU A 1 193 ? -8.454 -5.357 10.371 1.00 89.94 193 GLU A N 1
ATOM 1444 C CA . GLU A 1 193 ? -8.916 -6.575 9.714 1.00 89.94 193 GLU A CA 1
ATOM 1445 C C . GLU A 1 193 ? -9.220 -7.700 10.714 1.00 89.94 193 GLU A C 1
ATOM 1447 O O . GLU A 1 193 ? -10.249 -8.367 10.618 1.00 89.94 193 GLU A O 1
ATOM 1452 N N . GLU A 1 194 ? -8.340 -7.925 11.688 1.00 93.62 194 GLU A N 1
ATOM 1453 C CA . GLU A 1 194 ? -8.488 -9.008 12.651 1.00 93.62 194 GLU A CA 1
ATOM 1454 C C . GLU A 1 194 ? -9.646 -8.743 13.608 1.00 93.62 194 GLU A C 1
ATOM 1456 O O . GLU A 1 194 ? -10.501 -9.608 13.787 1.00 93.62 194 GLU A O 1
ATOM 1461 N N . ALA A 1 195 ? -9.757 -7.532 14.158 1.00 95.12 195 ALA A N 1
ATOM 1462 C CA . ALA A 1 195 ? -10.908 -7.164 14.976 1.00 95.12 195 ALA A CA 1
ATOM 1463 C C . ALA A 1 195 ? -12.228 -7.286 14.190 1.00 95.12 195 ALA A C 1
ATOM 1465 O O . ALA A 1 195 ? -13.235 -7.750 14.736 1.00 95.12 195 ALA A O 1
ATOM 1466 N N . ALA A 1 196 ? -12.214 -6.951 12.894 1.00 91.75 196 ALA A N 1
ATOM 1467 C CA . ALA A 1 196 ? -13.343 -7.160 11.997 1.00 91.75 196 ALA A CA 1
ATOM 1468 C C . ALA A 1 196 ? -13.695 -8.653 11.865 1.00 91.75 196 ALA A C 1
ATOM 1470 O O . ALA A 1 196 ? -14.852 -9.027 12.065 1.00 91.75 196 ALA A O 1
ATOM 1471 N N . ARG A 1 197 ? -12.710 -9.541 11.653 1.00 90.69 197 ARG A N 1
ATOM 1472 C CA . ARG A 1 197 ? -12.928 -11.006 11.642 1.00 90.69 197 ARG A CA 1
ATOM 1473 C C . ARG A 1 197 ? -13.537 -11.521 12.946 1.00 90.69 197 ARG A C 1
ATOM 1475 O O . ARG A 1 197 ? -14.273 -12.507 12.929 1.00 90.69 197 ARG A O 1
ATOM 1482 N N . ARG A 1 198 ? -13.263 -10.862 14.077 1.00 94.00 198 ARG A N 1
ATOM 1483 C CA . ARG A 1 198 ? -13.844 -11.191 15.393 1.00 94.00 198 ARG A CA 1
ATOM 1484 C C . ARG A 1 198 ? -15.217 -10.549 15.647 1.00 94.00 198 ARG A C 1
ATOM 1486 O O . ARG A 1 198 ? -15.832 -10.829 16.673 1.00 94.00 198 ARG A O 1
ATOM 1493 N N . GLY A 1 199 ? -15.733 -9.746 14.715 1.00 93.69 199 GLY A N 1
ATOM 1494 C CA . GLY A 1 199 ? -17.059 -9.125 14.790 1.00 93.69 199 GLY A CA 1
ATOM 1495 C C . GLY A 1 199 ? -17.114 -7.835 15.614 1.00 93.69 199 GLY A C 1
ATOM 1496 O O . GLY A 1 199 ? -18.206 -7.422 16.018 1.00 93.69 199 GLY A O 1
ATOM 1497 N N . ALA A 1 200 ? -15.970 -7.199 15.884 1.00 97.44 200 ALA A N 1
ATOM 1498 C CA . ALA A 1 200 ? -15.912 -5.939 16.622 1.00 97.44 200 ALA A CA 1
ATOM 1499 C C . ALA A 1 200 ? -16.791 -4.860 15.968 1.00 97.44 200 ALA A C 1
ATOM 1501 O O . ALA A 1 200 ? -16.802 -4.697 14.747 1.00 97.44 200 ALA A O 1
ATOM 1502 N N . ALA A 1 201 ? -17.546 -4.107 16.768 1.00 96.50 201 ALA A N 1
ATOM 1503 C CA . ALA A 1 201 ? -18.277 -2.936 16.284 1.00 96.50 201 ALA A CA 1
ATOM 1504 C C . ALA A 1 201 ? -17.340 -1.750 16.041 1.00 96.50 201 ALA A C 1
ATOM 1506 O O . ALA A 1 201 ? -17.571 -0.982 15.113 1.00 96.50 201 ALA A O 1
ATOM 1507 N N . GLY A 1 202 ? -16.284 -1.615 16.844 1.00 97.25 202 GLY A N 1
ATOM 1508 C CA . GLY A 1 202 ? -15.288 -0.561 16.695 1.00 97.25 202 GLY A CA 1
ATOM 1509 C C . GLY A 1 202 ? -13.880 -1.042 17.027 1.00 97.25 202 GLY A C 1
ATOM 1510 O O . GLY A 1 202 ? -13.715 -2.006 17.777 1.00 97.25 202 GLY A O 1
ATOM 1511 N N . VAL A 1 203 ? -12.867 -0.359 16.499 1.00 98.19 203 VAL A N 1
ATOM 1512 C CA . VAL A 1 203 ? -11.454 -0.650 16.789 1.00 98.19 203 VAL A CA 1
ATOM 1513 C C . VAL A 1 203 ? -10.710 0.644 17.082 1.00 98.19 203 VAL A C 1
ATOM 1515 O O . VAL A 1 203 ? -10.776 1.581 16.291 1.00 98.19 203 VAL A O 1
ATOM 1518 N N . LEU A 1 204 ? -9.993 0.695 18.203 1.00 98.25 204 LEU A N 1
ATOM 1519 C CA . LEU A 1 204 ? -9.162 1.833 18.590 1.00 98.25 204 LEU A CA 1
ATOM 1520 C C . LEU A 1 204 ? -7.739 1.358 18.873 1.00 98.25 204 LEU A C 1
ATOM 1522 O O . LEU A 1 204 ? -7.514 0.554 19.776 1.00 98.25 204 LEU A O 1
ATOM 1526 N N . ILE A 1 205 ? -6.780 1.863 18.104 1.00 98.50 205 ILE A N 1
ATOM 1527 C CA . ILE A 1 205 ? -5.359 1.569 18.291 1.00 98.50 205 ILE A CA 1
ATOM 1528 C C . ILE A 1 205 ? -4.745 2.638 19.198 1.00 98.50 205 ILE A C 1
ATOM 1530 O O . ILE A 1 205 ? -4.893 3.831 18.949 1.00 98.50 205 ILE A O 1
ATOM 1534 N N . VAL A 1 206 ? -4.044 2.231 20.250 1.00 98.50 206 VAL A N 1
ATOM 1535 C CA . VAL A 1 206 ? -3.274 3.141 21.103 1.00 98.50 206 VAL A CA 1
ATOM 1536 C C . VAL A 1 206 ? -2.003 3.547 20.361 1.00 98.50 206 VAL A C 1
ATOM 1538 O O . VAL A 1 206 ? -1.197 2.689 19.998 1.00 98.50 206 VAL A O 1
ATOM 1541 N N . HIS A 1 207 ? -1.836 4.846 20.113 1.00 97.19 207 HIS A N 1
ATOM 1542 C CA . HIS A 1 207 ? -0.629 5.388 19.495 1.00 97.19 207 HIS A CA 1
ATOM 1543 C C . HIS A 1 207 ? 0.525 5.458 20.496 1.00 97.19 207 HIS A C 1
ATOM 1545 O O . HIS A 1 207 ? 0.348 5.883 21.635 1.00 97.19 207 HIS A O 1
ATOM 1551 N N . GLU A 1 208 ? 1.715 5.101 20.021 1.00 93.56 208 GLU A N 1
ATOM 1552 C CA . GLU A 1 208 ? 2.998 5.411 20.645 1.00 93.56 208 GLU A CA 1
ATOM 1553 C C . GLU A 1 208 ? 4.017 5.708 19.536 1.00 93.56 208 GLU A C 1
ATOM 1555 O O . GLU A 1 208 ? 4.123 4.943 18.575 1.00 93.56 208 GLU A O 1
ATOM 1560 N N . THR A 1 209 ? 4.792 6.791 19.661 1.00 86.19 209 THR A N 1
ATOM 1561 C CA . THR A 1 209 ? 5.686 7.261 18.584 1.00 86.19 209 THR A CA 1
ATOM 1562 C C . THR A 1 209 ? 6.722 6.219 18.160 1.00 86.19 209 THR A C 1
ATOM 1564 O O . THR A 1 209 ? 6.914 6.009 16.966 1.00 86.19 209 THR A O 1
ATOM 1567 N N . GLY A 1 210 ? 7.380 5.554 19.117 1.00 87.38 210 GLY A N 1
ATOM 1568 C CA . GLY A 1 210 ? 8.379 4.519 18.823 1.00 87.38 210 GLY A CA 1
ATOM 1569 C C . GLY A 1 210 ? 7.762 3.318 18.094 1.00 87.38 210 GLY A C 1
ATOM 1570 O O . GLY A 1 210 ? 8.103 3.083 16.938 1.00 87.38 210 GLY A O 1
ATOM 1571 N N . PRO A 1 211 ? 6.804 2.609 18.720 1.00 88.50 211 PRO A N 1
ATOM 1572 C CA . PRO A 1 211 ? 6.075 1.499 18.107 1.00 88.50 211 PRO A CA 1
ATOM 1573 C C . PRO A 1 211 ? 5.389 1.804 16.763 1.00 88.50 211 PRO A C 1
ATOM 1575 O O . PRO A 1 211 ? 5.365 0.933 15.896 1.00 88.50 211 PRO A O 1
ATOM 1578 N N . ALA A 1 212 ? 4.827 3.002 16.561 1.00 86.75 212 ALA A N 1
ATOM 1579 C CA . ALA A 1 212 ? 4.213 3.389 15.285 1.00 86.75 212 ALA A CA 1
ATOM 1580 C C . ALA A 1 212 ? 5.254 3.764 14.209 1.00 86.75 212 ALA A C 1
ATOM 1582 O O . ALA A 1 212 ? 4.989 3.648 13.010 1.00 86.75 212 ALA A O 1
ATOM 1583 N N . GLY A 1 213 ? 6.439 4.220 14.626 1.00 83.62 213 GLY A N 1
ATOM 1584 C CA . GLY A 1 213 ? 7.498 4.717 13.747 1.00 83.62 213 GLY A CA 1
ATOM 1585 C C . GLY A 1 213 ? 7.278 6.147 13.239 1.00 83.62 213 GLY A C 1
ATOM 1586 O O . GLY A 1 213 ? 8.030 6.606 12.381 1.00 83.62 213 GLY A O 1
ATOM 1587 N N . TYR A 1 214 ? 6.254 6.843 13.742 1.00 81.62 214 TYR A N 1
ATOM 1588 C CA . TYR A 1 214 ? 5.903 8.219 13.387 1.00 81.62 214 TYR A CA 1
ATOM 1589 C C . TYR A 1 214 ? 5.126 8.912 14.521 1.00 81.62 214 TYR A C 1
ATOM 1591 O O . TYR A 1 214 ? 4.445 8.245 15.312 1.00 81.62 214 TYR A O 1
ATOM 1599 N N . PRO A 1 215 ? 5.218 10.250 14.629 1.00 87.06 215 PRO A N 1
ATOM 1600 C CA . PRO A 1 215 ? 4.553 10.998 15.690 1.00 87.06 215 PRO A CA 1
ATOM 1601 C C . PRO A 1 215 ? 3.037 11.126 15.432 1.00 87.06 215 PRO A C 1
ATOM 1603 O O . PRO A 1 215 ? 2.546 10.774 14.354 1.00 87.06 215 PRO A O 1
ATOM 1606 N N . TRP A 1 216 ? 2.279 11.579 16.437 1.00 88.94 216 TRP A N 1
ATOM 1607 C CA . TRP A 1 216 ? 0.806 11.616 16.407 1.00 88.94 216 TRP A CA 1
ATOM 1608 C C . TRP A 1 216 ? 0.252 12.458 15.252 1.00 88.94 216 TRP A C 1
ATOM 1610 O O . TRP A 1 216 ? -0.760 12.101 14.652 1.00 88.94 216 TRP A O 1
ATOM 1620 N N . GLU A 1 217 ? 0.958 13.518 14.868 1.00 81.75 217 GLU A N 1
ATOM 1621 C CA . GLU A 1 217 ? 0.581 14.432 13.790 1.00 81.75 217 GLU A CA 1
ATOM 1622 C C . GLU A 1 217 ? 0.441 13.710 12.447 1.00 81.75 217 GLU A C 1
ATOM 1624 O O . GLU A 1 217 ? -0.384 14.092 11.621 1.00 81.75 217 GLU A O 1
ATOM 1629 N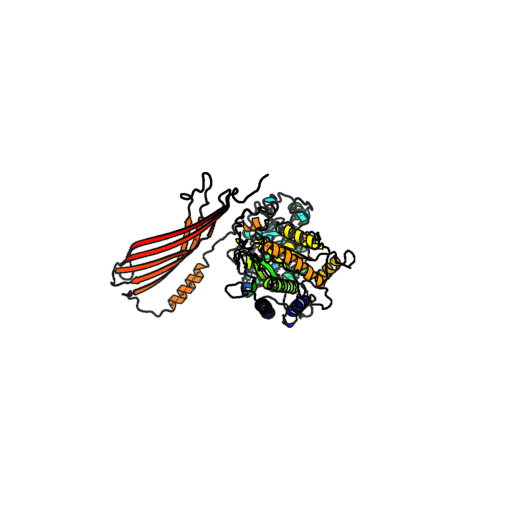 N . VAL A 1 218 ? 1.191 12.624 12.227 1.00 80.69 218 VAL A N 1
ATOM 1630 C CA . VAL A 1 218 ? 1.035 11.794 11.024 1.00 80.69 218 VAL A CA 1
ATOM 1631 C C . VAL A 1 218 ? -0.316 11.081 11.035 1.00 80.69 218 VAL A C 1
ATOM 1633 O O . VAL A 1 218 ? -0.989 11.041 10.006 1.00 80.69 218 VAL A O 1
ATOM 1636 N N . VAL A 1 219 ? -0.756 10.571 12.190 1.00 86.38 219 VAL A N 1
ATOM 1637 C CA . VAL A 1 219 ? -2.088 9.965 12.339 1.00 86.38 219 VAL A CA 1
ATOM 1638 C C . VAL A 1 219 ? -3.172 11.016 12.120 1.00 86.38 219 VAL A C 1
ATOM 1640 O O . VAL A 1 219 ? -4.130 10.739 11.403 1.00 86.38 219 VAL A O 1
ATOM 1643 N N . GLN A 1 220 ? -3.003 12.220 12.672 1.00 83.31 220 GLN A N 1
ATOM 1644 C CA . GLN A 1 220 ? -3.943 13.323 12.472 1.00 83.31 220 GLN A CA 1
ATOM 1645 C C . GLN A 1 220 ? -4.073 13.667 10.985 1.00 83.31 220 GLN A C 1
ATOM 1647 O O . GLN A 1 220 ? -5.146 13.508 10.413 1.00 83.31 220 GLN A O 1
ATOM 1652 N N . ASN A 1 221 ? -2.964 14.025 10.337 1.00 73.62 221 ASN A N 1
ATOM 1653 C CA . ASN A 1 221 ? -2.964 14.545 8.970 1.00 73.62 221 ASN A CA 1
ATOM 1654 C C . ASN A 1 221 ? -3.364 13.500 7.916 1.00 73.62 221 ASN A C 1
ATOM 1656 O O . ASN A 1 221 ? -3.969 13.851 6.906 1.00 73.62 221 ASN A O 1
ATOM 1660 N N . SER A 1 222 ? -3.051 12.218 8.138 1.00 70.25 222 SER A N 1
ATOM 1661 C CA . SER A 1 222 ? -3.361 11.144 7.174 1.00 70.25 222 SER A CA 1
ATOM 1662 C C . SER A 1 222 ? -4.831 10.711 7.197 1.00 70.25 222 SER A C 1
ATOM 1664 O O . SER A 1 222 ? -5.288 10.010 6.294 1.00 70.25 222 SER A O 1
ATOM 1666 N N . ASN A 1 223 ? -5.574 11.101 8.237 1.00 70.06 223 ASN A N 1
ATOM 1667 C CA . ASN A 1 223 ? -6.963 10.692 8.459 1.00 70.06 223 ASN A CA 1
ATOM 1668 C C . ASN A 1 223 ? -7.937 11.881 8.517 1.00 70.06 223 ASN A C 1
ATOM 1670 O O . ASN A 1 223 ? -9.141 11.680 8.660 1.00 70.06 223 ASN A O 1
ATOM 1674 N N . THR A 1 224 ? -7.436 13.114 8.405 1.00 69.50 224 THR A N 1
ATOM 1675 C CA . THR A 1 224 ? -8.239 14.330 8.253 1.00 69.50 224 THR A CA 1
ATOM 1676 C C . THR A 1 224 ? -8.372 14.668 6.769 1.00 69.50 224 THR A C 1
ATOM 1678 O O . THR A 1 224 ? -7.469 15.260 6.181 1.00 69.50 224 THR A O 1
ATOM 1681 N N . GLY A 1 225 ? -9.484 14.281 6.147 1.00 78.44 225 GLY A N 1
ATOM 1682 C CA . GLY A 1 225 ? -9.764 14.567 4.738 1.00 78.44 225 GLY A CA 1
ATOM 1683 C C . GLY A 1 225 ? -10.518 13.434 4.044 1.00 78.44 225 GLY A C 1
ATOM 1684 O O . GLY A 1 225 ? -10.947 12.489 4.710 1.00 78.44 225 GLY A O 1
ATOM 1685 N N . PRO A 1 226 ? -10.693 13.527 2.716 1.00 85.00 226 PRO A N 1
ATOM 1686 C CA . PRO A 1 226 ? -11.254 12.442 1.928 1.00 85.00 226 PRO A CA 1
ATOM 1687 C C . PRO A 1 226 ? -10.379 11.189 2.021 1.00 85.00 226 PRO A C 1
ATOM 1689 O O . PRO A 1 226 ? -9.155 11.266 1.895 1.00 85.00 226 PRO A O 1
ATOM 1692 N N . ARG A 1 227 ? -11.020 10.046 2.262 1.00 87.56 227 ARG A N 1
ATOM 1693 C CA . ARG A 1 227 ? -10.393 8.724 2.317 1.00 87.56 227 ARG A CA 1
ATOM 1694 C C . ARG A 1 227 ? -10.995 7.842 1.243 1.00 87.56 227 ARG A C 1
ATOM 1696 O O . ARG A 1 227 ? -12.209 7.660 1.226 1.00 87.56 227 ARG A O 1
ATOM 1703 N N . GLU A 1 228 ? -10.167 7.292 0.374 1.00 90.50 228 GLU A N 1
ATOM 1704 C CA . GLU A 1 228 ? -10.588 6.251 -0.551 1.00 90.50 228 GLU A CA 1
ATOM 1705 C C . GLU A 1 228 ? -10.561 4.878 0.131 1.00 90.50 228 GLU A C 1
ATOM 1707 O O . GLU A 1 228 ? -9.676 4.565 0.923 1.00 90.50 228 GLU A O 1
ATOM 1712 N N . GLU A 1 229 ? -11.550 4.055 -0.195 1.00 89.62 229 GLU A N 1
ATOM 1713 C CA . GLU A 1 229 ? -11.663 2.652 0.191 1.00 89.62 229 GLU A CA 1
ATOM 1714 C C . GLU A 1 229 ? -12.122 1.852 -1.035 1.00 89.62 229 GLU A C 1
ATOM 1716 O O . GLU A 1 229 ? -12.831 2.372 -1.907 1.00 89.62 229 GLU A O 1
ATOM 1721 N N . LEU A 1 230 ? -11.773 0.566 -1.100 1.00 88.31 230 LEU A N 1
ATOM 1722 C CA . LEU A 1 230 ? -12.422 -0.328 -2.058 1.00 88.31 230 LEU A CA 1
ATOM 1723 C C . LEU A 1 230 ? -13.912 -0.473 -1.697 1.00 88.31 230 LEU A C 1
ATOM 1725 O O . LEU A 1 230 ? -14.259 -0.485 -0.511 1.00 88.31 230 LEU A O 1
ATOM 1729 N N . PRO A 1 231 ? -14.818 -0.612 -2.685 1.00 84.31 231 PRO A N 1
ATOM 1730 C CA . PRO A 1 231 ? -16.218 -0.873 -2.414 1.00 84.31 231 PRO A CA 1
ATOM 1731 C C . PRO A 1 231 ? -16.356 -2.089 -1.496 1.00 84.31 231 PRO A C 1
ATOM 1733 O O . PRO A 1 231 ? -15.687 -3.103 -1.721 1.00 84.31 231 PRO A O 1
ATOM 1736 N N . PRO A 1 232 ? -17.217 -2.017 -0.470 1.00 73.69 232 PRO A N 1
ATOM 1737 C CA . PRO A 1 232 ? -17.365 -3.114 0.468 1.00 73.69 232 PRO A CA 1
ATOM 1738 C C . PRO A 1 232 ? -17.837 -4.364 -0.277 1.00 73.69 232 PRO A C 1
ATOM 1740 O O . PRO A 1 232 ? -18.864 -4.347 -0.961 1.00 73.69 232 PRO A O 1
ATOM 1743 N N . GLY A 1 233 ? -17.074 -5.447 -0.134 1.00 69.19 233 GLY A N 1
ATOM 1744 C CA . GLY A 1 233 ? -17.521 -6.787 -0.501 1.00 69.19 233 GLY A CA 1
ATOM 1745 C C . GLY A 1 233 ? -18.413 -7.393 0.588 1.00 69.19 233 GLY A C 1
ATOM 1746 O O . GLY A 1 233 ? -18.974 -6.691 1.427 1.00 69.19 233 GLY A O 1
ATOM 1747 N N . ASP A 1 234 ? -18.482 -8.724 0.634 1.00 60.66 234 ASP A N 1
ATOM 1748 C CA . ASP A 1 234 ? -19.192 -9.454 1.701 1.00 60.66 234 ASP A CA 1
ATOM 1749 C C . ASP A 1 234 ? -18.410 -9.509 3.029 1.00 60.66 234 ASP A C 1
ATOM 1751 O O . ASP A 1 234 ? -18.871 -10.093 4.013 1.00 60.66 234 ASP A O 1
ATOM 1755 N N . ALA A 1 235 ? -17.201 -8.939 3.063 1.00 68.19 235 ALA A N 1
ATOM 1756 C CA . ALA A 1 235 ? -16.371 -8.910 4.255 1.00 68.19 235 ALA A CA 1
ATOM 1757 C C . ALA A 1 235 ? -17.031 -8.067 5.356 1.00 68.19 235 ALA A C 1
ATOM 1759 O O . ALA A 1 235 ? -17.584 -6.993 5.120 1.00 68.19 235 ALA A O 1
ATOM 1760 N N . TYR A 1 236 ? -16.963 -8.550 6.596 1.00 75.56 236 TYR A N 1
ATOM 1761 C CA . TYR A 1 236 ? -17.372 -7.742 7.735 1.00 75.56 236 TYR A CA 1
ATOM 1762 C C . TYR A 1 236 ? -16.364 -6.608 7.935 1.00 75.56 236 TYR A C 1
ATOM 1764 O O . TYR A 1 236 ? -15.169 -6.858 8.065 1.00 75.56 236 TYR A O 1
ATOM 1772 N N . HIS A 1 237 ? -16.859 -5.379 8.038 1.00 85.25 237 HIS A N 1
ATOM 1773 C CA . HIS A 1 237 ? -16.069 -4.209 8.413 1.00 85.25 237 HIS A CA 1
ATOM 1774 C C . HIS A 1 237 ? -16.596 -3.650 9.737 1.00 85.25 237 HIS A C 1
ATOM 1776 O O . HIS A 1 237 ? -17.814 -3.636 9.918 1.00 85.25 237 HIS A O 1
ATOM 1782 N N . PRO A 1 238 ? -15.766 -3.165 10.675 1.00 91.31 238 PRO A N 1
ATOM 1783 C CA . PRO A 1 238 ? -16.273 -2.493 11.871 1.00 91.31 238 PRO A CA 1
ATOM 1784 C C . PRO A 1 238 ? -17.098 -1.256 11.477 1.00 91.31 238 PRO A C 1
ATOM 1786 O O . PRO A 1 238 ? -16.993 -0.746 10.361 1.00 91.31 238 PRO A O 1
ATOM 1789 N N . LEU A 1 239 ? -17.975 -0.788 12.368 1.00 93.38 239 LEU A N 1
ATOM 1790 C CA . LEU A 1 239 ? -18.666 0.490 12.170 1.00 93.38 239 LEU A CA 1
ATOM 1791 C C . LEU A 1 239 ? -17.636 1.619 12.157 1.00 93.38 239 LEU A C 1
ATOM 1793 O O . LEU A 1 239 ? -17.657 2.464 11.268 1.00 93.38 239 LEU A O 1
ATOM 1797 N N . THR A 1 240 ? -16.710 1.600 13.112 1.00 93.81 240 THR A N 1
ATOM 1798 C CA . THR A 1 240 ? -15.671 2.620 13.240 1.00 93.81 240 THR A CA 1
ATOM 1799 C C . THR A 1 240 ? -14.300 1.999 13.454 1.00 93.81 240 THR A C 1
ATOM 1801 O O . THR A 1 240 ? -14.154 0.955 14.090 1.00 93.81 240 THR A O 1
ATOM 1804 N N . GLN A 1 241 ? -13.272 2.652 12.934 1.00 94.31 241 GLN A N 1
ATOM 1805 C CA . GLN A 1 241 ? -11.881 2.279 13.159 1.00 94.31 241 GLN A CA 1
ATOM 1806 C C . GLN A 1 241 ? -11.058 3.540 13.380 1.00 94.31 241 GLN A C 1
ATOM 1808 O O . GLN A 1 241 ? -11.385 4.596 12.844 1.00 94.31 241 GLN A O 1
ATOM 1813 N N . GLY A 1 242 ? -10.030 3.470 14.213 1.00 94.38 242 GLY A N 1
ATOM 1814 C CA . GLY A 1 242 ? -9.302 4.675 14.565 1.00 94.38 242 GLY A CA 1
ATOM 1815 C C . GLY A 1 242 ? -8.144 4.460 15.515 1.00 94.38 242 GLY A C 1
ATOM 1816 O O . GLY A 1 242 ? -7.702 3.334 15.759 1.00 94.38 242 GLY A O 1
ATOM 1817 N N . TRP A 1 243 ? -7.670 5.578 16.044 1.00 96.94 243 TRP A N 1
ATOM 1818 C CA . TRP A 1 243 ? -6.538 5.687 16.941 1.00 96.94 243 TRP A CA 1
ATOM 1819 C C . TRP A 1 243 ? -6.869 6.587 18.125 1.00 96.94 243 TRP A C 1
ATOM 1821 O O . TRP A 1 243 ? -7.577 7.582 17.980 1.00 96.94 243 TRP A O 1
ATOM 1831 N N . LEU A 1 244 ? -6.296 6.265 19.278 1.00 97.81 244 LEU A N 1
ATOM 1832 C CA . LEU A 1 244 ? -6.249 7.124 20.454 1.00 97.81 244 LEU A CA 1
ATOM 1833 C C . LEU A 1 244 ? -4.831 7.659 20.619 1.00 97.81 244 LEU A C 1
ATOM 1835 O O . LEU A 1 244 ? -3.871 6.895 20.486 1.00 97.81 244 LEU A O 1
ATOM 1839 N N . SER A 1 245 ? -4.698 8.938 20.971 1.00 97.56 245 SER A N 1
ATOM 1840 C CA . SER A 1 245 ? -3.414 9.441 21.455 1.00 97.56 245 SER A CA 1
ATOM 1841 C C . SER A 1 245 ? -3.028 8.697 22.737 1.00 97.56 245 SER A C 1
ATOM 1843 O O . SER A 1 245 ? -3.899 8.253 23.496 1.00 97.56 245 SER A O 1
ATOM 1845 N N . HIS A 1 246 ? -1.727 8.552 23.001 1.00 97.06 246 HIS A N 1
ATOM 1846 C CA . HIS A 1 246 ? -1.257 7.866 24.208 1.00 97.06 246 HIS A CA 1
ATOM 1847 C C . HIS A 1 246 ? -1.860 8.476 25.487 1.00 97.06 246 HIS A C 1
ATOM 1849 O O . HIS A 1 246 ? -2.330 7.765 26.373 1.00 97.06 246 HIS A O 1
ATOM 1855 N N . GLU A 1 247 ? -1.932 9.810 25.549 1.00 97.62 247 GLU A N 1
ATOM 1856 C CA . GLU A 1 247 ? -2.524 10.543 26.670 1.00 97.62 247 GLU A CA 1
ATOM 1857 C C . GLU A 1 247 ? -4.025 10.242 26.831 1.00 97.62 247 GLU A C 1
ATOM 1859 O O . GLU A 1 247 ? -4.503 9.998 27.943 1.00 97.62 247 GLU A O 1
ATOM 1864 N N . ALA A 1 248 ? -4.780 10.225 25.728 1.00 98.06 248 ALA A N 1
ATOM 1865 C CA . ALA A 1 248 ? -6.206 9.913 25.744 1.00 98.06 248 ALA A CA 1
ATOM 1866 C C . ALA A 1 248 ? -6.475 8.461 26.158 1.00 98.06 248 ALA A C 1
ATOM 1868 O O . ALA A 1 248 ? -7.389 8.202 26.945 1.00 98.06 248 ALA A O 1
ATOM 1869 N N . ALA A 1 249 ? -5.650 7.520 25.689 1.00 98.31 249 ALA A N 1
ATOM 1870 C CA . ALA A 1 249 ? -5.690 6.136 26.137 1.00 98.31 249 ALA A CA 1
ATOM 1871 C C . ALA A 1 249 ? -5.389 6.038 27.643 1.00 98.31 249 ALA A C 1
ATOM 1873 O O . ALA A 1 249 ? -6.149 5.409 28.372 1.00 98.31 249 ALA A O 1
ATOM 1874 N N . GLY A 1 250 ? -4.371 6.736 28.153 1.00 98.19 250 GLY A N 1
ATOM 1875 C CA . GLY A 1 250 ? -4.089 6.792 29.591 1.00 98.19 250 GLY A CA 1
ATOM 1876 C C . GLY A 1 250 ? -5.301 7.249 30.418 1.00 98.19 250 GLY A C 1
ATOM 1877 O O . GLY A 1 250 ? -5.684 6.581 31.381 1.00 98.19 250 GLY A O 1
ATOM 1878 N N . LYS A 1 251 ? -5.975 8.329 29.995 1.00 97.81 251 LYS A N 1
ATOM 1879 C CA . LYS A 1 251 ? -7.212 8.828 30.634 1.00 97.81 251 LYS A CA 1
ATOM 1880 C C . LYS A 1 251 ? -8.354 7.808 30.581 1.00 97.81 251 LYS A C 1
ATOM 1882 O O . LYS A 1 251 ? -9.062 7.622 31.574 1.00 97.81 251 LYS A O 1
ATOM 1887 N N . LEU A 1 252 ? -8.528 7.133 29.443 1.00 98.12 252 LEU A N 1
ATOM 1888 C CA . LEU A 1 252 ? -9.540 6.091 29.263 1.00 98.12 252 LEU A CA 1
ATOM 1889 C C . LEU A 1 252 ? -9.347 4.934 30.254 1.00 98.12 252 LEU A C 1
ATOM 1891 O O . LEU A 1 252 ? -10.297 4.526 30.921 1.00 98.12 252 LEU A O 1
ATOM 1895 N N . PHE A 1 253 ? -8.122 4.425 30.379 1.00 98.31 253 PHE A N 1
ATOM 1896 C CA . PHE A 1 253 ? -7.814 3.313 31.280 1.00 98.31 253 PHE A CA 1
ATOM 1897 C C . PHE A 1 253 ? -7.912 3.729 32.751 1.00 98.31 253 PHE A C 1
ATOM 1899 O O . PHE A 1 253 ? -8.506 2.999 33.546 1.00 98.31 253 PHE A O 1
ATOM 1906 N N . ALA A 1 254 ? -7.447 4.932 33.100 1.00 97.12 254 ALA A N 1
ATOM 1907 C CA . ALA A 1 254 ? -7.594 5.474 34.449 1.00 97.12 254 ALA A CA 1
ATOM 1908 C C . ALA A 1 254 ? -9.072 5.599 34.865 1.00 97.12 254 ALA A C 1
ATOM 1910 O O . ALA A 1 254 ? -9.422 5.281 36.000 1.00 97.12 254 ALA A O 1
ATOM 1911 N N . THR A 1 255 ? -9.961 5.963 33.931 1.00 96.50 255 THR A N 1
ATOM 1912 C CA . THR A 1 255 ? -11.421 6.007 34.157 1.00 96.50 255 THR A CA 1
ATOM 1913 C C . THR A 1 255 ? -12.007 4.621 34.466 1.00 96.50 255 THR A C 1
ATOM 1915 O O . THR A 1 255 ? -12.983 4.506 35.205 1.00 96.50 255 THR A O 1
ATOM 1918 N N . ALA A 1 256 ? -11.393 3.555 33.947 1.00 96.44 256 ALA A N 1
ATOM 1919 C CA . ALA A 1 256 ? -11.732 2.169 34.270 1.00 96.44 256 ALA A CA 1
ATOM 1920 C C . ALA A 1 256 ? -11.064 1.656 35.567 1.00 96.44 256 ALA A C 1
ATOM 1922 O O . ALA A 1 256 ? -11.263 0.497 35.933 1.00 96.44 256 ALA A O 1
ATOM 1923 N N . GLY A 1 257 ? -10.267 2.484 36.256 1.00 96.62 257 GLY A N 1
ATOM 1924 C CA . GLY A 1 257 ? -9.468 2.074 37.416 1.00 96.62 257 GLY A CA 1
ATOM 1925 C C . GLY A 1 257 ? -8.282 1.173 37.053 1.00 96.62 257 GLY A C 1
ATOM 1926 O O . GLY A 1 257 ? -7.865 0.354 37.869 1.00 96.62 257 GLY A O 1
ATOM 1927 N N . LEU A 1 258 ? -7.773 1.281 35.822 1.00 97.75 258 LEU A N 1
ATOM 1928 C CA . LEU A 1 258 ? -6.700 0.453 35.269 1.00 97.75 258 LEU A CA 1
ATOM 1929 C C . LEU A 1 258 ? -5.504 1.319 34.846 1.00 97.75 258 LEU A C 1
ATOM 1931 O O . LEU A 1 258 ? -5.658 2.490 34.506 1.00 97.75 258 LEU A O 1
ATOM 1935 N N . SER A 1 259 ? -4.310 0.725 34.813 1.00 98.31 259 SER A N 1
ATOM 1936 C CA . SER A 1 259 ? -3.098 1.360 34.284 1.00 98.31 259 SER A CA 1
ATOM 1937 C C . SER A 1 259 ? -2.786 0.838 32.881 1.00 98.31 259 SER A C 1
ATOM 1939 O O . SER A 1 259 ? -2.623 -0.371 32.688 1.00 98.31 259 SER A O 1
ATOM 1941 N N . LEU A 1 260 ? -2.690 1.747 31.902 1.00 98.25 260 LEU A N 1
ATOM 1942 C CA . LEU A 1 260 ? -2.307 1.405 30.528 1.00 98.25 260 LEU A CA 1
ATOM 1943 C C . LEU A 1 260 ? -0.914 0.760 30.494 1.00 98.25 260 LEU A C 1
ATOM 1945 O O . LEU A 1 260 ? -0.757 -0.297 29.893 1.00 98.25 260 LEU A O 1
ATOM 1949 N N . ASP A 1 261 ? 0.063 1.328 31.203 1.00 97.06 261 ASP A N 1
ATOM 1950 C CA . ASP A 1 261 ? 1.447 0.835 31.213 1.00 97.06 261 ASP A CA 1
ATOM 1951 C C . ASP A 1 261 ? 1.573 -0.568 31.819 1.00 97.06 261 ASP A C 1
ATOM 1953 O O . ASP A 1 261 ? 2.348 -1.407 31.353 1.00 97.06 261 ASP A O 1
ATOM 1957 N N . GLU A 1 262 ? 0.820 -0.853 32.885 1.00 98.06 262 GLU A N 1
ATOM 1958 C CA . GLU A 1 262 ? 0.802 -2.187 33.492 1.00 98.06 262 GLU A CA 1
ATOM 1959 C C . GLU A 1 262 ? 0.182 -3.215 32.551 1.00 98.06 262 GLU A C 1
ATOM 1961 O O . GLU A 1 262 ? 0.740 -4.302 32.374 1.00 98.06 262 GLU A O 1
ATOM 1966 N N . LEU A 1 263 ? -0.929 -2.857 31.905 1.00 98.31 263 LEU A N 1
ATOM 1967 C CA . LEU A 1 263 ? -1.594 -3.725 30.945 1.00 98.31 263 LEU A CA 1
ATOM 1968 C C . LEU A 1 263 ? -0.782 -3.909 29.665 1.00 98.31 263 LEU A C 1
ATOM 1970 O O . LEU A 1 263 ? -0.771 -5.017 29.140 1.00 98.31 263 LEU A O 1
ATOM 1974 N N . ALA A 1 264 ? -0.047 -2.898 29.204 1.00 97.62 264 ALA A N 1
ATOM 1975 C CA . ALA A 1 264 ? 0.855 -3.021 28.066 1.00 97.62 264 ALA A CA 1
ATOM 1976 C C . ALA A 1 264 ? 2.024 -3.970 28.369 1.00 97.62 264 ALA A C 1
ATOM 1978 O O . ALA A 1 264 ? 2.294 -4.896 27.601 1.00 97.62 264 ALA A O 1
ATOM 1979 N N . ARG A 1 265 ? 2.651 -3.842 29.548 1.00 96.88 265 ARG A N 1
ATOM 1980 C CA . ARG A 1 265 ? 3.686 -4.790 30.005 1.00 96.88 265 ARG A CA 1
ATOM 1981 C C . ARG A 1 265 ? 3.154 -6.213 30.172 1.00 96.88 265 ARG A C 1
ATOM 1983 O O . ARG A 1 265 ? 3.882 -7.169 29.904 1.00 96.88 265 ARG A O 1
ATOM 1990 N N . ALA A 1 266 ? 1.910 -6.369 30.625 1.00 97.56 266 ALA A N 1
ATOM 1991 C CA . ALA A 1 266 ? 1.262 -7.674 30.721 1.00 97.56 266 ALA A CA 1
ATOM 1992 C C . ALA A 1 266 ? 0.937 -8.251 29.333 1.00 97.56 266 ALA A C 1
ATOM 1994 O O . ALA A 1 266 ? 1.171 -9.436 29.102 1.00 97.56 266 ALA A O 1
ATOM 1995 N N . ALA A 1 267 ? 0.457 -7.414 28.409 1.00 97.31 267 ALA A N 1
ATOM 1996 C CA . ALA A 1 267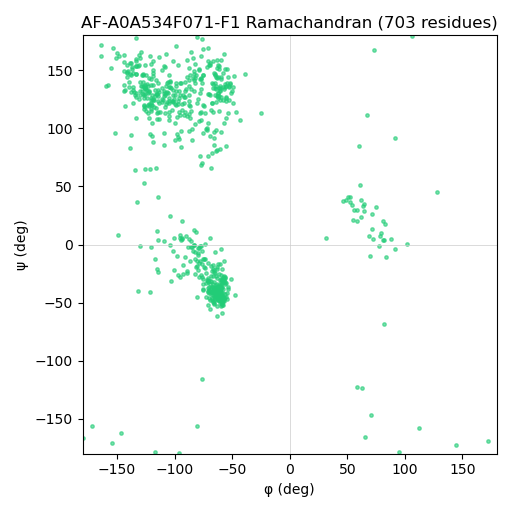 ? 0.137 -7.783 27.035 1.00 97.31 267 ALA A CA 1
ATOM 1997 C C . ALA A 1 267 ? 1.371 -8.193 26.226 1.00 97.31 267 ALA A C 1
ATOM 1999 O O . ALA A 1 267 ? 1.240 -8.969 25.294 1.00 97.31 267 ALA A O 1
ATOM 2000 N N . ALA A 1 268 ? 2.578 -7.756 26.593 1.00 96.19 268 ALA A N 1
ATOM 2001 C CA . ALA A 1 268 ? 3.819 -8.214 25.963 1.00 96.19 268 ALA A CA 1
ATOM 2002 C C . ALA A 1 268 ? 4.233 -9.650 26.359 1.00 96.19 268 ALA A C 1
ATOM 2004 O O . ALA A 1 268 ? 5.261 -10.150 25.903 1.00 96.19 268 ALA A O 1
ATOM 2005 N N . ARG A 1 269 ? 3.455 -10.346 27.205 1.00 94.75 269 ARG A N 1
ATOM 2006 C CA . ARG A 1 269 ? 3.749 -11.708 27.677 1.00 94.75 269 ARG A CA 1
ATOM 2007 C C . ARG A 1 269 ? 2.718 -12.713 27.167 1.00 94.75 269 ARG A C 1
ATOM 2009 O O . ARG A 1 269 ? 1.514 -12.465 27.197 1.00 94.75 269 ARG A O 1
ATOM 2016 N N . ARG A 1 270 ? 3.195 -13.898 26.765 1.00 92.25 270 ARG A N 1
ATOM 2017 C CA . ARG A 1 270 ? 2.328 -15.009 26.338 1.00 92.25 270 ARG A CA 1
ATOM 2018 C C . ARG A 1 270 ? 1.301 -15.345 27.419 1.00 92.25 270 ARG A C 1
ATOM 2020 O O . ARG A 1 270 ? 1.634 -15.422 28.599 1.00 92.25 270 ARG A O 1
ATOM 2027 N N . GLY A 1 271 ? 0.069 -15.611 26.992 1.00 90.56 271 GLY A N 1
ATOM 2028 C CA . GLY A 1 271 ? -1.029 -15.983 27.885 1.00 90.56 271 GLY A CA 1
ATOM 2029 C C . GLY A 1 271 ? -1.819 -14.807 28.462 1.00 90.56 271 GLY A C 1
ATOM 2030 O O . GLY A 1 271 ? -2.726 -15.058 29.259 1.00 90.56 271 GLY A O 1
ATOM 2031 N N . PHE A 1 272 ? -1.527 -13.565 28.048 1.00 96.00 272 PHE A N 1
ATOM 2032 C CA . PHE A 1 272 ? -2.366 -12.401 28.338 1.00 96.00 272 PHE A CA 1
ATOM 2033 C C . PHE A 1 272 ? -3.844 -12.679 28.019 1.00 96.00 272 PHE A C 1
ATOM 2035 O O . PHE A 1 272 ? -4.176 -13.414 27.084 1.00 96.00 272 PHE A O 1
ATOM 2042 N N . LYS A 1 273 ? -4.740 -12.112 28.830 1.00 95.88 273 LYS A N 1
ATOM 2043 C CA . LYS A 1 273 ? -6.190 -12.263 28.686 1.00 95.88 273 LYS A CA 1
ATOM 2044 C C . LYS A 1 273 ? -6.835 -10.897 28.483 1.00 95.88 273 LYS A C 1
ATOM 2046 O O . LYS A 1 273 ? -6.480 -9.974 29.215 1.00 95.88 273 LYS A O 1
ATOM 2051 N N . PRO A 1 274 ? -7.803 -10.774 27.559 1.00 97.38 274 PRO A N 1
ATOM 2052 C CA . PRO A 1 274 ? -8.561 -9.546 27.375 1.00 97.38 274 PRO A CA 1
ATOM 2053 C C . PRO A 1 274 ? -9.165 -9.014 28.661 1.00 97.38 274 PRO A C 1
ATOM 2055 O O . PRO A 1 274 ? -9.718 -9.765 29.466 1.00 97.38 274 PRO A O 1
ATOM 2058 N N . VAL A 1 275 ? -9.105 -7.696 28.815 1.00 98.44 275 VAL A N 1
ATOM 2059 C CA . VAL A 1 275 ? -9.593 -6.993 29.998 1.00 98.44 275 VAL A CA 1
ATOM 2060 C C . VAL A 1 275 ? -10.797 -6.152 29.605 1.00 98.44 275 VAL A C 1
ATOM 2062 O O . VAL A 1 275 ? -10.691 -5.200 28.833 1.00 98.44 275 VAL A O 1
ATOM 2065 N N . ALA A 1 276 ? -11.967 -6.499 30.139 1.00 97.88 276 ALA A N 1
ATOM 2066 C CA . ALA A 1 276 ? -13.149 -5.659 30.007 1.00 97.88 276 ALA A CA 1
ATOM 2067 C C . ALA A 1 276 ? -12.936 -4.363 30.799 1.00 97.88 276 ALA A C 1
ATOM 2069 O O . ALA A 1 276 ? -12.742 -4.410 32.014 1.00 97.88 276 ALA A O 1
ATOM 2070 N N . LEU A 1 277 ? -13.023 -3.212 30.128 1.00 97.88 277 LEU A N 1
ATOM 2071 C CA . LEU A 1 277 ? -12.842 -1.913 30.786 1.00 97.88 277 LEU A CA 1
ATOM 2072 C C . LEU A 1 277 ? -14.060 -1.521 31.635 1.00 97.88 277 LEU A C 1
ATOM 2074 O O . LEU A 1 277 ? -13.983 -0.587 32.421 1.00 97.88 277 LEU A O 1
ATOM 2078 N N . LYS A 1 278 ? -15.192 -2.230 31.484 1.00 96.56 278 LYS A N 1
ATOM 2079 C CA . LYS A 1 278 ? -16.487 -1.907 32.122 1.00 96.56 278 LYS A CA 1
ATOM 2080 C C . LYS A 1 278 ? -16.970 -0.485 31.799 1.00 96.56 278 LYS A C 1
ATOM 2082 O O . LYS A 1 278 ? -17.692 0.130 32.577 1.00 96.56 278 LYS A O 1
ATOM 2087 N N . LEU A 1 279 ? -16.584 0.003 30.623 1.00 98.00 279 LEU A N 1
ATOM 2088 C CA . LEU A 1 279 ? -16.999 1.270 30.037 1.00 98.00 279 LEU A CA 1
ATOM 2089 C C . LEU A 1 279 ? -17.716 0.996 28.715 1.00 98.00 279 LEU A C 1
ATOM 2091 O O . LEU A 1 279 ? -17.507 -0.048 28.090 1.00 98.00 279 LEU A O 1
ATOM 2095 N N . THR A 1 280 ? -18.535 1.943 28.273 1.00 98.25 280 THR A N 1
ATOM 2096 C CA . THR A 1 280 ? -19.188 1.890 26.959 1.00 98.25 280 THR A CA 1
ATOM 2097 C C . THR A 1 280 ? -18.838 3.118 26.134 1.00 98.25 280 THR A C 1
ATOM 2099 O O . THR A 1 280 ? -18.707 4.213 26.671 1.00 98.25 280 THR A O 1
ATOM 2102 N N . ALA A 1 281 ? -18.670 2.931 24.832 1.00 97.25 281 ALA A N 1
ATOM 2103 C CA . ALA A 1 281 ? -18.283 3.947 23.869 1.00 97.25 281 ALA A CA 1
ATOM 2104 C C . ALA A 1 281 ? -19.460 4.299 22.953 1.00 97.25 281 ALA A C 1
ATOM 2106 O O . ALA A 1 281 ? -20.082 3.410 22.366 1.00 97.25 281 ALA A O 1
ATOM 2107 N N . SER A 1 282 ? -19.727 5.595 22.799 1.00 97.19 282 SER A N 1
ATOM 2108 C CA . SER A 1 282 ? -20.691 6.124 21.836 1.00 97.19 282 SER A CA 1
ATOM 2109 C C . SER A 1 282 ? -20.059 7.213 20.976 1.00 97.19 282 SER A C 1
ATOM 2111 O O . SER A 1 282 ? -19.336 8.065 21.487 1.00 97.19 282 SER A O 1
ATOM 2113 N N . LEU A 1 283 ? -20.319 7.176 19.673 1.00 94.44 283 LEU A N 1
ATOM 2114 C CA . LEU A 1 283 ? -19.794 8.115 18.683 1.00 94.44 283 LEU A CA 1
ATOM 2115 C C . LEU A 1 283 ? -20.710 8.094 17.460 1.00 94.44 283 LEU A C 1
ATOM 2117 O O . LEU A 1 283 ? -21.102 7.020 17.011 1.00 94.44 283 LEU A O 1
ATOM 2121 N N . THR A 1 284 ? -21.011 9.261 16.898 1.00 94.50 284 THR A N 1
ATOM 2122 C CA . THR A 1 284 ? -21.665 9.373 15.589 1.00 94.50 284 THR A CA 1
ATOM 2123 C C . THR A 1 284 ? -20.717 10.066 14.620 1.00 94.50 284 THR A C 1
ATOM 2125 O O . THR A 1 284 ? -20.173 11.116 14.950 1.00 94.50 284 THR A O 1
ATOM 2128 N N . LEU A 1 285 ? -20.519 9.468 13.445 1.00 92.69 285 LEU A N 1
ATOM 2129 C CA . LEU A 1 285 ? -19.825 10.074 12.312 1.00 92.69 285 LEU A CA 1
ATOM 2130 C C . LEU A 1 285 ? -20.848 10.443 11.253 1.00 92.69 285 LEU A C 1
ATOM 2132 O O . LEU A 1 285 ? -21.666 9.602 10.870 1.00 92.69 285 LEU A O 1
ATOM 2136 N N . HIS A 1 286 ? -20.767 11.675 10.765 1.00 93.19 286 HIS A N 1
ATOM 2137 C CA . HIS A 1 286 ? -21.480 12.110 9.575 1.00 93.19 286 HIS A CA 1
ATOM 2138 C C . HIS A 1 286 ? -20.476 12.200 8.436 1.00 93.19 286 HIS A C 1
ATOM 2140 O O . HIS A 1 286 ? -19.469 12.894 8.551 1.00 93.19 286 HIS A O 1
ATOM 2146 N N . ASN A 1 287 ? -20.742 11.482 7.351 1.00 92.75 287 ASN A N 1
ATOM 2147 C CA . ASN A 1 287 ? -19.812 11.360 6.241 1.00 92.75 287 ASN A CA 1
ATOM 2148 C C . ASN A 1 287 ? -20.435 11.884 4.955 1.00 92.75 287 ASN A C 1
ATOM 2150 O O . ASN A 1 287 ? -21.603 11.621 4.653 1.00 92.75 287 ASN A O 1
ATOM 2154 N N . GLU A 1 288 ? -19.615 12.539 4.150 1.00 92.94 288 GLU A N 1
ATOM 2155 C CA . GLU A 1 288 ? -19.857 12.627 2.722 1.00 92.94 288 GLU A CA 1
ATOM 2156 C C . GLU A 1 288 ? -19.325 11.355 2.054 1.00 92.94 288 GLU A C 1
ATOM 2158 O O . GLU A 1 288 ? -18.210 10.925 2.340 1.00 92.94 288 GLU A O 1
ATOM 2163 N N . VAL A 1 289 ? -20.130 10.737 1.187 1.00 93.19 289 VAL A N 1
ATOM 2164 C CA . VAL A 1 289 ? -19.776 9.490 0.497 1.00 93.19 289 VAL A CA 1
ATOM 2165 C C . VAL A 1 289 ? -19.951 9.686 -1.000 1.00 93.19 289 VAL A C 1
ATOM 2167 O O . VAL A 1 289 ? -21.029 10.079 -1.451 1.00 93.19 289 VAL A O 1
ATOM 2170 N N . ARG A 1 290 ? -18.907 9.393 -1.774 1.00 93.75 290 ARG A N 1
ATOM 2171 C CA . ARG A 1 290 ? -18.911 9.501 -3.236 1.00 93.75 290 ARG A CA 1
ATOM 2172 C C . ARG A 1 290 ? -18.306 8.249 -3.853 1.00 93.75 290 ARG A C 1
ATOM 2174 O O . ARG A 1 290 ? -17.220 7.836 -3.468 1.00 93.75 290 ARG A O 1
ATOM 2181 N N . SER A 1 291 ? -18.983 7.656 -4.829 1.00 94.06 291 SER A N 1
ATOM 2182 C CA . SER A 1 291 ? -18.363 6.631 -5.673 1.00 94.06 291 SER A CA 1
ATOM 2183 C C . SER A 1 291 ? -17.480 7.308 -6.711 1.00 94.06 291 SER A C 1
ATOM 2185 O O . SER A 1 291 ? -17.929 8.234 -7.388 1.00 94.06 291 SER A O 1
ATOM 2187 N N . ILE A 1 292 ? -16.245 6.838 -6.836 1.00 94.81 292 ILE A N 1
ATOM 2188 C CA . ILE A 1 292 ? -15.292 7.297 -7.844 1.00 94.81 292 ILE A CA 1
ATOM 2189 C C . ILE A 1 292 ? -14.704 6.078 -8.561 1.00 94.81 292 ILE A C 1
ATOM 2191 O O . ILE A 1 292 ? -14.777 4.955 -8.065 1.00 94.81 292 ILE A O 1
ATOM 2195 N N . VAL A 1 293 ? -14.138 6.285 -9.743 1.00 96.56 293 VAL A N 1
ATOM 2196 C CA . VAL A 1 293 ? -13.395 5.251 -10.470 1.00 96.56 293 VAL A CA 1
ATOM 2197 C C . VAL A 1 293 ? -12.024 5.823 -10.772 1.00 96.56 293 VAL A C 1
ATOM 2199 O O . VAL A 1 293 ? -11.931 6.941 -11.277 1.00 96.56 293 VAL A O 1
ATOM 2202 N N . SER A 1 294 ? -10.988 5.064 -10.433 1.00 97.94 294 SER A N 1
ATOM 2203 C CA . SER A 1 294 ? -9.615 5.331 -10.851 1.00 97.94 294 SER A CA 1
ATOM 2204 C C . SER A 1 294 ? -9.104 4.179 -11.718 1.00 97.94 294 SER A C 1
ATOM 2206 O O . SER A 1 294 ? -9.860 3.248 -12.002 1.00 97.94 294 SER A O 1
ATOM 2208 N N . HIS A 1 295 ? -7.856 4.225 -12.182 1.00 98.56 295 HIS A N 1
ATOM 2209 C CA . HIS A 1 295 ? -7.343 3.240 -13.132 1.00 98.56 295 HIS A CA 1
ATOM 2210 C C . HIS A 1 295 ? -5.929 2.775 -12.804 1.00 98.56 295 HIS A C 1
ATOM 2212 O O . HIS A 1 295 ? -5.007 3.579 -12.674 1.00 98.56 295 HIS A O 1
ATOM 2218 N N . ASN A 1 296 ? -5.736 1.458 -12.798 1.00 98.88 296 ASN A N 1
ATOM 2219 C CA . ASN A 1 296 ? -4.417 0.893 -13.053 1.00 98.88 296 ASN A CA 1
ATOM 2220 C C . ASN A 1 296 ? -4.123 1.001 -14.563 1.00 98.88 296 ASN A C 1
ATOM 2222 O O . ASN A 1 296 ? -5.030 0.841 -15.387 1.00 98.88 296 ASN A O 1
ATOM 2226 N N . VAL A 1 297 ? -2.864 1.226 -14.945 1.00 98.88 297 VAL A N 1
ATOM 2227 C CA . VAL A 1 297 ? -2.415 1.246 -16.349 1.00 98.88 297 VAL A CA 1
ATOM 2228 C C . VAL A 1 297 ? -1.445 0.096 -16.590 1.00 98.88 297 VAL A C 1
ATOM 2230 O O . VAL A 1 297 ? -0.346 0.096 -16.050 1.00 98.88 297 VAL A O 1
ATOM 2233 N N . ALA A 1 298 ? -1.828 -0.883 -17.404 1.00 98.81 298 ALA A N 1
ATOM 2234 C CA . ALA A 1 298 ? -1.091 -2.125 -17.583 1.00 98.81 298 ALA A CA 1
ATOM 2235 C C . ALA A 1 298 ? -0.759 -2.429 -19.053 1.00 98.81 298 ALA A C 1
ATOM 2237 O O . ALA A 1 298 ? -1.613 -2.345 -19.943 1.00 98.81 298 ALA A O 1
ATOM 2238 N N . ALA A 1 299 ? 0.485 -2.839 -19.300 1.00 98.69 299 ALA A N 1
ATOM 2239 C CA . ALA A 1 299 ? 1.004 -3.186 -20.618 1.00 98.69 299 ALA A CA 1
ATOM 2240 C C . ALA A 1 299 ? 1.863 -4.456 -20.584 1.00 98.69 299 ALA A C 1
ATOM 2242 O O . ALA A 1 299 ? 2.511 -4.764 -19.588 1.00 98.69 299 ALA A O 1
ATOM 2243 N N . LEU A 1 300 ? 1.886 -5.187 -21.697 1.00 98.50 300 LEU A N 1
ATOM 2244 C CA . LEU A 1 300 ? 2.468 -6.520 -21.796 1.00 98.50 300 LEU A CA 1
ATOM 2245 C C . LEU A 1 300 ? 3.547 -6.585 -22.882 1.00 98.50 300 LEU A C 1
ATOM 2247 O O . LEU A 1 300 ? 3.303 -6.251 -24.047 1.00 98.50 300 LEU A O 1
ATOM 2251 N N . VAL A 1 301 ? 4.709 -7.125 -22.519 1.00 98.44 301 VAL A N 1
ATOM 2252 C CA . VAL A 1 301 ? 5.652 -7.727 -23.468 1.00 98.44 301 VAL A CA 1
ATOM 2253 C C . VAL A 1 301 ? 5.379 -9.226 -23.487 1.00 98.44 301 VAL A C 1
ATOM 2255 O O . VAL A 1 301 ? 5.598 -9.921 -22.498 1.00 98.44 301 VAL A O 1
ATOM 2258 N N . LYS A 1 302 ? 4.853 -9.728 -24.608 1.00 97.31 302 LYS A N 1
ATOM 2259 C CA . LYS A 1 302 ? 4.429 -11.127 -24.726 1.00 97.31 302 LYS A CA 1
ATOM 2260 C C . LYS A 1 302 ? 5.632 -12.075 -24.743 1.00 97.31 302 LYS A C 1
ATOM 2262 O O . LYS A 1 302 ? 6.544 -11.904 -25.552 1.00 97.31 302 LYS A O 1
ATOM 2267 N N . GLY A 1 303 ? 5.582 -13.098 -23.894 1.00 97.19 303 GLY A N 1
ATOM 2268 C CA . GLY A 1 303 ? 6.575 -14.163 -23.829 1.00 97.19 303 GLY A CA 1
ATOM 2269 C C . GLY A 1 303 ? 6.607 -15.019 -25.093 1.00 97.19 303 GLY A C 1
ATOM 2270 O O . GLY A 1 303 ? 5.588 -15.239 -25.752 1.00 97.19 303 GLY A O 1
ATOM 2271 N N . SER A 1 304 ? 7.792 -15.516 -25.432 1.00 96.94 304 SER A N 1
ATOM 2272 C CA . SER A 1 304 ? 8.032 -16.332 -26.626 1.00 96.94 304 SER A CA 1
ATOM 2273 C C . SER A 1 304 ? 7.683 -17.813 -26.447 1.00 96.94 304 SER A C 1
ATOM 2275 O O . SER A 1 304 ? 7.391 -18.479 -27.439 1.00 96.94 304 SER A O 1
ATOM 2277 N N . ARG A 1 305 ? 7.713 -18.334 -25.211 1.00 96.44 305 ARG A N 1
ATOM 2278 C CA . ARG A 1 305 ? 7.492 -19.762 -24.901 1.00 96.44 305 ARG A CA 1
ATOM 2279 C C . ARG A 1 305 ? 6.329 -20.006 -23.940 1.00 96.44 305 ARG A C 1
ATOM 2281 O O . ARG A 1 305 ? 5.562 -20.931 -24.172 1.00 96.44 305 ARG A O 1
ATOM 2288 N N . HIS A 1 306 ? 6.199 -19.168 -22.915 1.00 96.19 306 HIS A N 1
ATOM 2289 C CA . HIS A 1 306 ? 5.185 -19.248 -21.858 1.00 96.19 306 HIS A CA 1
ATOM 2290 C C . HIS A 1 306 ? 4.428 -17.915 -21.761 1.00 96.19 306 HIS A C 1
ATOM 2292 O O . HIS A 1 306 ? 4.595 -17.178 -20.787 1.00 96.19 306 HIS A O 1
ATOM 2298 N N . PRO A 1 307 ? 3.676 -17.518 -22.806 1.00 96.12 307 PRO A N 1
ATOM 2299 C CA . PRO A 1 307 ? 3.003 -16.221 -22.847 1.00 96.12 307 PRO A CA 1
ATOM 2300 C C . PRO A 1 307 ? 1.939 -16.028 -21.752 1.00 96.12 307 PRO A C 1
ATOM 2302 O O . PRO A 1 307 ? 1.557 -14.890 -21.488 1.00 96.12 307 PRO A O 1
ATOM 2305 N N . GLU A 1 308 ? 1.455 -17.111 -21.152 1.00 94.75 308 GLU A N 1
ATOM 2306 C CA . GLU A 1 308 ? 0.513 -17.134 -20.032 1.00 94.75 308 GLU A CA 1
ATOM 2307 C C . GLU A 1 308 ? 1.156 -16.799 -18.680 1.00 94.75 308 GLU A C 1
ATOM 2309 O O . GLU A 1 308 ? 0.479 -16.254 -17.815 1.00 94.75 308 GLU A O 1
ATOM 2314 N N . GLN A 1 309 ? 2.454 -17.076 -18.513 1.00 96.44 309 GLN A N 1
ATOM 2315 C CA . GLN A 1 309 ? 3.187 -16.803 -17.276 1.00 96.44 309 GLN A CA 1
ATOM 2316 C C . GLN A 1 309 ? 3.733 -15.378 -17.291 1.00 96.44 309 GLN A C 1
ATOM 2318 O O . GLN A 1 309 ? 4.306 -14.958 -18.299 1.00 96.44 309 GLN A O 1
ATOM 2323 N N . VAL A 1 310 ? 3.611 -14.651 -16.178 1.00 97.94 310 VAL A N 1
ATOM 2324 C CA . VAL A 1 310 ? 4.050 -13.251 -16.087 1.00 97.94 310 VAL A CA 1
ATOM 2325 C C . VAL A 1 310 ? 5.059 -13.006 -14.969 1.00 97.94 310 VAL A C 1
ATOM 2327 O O . VAL A 1 310 ? 4.889 -13.468 -13.843 1.00 97.94 310 VAL A O 1
ATOM 2330 N N . VAL A 1 311 ? 6.096 -12.227 -15.279 1.00 98.50 311 VAL A N 1
ATOM 2331 C CA . VAL A 1 311 ? 6.865 -11.463 -14.284 1.00 98.50 311 VAL A CA 1
ATOM 2332 C C . VAL A 1 311 ? 6.291 -10.050 -14.259 1.00 98.50 311 VAL A C 1
ATOM 2334 O O . VAL A 1 311 ? 6.170 -9.427 -15.317 1.00 98.50 311 VAL A O 1
ATOM 2337 N N . VAL A 1 312 ? 5.911 -9.562 -13.081 1.00 98.69 312 VAL A N 1
ATOM 2338 C CA . VAL A 1 312 ? 5.283 -8.249 -12.909 1.00 98.69 312 VAL A CA 1
ATOM 2339 C C . VAL A 1 312 ? 6.327 -7.232 -12.462 1.00 98.69 312 VAL A C 1
ATOM 2341 O O . VAL A 1 312 ? 7.157 -7.515 -11.603 1.00 98.69 312 VAL A O 1
ATOM 2344 N N . TYR A 1 313 ? 6.282 -6.052 -13.070 1.00 98.75 313 TYR A N 1
ATOM 2345 C CA . TYR A 1 313 ? 6.917 -4.843 -12.568 1.00 98.75 313 TYR A CA 1
ATOM 2346 C C . TYR A 1 313 ? 5.821 -3.846 -12.207 1.00 98.75 313 TYR A C 1
ATOM 2348 O O . TYR A 1 313 ? 5.015 -3.495 -13.077 1.00 98.75 313 TYR A O 1
ATOM 2356 N N . SER A 1 314 ? 5.805 -3.381 -10.959 1.00 98.56 314 SER A N 1
ATOM 2357 C CA . SER A 1 314 ? 4.808 -2.432 -10.459 1.00 98.56 314 SER A CA 1
ATOM 2358 C C . SER A 1 314 ? 5.425 -1.113 -9.997 1.00 98.56 314 SER A C 1
ATOM 2360 O O . SER A 1 314 ? 6.572 -1.064 -9.552 1.00 98.56 314 SER A O 1
ATOM 2362 N N . ALA A 1 315 ? 4.657 -0.035 -10.111 1.00 98.50 315 ALA A N 1
ATOM 2363 C CA . ALA A 1 315 ? 4.926 1.256 -9.479 1.00 98.50 315 ALA A CA 1
ATOM 2364 C C . ALA A 1 315 ? 3.619 2.052 -9.414 1.00 98.50 315 ALA A C 1
ATOM 2366 O O . ALA A 1 315 ? 2.906 2.102 -10.416 1.00 98.50 315 ALA A O 1
ATOM 2367 N N . HIS A 1 316 ? 3.303 2.707 -8.301 1.00 98.62 316 HIS A N 1
ATOM 2368 C CA . HIS A 1 316 ? 2.119 3.568 -8.275 1.00 98.62 316 HIS A CA 1
ATOM 2369 C C . HIS A 1 316 ? 2.356 4.887 -9.006 1.00 98.62 316 HIS A C 1
ATOM 2371 O O . HIS A 1 316 ? 3.465 5.425 -9.024 1.00 98.62 316 HIS A O 1
ATOM 2377 N N . TRP A 1 317 ? 1.309 5.402 -9.649 1.00 98.56 317 TRP A N 1
ATOM 2378 C CA . TRP A 1 317 ? 1.377 6.662 -10.386 1.00 98.56 317 TRP A CA 1
ATOM 2379 C C . TRP A 1 317 ? 0.793 7.842 -9.614 1.00 98.56 317 TRP A C 1
ATOM 2381 O O . TRP A 1 317 ? 1.118 8.990 -9.939 1.00 98.56 317 TRP A O 1
ATOM 2391 N N . ASP A 1 318 ? -0.081 7.591 -8.642 1.00 97.81 318 ASP A N 1
ATOM 2392 C CA . ASP A 1 318 ? -0.801 8.635 -7.925 1.00 97.81 318 ASP A CA 1
ATOM 2393 C C . ASP A 1 318 ? 0.068 9.343 -6.883 1.00 97.81 318 ASP A C 1
ATOM 2395 O O . ASP A 1 318 ? 1.147 8.881 -6.517 1.00 97.81 318 ASP A O 1
ATOM 2399 N N . HIS A 1 319 ? -0.398 10.517 -6.464 1.00 94.94 319 HIS A N 1
ATOM 2400 C CA . HIS A 1 319 ? 0.056 11.191 -5.251 1.00 94.94 319 HIS A CA 1
ATOM 2401 C C . HIS A 1 319 ? -1.133 11.967 -4.643 1.00 94.94 319 HIS A C 1
ATOM 2403 O O . HIS A 1 319 ? -2.294 11.727 -4.979 1.00 94.94 319 HIS A O 1
ATOM 2409 N N . PHE A 1 320 ? -0.895 12.928 -3.749 1.00 91.25 320 PHE A N 1
ATOM 2410 C CA . PHE A 1 320 ? -1.963 13.572 -2.970 1.00 91.25 320 PHE A CA 1
ATOM 2411 C C . PHE A 1 320 ? -2.777 14.669 -3.670 1.00 91.25 320 PHE A C 1
ATOM 2413 O O . PHE A 1 320 ? -3.714 15.206 -3.061 1.00 91.25 320 PHE A O 1
ATOM 2420 N N . GLY A 1 321 ? -2.449 15.027 -4.911 1.00 93.50 321 GLY A N 1
ATOM 2421 C CA . GLY A 1 321 ? -3.118 16.104 -5.637 1.00 93.50 321 GLY A CA 1
ATOM 2422 C C . GLY A 1 321 ? -2.811 17.499 -5.089 1.00 93.50 321 GLY A C 1
ATOM 2423 O O . GLY A 1 321 ? -1.718 17.790 -4.607 1.00 93.50 321 GLY A O 1
ATOM 2424 N N . THR A 1 322 ? -3.801 18.387 -5.168 1.00 91.94 322 THR A N 1
ATOM 2425 C CA . THR A 1 322 ? -3.720 19.750 -4.626 1.00 91.94 322 THR A CA 1
ATOM 2426 C C . THR A 1 322 ? -4.542 19.849 -3.348 1.00 91.94 322 THR A C 1
ATOM 2428 O O . THR A 1 322 ? -5.734 19.542 -3.355 1.00 91.94 322 THR A O 1
ATOM 2431 N N . ARG A 1 323 ? -3.929 20.311 -2.255 1.00 86.56 323 ARG A N 1
ATOM 2432 C CA . ARG A 1 323 ? -4.590 20.480 -0.950 1.00 86.56 323 ARG A CA 1
ATOM 2433 C C . ARG A 1 323 ? -4.415 21.908 -0.429 1.00 86.56 323 ARG A C 1
ATOM 2435 O O . ARG A 1 323 ? -3.449 22.569 -0.805 1.00 86.56 323 ARG A O 1
ATOM 2442 N N . PRO A 1 324 ? -5.313 22.414 0.433 1.00 84.81 324 PRO A N 1
ATOM 2443 C CA . PRO A 1 324 ? -5.093 23.686 1.113 1.00 84.81 324 PRO A CA 1
ATOM 2444 C C . PRO A 1 324 ? -3.854 23.619 2.018 1.00 84.81 324 PRO A C 1
ATOM 2446 O O . PRO A 1 324 ? -3.717 22.698 2.821 1.00 84.81 324 PRO A O 1
ATOM 2449 N N . GLY A 1 325 ? -2.961 24.596 1.893 1.00 82.88 325 GLY A N 1
ATOM 2450 C CA . GLY A 1 325 ? -1.821 24.794 2.780 1.00 82.88 325 GLY A CA 1
ATOM 2451 C C . GLY A 1 325 ? -2.201 25.515 4.081 1.00 82.88 325 GLY A C 1
ATOM 2452 O O . GLY A 1 325 ? -3.349 25.935 4.251 1.00 82.88 325 GLY A O 1
ATOM 2453 N N . PRO A 1 326 ? -1.237 25.726 4.998 1.00 77.62 326 PRO A N 1
ATOM 2454 C CA . PRO A 1 326 ? -1.482 26.392 6.283 1.00 77.62 326 PRO A CA 1
ATOM 2455 C C . PRO A 1 326 ? -2.018 27.828 6.168 1.00 77.62 326 PRO A C 1
ATOM 2457 O O . PRO A 1 326 ? -2.696 28.306 7.071 1.00 77.62 326 PRO A O 1
ATOM 2460 N N . ASP A 1 327 ? -1.723 28.521 5.064 1.00 86.81 327 ASP A N 1
ATOM 2461 C CA . ASP A 1 327 ? -2.225 29.866 4.755 1.00 86.81 327 ASP A CA 1
ATOM 2462 C C . ASP A 1 327 ? -3.549 29.853 3.965 1.00 86.81 327 ASP A C 1
ATOM 2464 O O . ASP A 1 327 ? -4.006 30.896 3.495 1.00 86.81 327 ASP A O 1
ATOM 2468 N N . GLY A 1 328 ? -4.157 28.674 3.797 1.00 85.38 328 GLY A N 1
ATOM 2469 C CA . GLY A 1 328 ? -5.391 28.454 3.047 1.00 85.38 328 GLY A CA 1
ATOM 2470 C C . GLY A 1 328 ? -5.220 28.438 1.526 1.00 85.38 328 GLY A C 1
ATOM 2471 O O . GLY A 1 328 ? -6.203 28.222 0.817 1.00 85.38 328 GLY A O 1
ATOM 2472 N N . LYS A 1 329 ? -4.008 28.651 0.995 1.00 90.94 329 LYS A N 1
ATOM 2473 C CA . LYS A 1 329 ? -3.762 28.626 -0.454 1.00 90.94 329 LYS A CA 1
ATOM 2474 C C . LYS A 1 329 ? -3.567 27.199 -0.961 1.00 90.94 329 LYS A C 1
ATOM 2476 O O . LYS A 1 329 ? -3.052 26.364 -0.223 1.00 90.94 329 LYS A O 1
ATOM 2481 N N . PRO A 1 330 ? -3.935 26.899 -2.217 1.00 91.75 330 PRO A N 1
ATOM 2482 C CA . PRO A 1 330 ? -3.674 25.588 -2.797 1.00 91.75 330 PRO A CA 1
ATOM 2483 C C . PRO A 1 330 ? -2.166 25.316 -2.865 1.00 91.75 330 PRO A C 1
ATOM 2485 O O . PRO A 1 330 ? -1.396 26.140 -3.358 1.00 91.75 330 PRO A O 1
ATOM 2488 N N . GLN A 1 331 ? -1.761 24.145 -2.386 1.00 93.88 331 GLN A N 1
ATOM 2489 C CA . GLN A 1 331 ? -0.420 23.593 -2.515 1.00 93.88 331 GLN A CA 1
ATOM 2490 C C . GLN A 1 331 ? -0.507 22.271 -3.272 1.00 93.88 331 GLN A C 1
ATOM 2492 O O . GLN A 1 331 ? -1.309 21.399 -2.930 1.00 93.88 331 GLN A O 1
ATOM 2497 N N . ILE A 1 332 ? 0.308 22.142 -4.314 1.00 95.62 332 ILE A N 1
ATOM 2498 C CA . ILE A 1 332 ? 0.399 20.927 -5.121 1.00 95.62 332 ILE A CA 1
ATOM 2499 C C . ILE A 1 332 ? 1.393 19.984 -4.448 1.00 95.62 332 ILE A C 1
ATOM 2501 O O . ILE A 1 332 ? 2.471 20.405 -4.040 1.00 95.62 332 ILE A O 1
ATOM 2505 N N . PHE A 1 333 ? 1.023 18.715 -4.329 1.00 95.00 333 PHE A N 1
ATOM 2506 C CA . PHE A 1 333 ? 1.905 17.646 -3.885 1.00 95.00 333 PHE A CA 1
ATOM 2507 C C . PHE A 1 333 ? 2.450 16.981 -5.144 1.00 95.00 333 PHE A C 1
ATOM 2509 O O . PHE A 1 333 ? 1.799 16.118 -5.726 1.00 95.00 333 PHE A O 1
ATOM 2516 N N . HIS A 1 334 ? 3.594 17.464 -5.638 1.00 97.62 334 HIS A N 1
ATOM 2517 C CA . HIS A 1 334 ? 4.108 17.092 -6.962 1.00 97.62 334 HIS A CA 1
ATOM 2518 C C . HIS A 1 334 ? 4.621 15.662 -7.051 1.00 97.62 334 HIS A C 1
ATOM 2520 O O . HIS A 1 334 ? 4.513 15.068 -8.120 1.00 97.62 334 HIS A O 1
ATOM 2526 N N . GLY A 1 335 ? 5.175 15.110 -5.973 1.00 96.75 335 GLY A N 1
ATOM 2527 C CA . GLY A 1 335 ? 5.550 13.700 -5.917 1.00 96.75 335 GLY A CA 1
ATOM 2528 C C . GLY A 1 335 ? 6.586 13.309 -6.962 1.00 96.75 335 GLY A C 1
ATOM 2529 O O . GLY A 1 335 ? 6.346 12.422 -7.788 1.00 96.75 335 GLY A O 1
ATOM 2530 N N . ALA A 1 336 ? 7.681 14.070 -7.023 1.00 98.38 336 ALA A N 1
ATOM 2531 C CA . ALA A 1 336 ? 8.739 13.867 -8.002 1.00 98.38 336 ALA A CA 1
ATOM 2532 C C . ALA A 1 336 ? 9.571 12.616 -7.699 1.00 98.38 336 ALA A C 1
ATOM 2534 O O . ALA A 1 336 ? 9.842 11.825 -8.606 1.00 98.38 336 ALA A O 1
ATOM 2535 N N . ILE A 1 337 ? 9.954 12.422 -6.438 1.00 97.50 337 ILE A N 1
ATOM 2536 C CA . ILE A 1 337 ? 10.540 11.169 -5.973 1.00 97.50 337 ILE A CA 1
ATOM 2537 C C . ILE A 1 337 ? 9.420 10.155 -5.712 1.00 97.50 337 ILE A C 1
ATOM 2539 O O . ILE A 1 337 ? 9.534 9.036 -6.208 1.00 97.50 337 ILE A O 1
ATOM 2543 N N . ASP A 1 338 ? 8.337 10.560 -5.046 1.00 95.38 338 ASP A N 1
ATOM 2544 C CA . ASP A 1 338 ? 7.195 9.713 -4.677 1.00 95.38 338 ASP A CA 1
ATOM 2545 C C . ASP A 1 338 ? 5.913 10.043 -5.481 1.00 95.38 338 ASP A C 1
ATOM 2547 O O . ASP A 1 338 ? 5.192 10.987 -5.184 1.00 95.38 338 ASP A O 1
ATOM 2551 N N . ASN A 1 339 ? 5.592 9.353 -6.574 1.00 97.56 339 ASN A N 1
ATOM 2552 C CA . ASN A 1 339 ? 6.373 8.279 -7.183 1.00 97.56 339 ASN A CA 1
ATOM 2553 C C . ASN A 1 339 ? 6.531 8.425 -8.702 1.00 97.56 339 ASN A C 1
ATOM 2555 O O . ASN A 1 339 ? 6.594 7.454 -9.460 1.00 97.56 339 ASN A O 1
ATOM 2559 N N . ALA A 1 340 ? 6.679 9.667 -9.180 1.00 98.69 340 ALA A N 1
ATOM 2560 C CA . ALA A 1 340 ? 7.049 9.905 -10.577 1.00 98.69 340 ALA A CA 1
ATOM 2561 C C . ALA A 1 340 ? 8.391 9.234 -10.946 1.00 98.69 340 ALA A C 1
ATOM 2563 O O . ALA A 1 340 ? 8.590 8.849 -12.102 1.00 98.69 340 ALA A O 1
ATOM 2564 N N . SER A 1 341 ? 9.295 9.056 -9.975 1.00 98.56 341 SER A N 1
ATOM 2565 C CA . SER A 1 341 ? 10.562 8.342 -10.156 1.00 98.56 341 SER A CA 1
ATOM 2566 C C . SER A 1 341 ? 10.380 6.837 -10.408 1.00 98.56 341 SER A C 1
ATOM 2568 O O . SER A 1 341 ? 11.032 6.303 -11.309 1.00 98.56 341 SER A O 1
ATOM 2570 N N . GLY A 1 342 ? 9.459 6.169 -9.702 1.00 98.19 342 GLY A N 1
ATOM 2571 C CA . GLY A 1 342 ? 9.099 4.769 -9.937 1.00 98.19 342 GLY A CA 1
ATOM 2572 C C . GLY A 1 342 ? 8.464 4.561 -11.308 1.00 98.19 342 GLY A C 1
ATOM 2573 O O . GLY A 1 342 ? 8.882 3.670 -12.048 1.00 98.19 342 GLY A O 1
ATOM 2574 N N . ILE A 1 343 ? 7.549 5.447 -11.722 1.00 98.81 343 ILE A N 1
ATOM 2575 C CA . ILE A 1 343 ? 6.963 5.406 -13.074 1.00 98.81 343 ILE A CA 1
ATOM 2576 C C . ILE A 1 343 ? 8.019 5.636 -14.163 1.00 98.81 343 ILE A C 1
ATOM 2578 O O . ILE A 1 343 ? 7.992 4.963 -15.194 1.00 98.81 343 ILE A O 1
ATOM 2582 N N . ALA A 1 344 ? 8.984 6.532 -13.943 1.00 98.75 344 ALA A N 1
ATOM 2583 C CA . ALA A 1 344 ? 10.107 6.702 -14.865 1.00 98.75 344 ALA A CA 1
ATOM 2584 C C . ALA A 1 344 ? 10.935 5.416 -15.005 1.00 98.75 344 ALA A C 1
ATOM 2586 O O . ALA A 1 344 ? 11.304 5.041 -16.118 1.00 98.75 344 ALA A O 1
ATOM 2587 N N . GLY A 1 345 ? 11.168 4.710 -13.897 1.00 98.44 345 GLY A N 1
ATOM 2588 C CA . GLY A 1 345 ? 11.802 3.396 -13.903 1.00 98.44 345 GLY A CA 1
ATOM 2589 C C . GLY A 1 345 ? 11.002 2.333 -14.661 1.00 98.44 345 GLY A C 1
ATOM 2590 O O . GLY A 1 345 ? 11.547 1.643 -15.525 1.00 98.44 345 GLY A O 1
ATOM 2591 N N . LEU A 1 346 ? 9.697 2.253 -14.393 1.00 98.75 346 LEU A N 1
ATOM 2592 C CA . LEU A 1 346 ? 8.765 1.328 -15.039 1.00 98.75 346 LEU A CA 1
ATOM 2593 C C . LEU A 1 346 ? 8.758 1.503 -16.568 1.00 98.75 346 LEU A C 1
ATOM 2595 O O . LEU A 1 346 ? 8.843 0.521 -17.309 1.00 98.75 346 LEU A O 1
ATOM 2599 N N . LEU A 1 347 ? 8.692 2.749 -17.050 1.00 98.75 347 LEU A N 1
ATOM 2600 C CA . LEU A 1 347 ? 8.676 3.068 -18.482 1.00 98.75 347 LEU A CA 1
ATOM 2601 C C . LEU A 1 347 ? 10.013 2.769 -19.175 1.00 98.75 347 LEU A C 1
ATOM 2603 O O . LEU A 1 347 ? 10.030 2.286 -20.313 1.00 98.75 347 LEU A O 1
ATOM 2607 N N . GLU A 1 348 ? 11.134 3.006 -18.498 1.00 98.19 348 GLU A N 1
ATOM 2608 C CA . GLU A 1 348 ? 12.454 2.669 -19.031 1.00 98.19 348 GLU A CA 1
ATOM 2609 C C . GLU A 1 348 ? 12.671 1.154 -19.117 1.00 98.19 348 GLU A C 1
ATOM 2611 O O . GLU A 1 348 ? 13.121 0.656 -20.152 1.00 98.19 348 GLU A O 1
ATOM 2616 N N . LEU A 1 349 ? 12.270 0.393 -18.093 1.00 98.38 349 LEU A N 1
ATOM 2617 C CA . LEU A 1 349 ? 12.265 -1.070 -18.166 1.00 98.38 349 LEU A CA 1
ATOM 2618 C C . LEU A 1 349 ? 11.378 -1.558 -19.316 1.00 98.38 349 LEU A C 1
ATOM 2620 O O . LEU A 1 349 ? 11.827 -2.375 -20.121 1.00 98.38 349 LEU A O 1
ATOM 2624 N N . ALA A 1 350 ? 10.164 -1.019 -19.452 1.00 98.25 350 ALA A N 1
ATOM 2625 C CA . ALA A 1 350 ? 9.257 -1.360 -20.548 1.00 98.25 350 ALA A CA 1
ATOM 2626 C C . ALA A 1 350 ? 9.896 -1.131 -21.927 1.00 98.25 350 ALA A C 1
ATOM 2628 O O . ALA A 1 350 ? 9.801 -1.992 -22.806 1.00 98.25 350 ALA A O 1
ATOM 2629 N N . THR A 1 351 ? 10.607 -0.013 -22.100 1.00 96.38 351 THR A N 1
ATOM 2630 C CA . THR A 1 351 ? 11.342 0.306 -23.333 1.00 96.38 351 THR A CA 1
ATOM 2631 C C . THR A 1 351 ? 12.421 -0.735 -23.632 1.00 96.38 351 THR A C 1
ATOM 2633 O O . THR A 1 351 ? 12.501 -1.247 -24.753 1.00 96.38 351 THR A O 1
ATOM 2636 N N . VAL A 1 352 ? 13.234 -1.090 -22.631 1.00 97.00 352 VAL A N 1
ATOM 2637 C CA . VAL A 1 352 ? 14.313 -2.077 -22.786 1.00 97.00 352 VAL A CA 1
ATOM 2638 C C . VAL A 1 352 ? 13.750 -3.464 -23.108 1.00 97.00 352 VAL A C 1
ATOM 2640 O O . VAL A 1 352 ? 14.234 -4.119 -24.033 1.00 97.00 352 VAL A O 1
ATOM 2643 N N . TYR A 1 353 ? 12.699 -3.907 -22.414 1.00 97.50 353 TYR A N 1
ATOM 2644 C CA . TYR A 1 353 ? 12.065 -5.203 -22.674 1.00 97.50 353 TYR A CA 1
ATOM 2645 C C . TYR A 1 353 ? 11.400 -5.280 -24.053 1.00 97.50 353 TYR A C 1
ATOM 2647 O O . TYR A 1 353 ? 11.498 -6.312 -24.718 1.00 97.50 353 TYR A O 1
ATOM 2655 N N . ALA A 1 354 ? 10.772 -4.202 -24.527 1.00 95.56 354 ALA A N 1
ATOM 2656 C CA . ALA A 1 354 ? 10.193 -4.158 -25.870 1.00 95.56 354 ALA A CA 1
ATOM 2657 C C . ALA A 1 354 ? 11.262 -4.294 -26.973 1.00 95.56 354 ALA A C 1
ATOM 2659 O O . ALA A 1 354 ? 11.048 -4.958 -27.999 1.00 95.56 354 ALA A O 1
ATOM 2660 N N . ALA A 1 355 ? 12.440 -3.704 -26.749 1.00 93.94 355 ALA A N 1
ATOM 2661 C CA . ALA A 1 355 ? 13.579 -3.773 -27.659 1.00 93.94 355 ALA A CA 1
ATOM 2662 C C . ALA A 1 355 ? 14.389 -5.080 -27.543 1.00 93.94 355 ALA A C 1
ATOM 2664 O O . ALA A 1 355 ? 15.126 -5.419 -28.471 1.00 93.94 355 ALA A O 1
ATOM 2665 N N . ALA A 1 356 ? 14.253 -5.828 -26.443 1.00 91.44 356 ALA A N 1
ATOM 2666 C CA . ALA A 1 356 ? 15.064 -7.009 -26.162 1.00 91.44 356 ALA A CA 1
ATOM 2667 C C . ALA A 1 356 ? 14.906 -8.101 -27.233 1.00 91.44 356 ALA A C 1
ATOM 2669 O O . ALA A 1 356 ? 13.797 -8.464 -27.641 1.00 91.44 356 ALA A O 1
ATOM 2670 N N . ARG A 1 357 ? 16.036 -8.639 -27.703 1.00 90.00 357 ARG A N 1
ATOM 2671 C CA . ARG A 1 357 ? 16.099 -9.775 -28.631 1.00 90.00 357 ARG A CA 1
ATOM 2672 C C . ARG A 1 357 ? 17.139 -10.785 -28.116 1.00 90.00 357 ARG A C 1
ATOM 2674 O O . ARG A 1 357 ? 18.273 -10.372 -27.879 1.00 90.00 357 ARG A O 1
ATOM 2681 N N . PRO A 1 358 ? 16.791 -12.079 -27.962 1.00 89.81 358 PRO A N 1
ATOM 2682 C CA . PRO A 1 358 ? 15.449 -12.652 -28.119 1.00 89.81 358 PRO A CA 1
ATOM 2683 C C . PRO A 1 358 ? 14.445 -12.086 -27.097 1.00 89.81 358 PRO A C 1
ATOM 2685 O O . PRO A 1 358 ? 14.837 -11.533 -26.072 1.00 89.81 358 PRO A O 1
ATOM 2688 N N . ALA A 1 359 ? 13.152 -12.194 -27.415 1.00 92.31 359 ALA A N 1
ATOM 2689 C CA . ALA A 1 359 ? 12.081 -11.851 -26.479 1.00 92.31 359 ALA A CA 1
ATOM 2690 C C . ALA A 1 359 ? 12.121 -12.787 -25.253 1.00 92.31 359 ALA A C 1
ATOM 2692 O O . ALA A 1 359 ? 12.541 -13.941 -25.407 1.00 92.31 359 ALA A O 1
ATOM 2693 N N . PRO A 1 360 ? 11.664 -12.333 -24.069 1.00 96.62 360 PRO A N 1
ATOM 2694 C CA . PRO A 1 360 ? 11.640 -13.162 -22.866 1.00 96.62 360 PRO A CA 1
ATOM 2695 C C . PRO A 1 360 ? 10.859 -14.467 -23.080 1.00 96.62 360 PRO A C 1
ATOM 2697 O O . PRO A 1 360 ? 9.954 -14.529 -23.918 1.00 96.62 360 PRO A O 1
ATOM 2700 N N . ALA A 1 361 ? 11.207 -15.535 -22.358 1.00 97.62 361 ALA A N 1
ATOM 2701 C CA . ALA A 1 361 ? 10.467 -16.797 -22.467 1.00 97.62 361 ALA A CA 1
ATOM 2702 C C . ALA A 1 361 ? 9.042 -16.669 -21.907 1.00 97.62 361 ALA A C 1
ATOM 2704 O O . ALA A 1 361 ? 8.091 -17.084 -22.574 1.00 97.62 361 ALA A O 1
ATOM 2705 N N . ARG A 1 362 ? 8.906 -16.068 -20.726 1.00 98.19 362 ARG A N 1
ATOM 2706 C CA . ARG A 1 362 ? 7.644 -15.684 -20.079 1.00 98.19 362 ARG A CA 1
ATOM 2707 C C . ARG A 1 362 ? 7.232 -14.276 -20.489 1.00 98.19 362 ARG A C 1
ATOM 2709 O O . ARG A 1 362 ? 8.060 -13.492 -20.951 1.00 98.19 362 ARG A O 1
ATOM 2716 N N . SER A 1 363 ? 5.955 -13.952 -20.350 1.00 98.50 363 SER A N 1
ATOM 2717 C CA . SER A 1 363 ? 5.502 -12.576 -20.529 1.00 98.50 363 SER A CA 1
ATOM 2718 C C . SER A 1 363 ? 6.015 -11.677 -19.401 1.00 98.50 363 SER A C 1
ATOM 2720 O O . SER A 1 363 ? 6.285 -12.126 -18.288 1.00 98.50 363 SER A O 1
ATOM 2722 N N . VAL A 1 364 ? 6.144 -10.386 -19.692 1.00 98.75 364 VAL A N 1
ATOM 2723 C CA . VAL A 1 364 ? 6.484 -9.359 -18.701 1.00 98.75 364 VAL A CA 1
ATOM 2724 C C . VAL A 1 364 ? 5.360 -8.337 -18.674 1.00 98.75 364 VAL A C 1
ATOM 2726 O O . VAL A 1 364 ? 5.037 -7.742 -19.708 1.00 98.75 364 VAL A O 1
ATOM 2729 N N . LEU A 1 365 ? 4.743 -8.181 -17.505 1.00 98.81 365 LEU A N 1
ATOM 2730 C CA . LEU A 1 365 ? 3.647 -7.254 -17.258 1.00 98.81 365 LEU A CA 1
ATOM 2731 C C . LEU A 1 365 ? 4.192 -6.014 -16.548 1.00 98.81 365 LEU A C 1
ATOM 2733 O O . LEU A 1 365 ? 4.774 -6.117 -15.475 1.00 98.81 365 LEU A O 1
ATOM 2737 N N . PHE A 1 366 ? 3.964 -4.845 -17.131 1.00 98.88 366 PHE A N 1
ATOM 2738 C CA . PHE A 1 366 ? 4.208 -3.557 -16.492 1.00 98.88 366 PHE A CA 1
ATOM 2739 C C . PHE A 1 366 ? 2.873 -3.015 -16.012 1.00 98.88 366 PHE A C 1
ATOM 2741 O O . PHE A 1 366 ? 1.969 -2.860 -16.835 1.00 98.88 366 PHE A O 1
ATOM 2748 N N . ILE A 1 367 ? 2.738 -2.732 -14.719 1.00 98.81 367 ILE A N 1
ATOM 2749 C CA . ILE A 1 367 ? 1.516 -2.174 -14.140 1.00 98.81 367 ILE A CA 1
ATOM 2750 C C . ILE A 1 367 ? 1.825 -0.907 -13.342 1.00 98.81 367 ILE A C 1
ATOM 2752 O O . ILE A 1 367 ? 2.578 -0.925 -12.376 1.00 98.81 367 ILE A O 1
ATOM 2756 N N . ALA A 1 368 ? 1.227 0.205 -13.761 1.00 98.81 368 ALA A N 1
ATOM 2757 C CA . ALA A 1 368 ? 1.182 1.430 -12.988 1.00 98.81 368 ALA A CA 1
ATOM 2758 C C . ALA A 1 368 ? -0.098 1.439 -12.143 1.00 98.81 368 ALA A C 1
ATOM 2760 O O . ALA A 1 368 ? -1.198 1.509 -12.696 1.00 98.81 368 ALA A O 1
ATOM 2761 N N . THR A 1 369 ? 0.030 1.328 -10.830 1.00 98.75 369 THR A N 1
ATOM 2762 C CA . THR A 1 369 ? -1.083 1.195 -9.878 1.00 98.75 369 THR A CA 1
ATOM 2763 C C . THR A 1 369 ? -1.615 2.554 -9.426 1.00 98.75 369 THR A C 1
ATOM 2765 O O . THR A 1 369 ? -0.896 3.550 -9.437 1.00 98.75 369 THR A O 1
ATOM 2768 N N . THR A 1 370 ? -2.898 2.611 -9.067 1.00 98.50 370 THR A N 1
ATOM 2769 C CA . THR A 1 370 ? -3.539 3.816 -8.509 1.00 98.50 370 THR A CA 1
ATOM 2770 C C . THR A 1 370 ? -3.835 3.682 -7.017 1.00 98.50 370 THR A C 1
ATOM 2772 O O . THR A 1 370 ? -3.929 2.570 -6.496 1.00 98.50 370 THR A O 1
ATOM 2775 N N . ALA A 1 371 ? -4.094 4.811 -6.359 1.00 96.06 371 ALA A N 1
ATOM 2776 C CA . ALA A 1 371 ? -4.553 4.925 -4.980 1.00 96.06 371 ALA A CA 1
ATOM 2777 C C . ALA A 1 371 ? -3.671 4.154 -3.979 1.00 96.06 371 ALA A C 1
ATOM 2779 O O . ALA A 1 371 ? -4.174 3.573 -3.009 1.00 96.06 371 ALA A O 1
ATOM 2780 N N . GLU A 1 372 ? -2.359 4.141 -4.219 1.00 95.50 372 GLU A N 1
ATOM 2781 C CA . GLU A 1 372 ? -1.377 3.554 -3.303 1.00 95.50 372 GLU A CA 1
ATOM 2782 C C . GLU A 1 372 ? -1.358 4.338 -1.991 1.00 95.50 372 GLU A C 1
ATOM 2784 O O . GLU A 1 372 ? -1.511 3.752 -0.914 1.00 95.50 372 GLU A O 1
ATOM 2789 N N . GLU A 1 373 ? -1.381 5.667 -2.109 1.00 89.56 373 GLU A N 1
ATOM 2790 C CA . GLU A 1 373 ? -1.282 6.6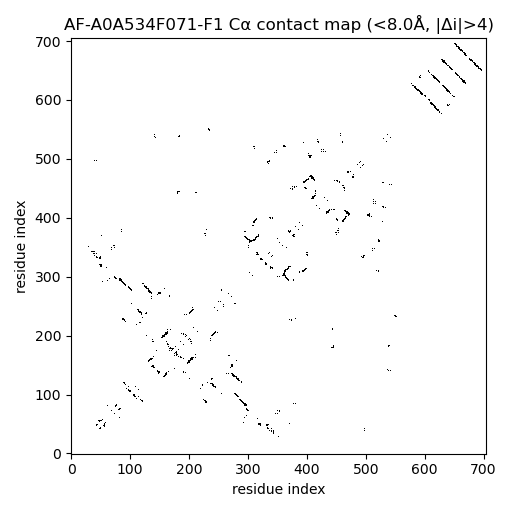37 -1.013 1.00 89.56 373 GLU A CA 1
ATOM 2791 C C . GLU A 1 373 ? -2.408 6.527 0.021 1.00 89.56 373 GLU A C 1
ATOM 2793 O O . GLU A 1 373 ? -2.360 7.064 1.134 1.00 89.56 373 GLU A O 1
ATOM 2798 N N . GLN A 1 374 ? -3.479 5.839 -0.364 1.00 86.50 374 GLN A N 1
ATOM 2799 C CA . GLN A 1 374 ? -4.680 5.643 0.437 1.00 86.50 374 GLN A CA 1
ATOM 2800 C C . GLN A 1 374 ? -4.725 4.264 1.092 1.00 86.50 374 GLN A C 1
ATOM 2802 O O . GLN A 1 374 ? -5.571 4.026 1.957 1.00 86.50 374 GLN A O 1
ATOM 2807 N N . GLY A 1 375 ? -3.764 3.396 0.773 1.00 87.31 375 GLY A N 1
ATOM 2808 C CA . GLY A 1 375 ? -3.617 2.066 1.347 1.00 87.31 375 GLY A CA 1
ATOM 2809 C C . GLY A 1 375 ? -3.502 0.958 0.305 1.00 87.31 375 GLY A C 1
ATOM 2810 O O . GLY A 1 375 ? -4.136 -0.078 0.489 1.00 87.31 375 GLY A O 1
ATOM 2811 N N . LEU A 1 376 ? -2.688 1.148 -0.740 1.00 94.12 376 LEU A N 1
ATOM 2812 C CA . LEU A 1 376 ? -2.367 0.130 -1.757 1.00 94.12 376 LEU A CA 1
ATOM 2813 C C . LEU A 1 376 ? -3.582 -0.314 -2.592 1.00 94.12 376 LEU A C 1
ATOM 2815 O O . LEU A 1 376 ? -3.670 -1.467 -3.019 1.00 94.12 376 LEU A O 1
ATOM 2819 N N . LEU A 1 377 ? -4.580 0.557 -2.781 1.00 94.94 377 LEU A N 1
ATOM 2820 C CA . LEU A 1 377 ? -5.914 0.130 -3.226 1.00 94.94 377 LEU A CA 1
ATOM 2821 C C . LEU A 1 377 ? -5.917 -0.409 -4.664 1.00 94.94 377 LEU A C 1
ATOM 2823 O O . LEU A 1 377 ? -6.623 -1.379 -4.948 1.00 94.94 377 LEU A O 1
ATOM 2827 N N . GLY A 1 378 ? -5.111 0.162 -5.563 1.00 97.69 378 GLY A N 1
ATOM 2828 C CA . GLY A 1 378 ? -4.959 -0.327 -6.935 1.00 97.69 378 GLY A CA 1
ATOM 2829 C C . GLY A 1 378 ? -4.306 -1.706 -7.006 1.00 97.69 378 GLY A C 1
ATOM 2830 O O . GLY A 1 378 ? -4.783 -2.564 -7.756 1.00 97.69 378 GLY A O 1
ATOM 2831 N N . ALA A 1 379 ? -3.276 -1.962 -6.193 1.00 97.38 379 ALA A N 1
ATOM 2832 C CA . ALA A 1 379 ? -2.649 -3.281 -6.098 1.00 97.38 379 ALA A CA 1
ATOM 2833 C C . ALA A 1 379 ? -3.552 -4.305 -5.398 1.00 97.38 379 ALA A C 1
ATOM 2835 O O . ALA A 1 379 ? -3.672 -5.435 -5.869 1.00 97.38 379 ALA A O 1
ATOM 2836 N N . ALA A 1 380 ? -4.265 -3.914 -4.337 1.00 93.88 380 ALA A N 1
ATOM 2837 C CA . ALA A 1 380 ? -5.260 -4.758 -3.673 1.00 93.88 380 ALA A CA 1
ATOM 2838 C C . ALA A 1 380 ? -6.404 -5.148 -4.629 1.00 93.88 380 ALA A C 1
ATOM 2840 O O . ALA A 1 380 ? -6.870 -6.296 -4.641 1.00 93.88 380 ALA A O 1
ATOM 2841 N N . TYR A 1 381 ? -6.841 -4.212 -5.479 1.00 95.62 381 TYR A N 1
ATOM 2842 C CA . TYR A 1 381 ? -7.815 -4.499 -6.527 1.00 95.62 381 TYR A CA 1
ATOM 2843 C C . TYR A 1 381 ? -7.252 -5.475 -7.561 1.00 95.62 381 TYR A C 1
ATOM 2845 O O . TYR A 1 381 ? -7.905 -6.475 -7.851 1.00 95.62 381 TYR A O 1
ATOM 2853 N N . TYR A 1 382 ? -6.027 -5.255 -8.054 1.00 96.69 382 TYR A N 1
ATOM 2854 C CA . TYR A 1 382 ? -5.383 -6.188 -8.980 1.00 96.69 382 TYR A CA 1
ATOM 2855 C C . TYR A 1 382 ? -5.257 -7.588 -8.368 1.00 96.69 382 TYR A C 1
ATOM 2857 O O . TYR A 1 382 ? -5.647 -8.564 -8.993 1.00 96.69 382 TYR A O 1
ATOM 2865 N N . ALA A 1 383 ? -4.787 -7.711 -7.127 1.00 91.31 383 ALA A N 1
ATOM 2866 C CA . ALA A 1 383 ? -4.625 -9.002 -6.463 1.00 91.31 383 ALA A CA 1
ATOM 2867 C C . ALA A 1 383 ? -5.953 -9.774 -6.312 1.00 91.31 383 ALA A C 1
ATOM 2869 O O . ALA A 1 383 ? -5.969 -11.004 -6.348 1.00 91.31 383 ALA A O 1
ATOM 2870 N N . SER A 1 384 ? -7.081 -9.072 -6.171 1.00 88.75 384 SER A N 1
ATOM 2871 C CA . SER A 1 384 ? -8.415 -9.688 -6.094 1.00 88.75 384 SER A CA 1
ATOM 2872 C C . SER A 1 384 ? -9.100 -9.878 -7.455 1.00 88.75 384 SER A C 1
ATOM 2874 O O . SER A 1 384 ? -9.960 -10.750 -7.579 1.00 88.75 384 SER A O 1
ATOM 2876 N N . HIS A 1 385 ? -8.705 -9.110 -8.471 1.00 91.69 385 HIS A N 1
ATOM 2877 C CA . HIS A 1 385 ? -9.247 -9.124 -9.833 1.00 91.69 385 HIS A CA 1
ATOM 2878 C C . HIS A 1 385 ? -8.100 -9.106 -10.855 1.00 91.69 385 HIS A C 1
ATOM 2880 O O . HIS A 1 385 ? -7.925 -8.125 -11.589 1.00 91.69 385 HIS A O 1
ATOM 2886 N N . PRO A 1 386 ? -7.263 -10.151 -10.889 1.00 95.06 386 PRO A N 1
ATOM 2887 C CA . PRO A 1 386 ? -5.992 -10.056 -11.582 1.00 95.06 386 PRO A CA 1
ATOM 2888 C C . PRO A 1 386 ? -6.181 -10.198 -13.097 1.00 95.06 386 PRO A C 1
ATOM 2890 O O . PRO A 1 386 ? -6.995 -10.998 -13.561 1.00 95.06 386 PRO A O 1
ATOM 2893 N N . LEU A 1 387 ? -5.411 -9.431 -13.879 1.00 94.31 387 LEU A N 1
ATOM 2894 C CA . LEU A 1 387 ? -5.427 -9.522 -15.350 1.00 94.31 387 LEU A CA 1
ATOM 2895 C C . LEU A 1 387 ? -4.828 -10.846 -15.851 1.00 94.31 387 LEU A C 1
ATOM 2897 O O . LEU A 1 387 ? -5.193 -11.337 -16.917 1.00 94.31 387 LEU A O 1
ATOM 2901 N N . PHE A 1 388 ? -3.924 -11.423 -15.059 1.00 93.75 388 PHE A N 1
ATOM 2902 C CA . PHE A 1 388 ? -3.353 -12.756 -15.232 1.00 93.75 388 PHE A CA 1
ATOM 2903 C C . PHE A 1 388 ? -3.561 -13.537 -13.938 1.00 93.75 388 PHE A C 1
ATOM 2905 O O . PHE A 1 388 ? -3.334 -12.958 -12.878 1.00 93.75 388 PHE A O 1
ATOM 2912 N N . PRO A 1 389 ? -3.957 -14.821 -13.968 1.00 91.38 389 PRO A N 1
ATOM 2913 C CA . PRO A 1 389 ? -4.122 -15.596 -12.744 1.00 91.38 389 PRO A CA 1
ATOM 2914 C C . PRO A 1 389 ? -2.897 -15.469 -11.830 1.00 91.38 389 PRO A C 1
ATOM 2916 O O . PRO A 1 389 ? -1.757 -15.572 -12.285 1.00 91.38 389 PRO A O 1
ATOM 2919 N N . LEU A 1 390 ? -3.107 -15.269 -10.525 1.00 86.69 390 LEU A N 1
ATOM 2920 C CA . LEU A 1 390 ? -1.982 -15.166 -9.585 1.00 86.69 390 LEU A CA 1
ATOM 2921 C C . LEU A 1 390 ? -1.141 -16.451 -9.543 1.00 86.69 390 LEU A C 1
ATOM 2923 O O . LEU A 1 390 ? 0.049 -16.395 -9.264 1.00 86.69 390 LEU A O 1
ATOM 2927 N N . SER A 1 391 ? -1.740 -17.600 -9.873 1.00 86.12 391 SER A N 1
ATOM 2928 C CA . SER A 1 391 ? -1.031 -18.873 -10.042 1.00 86.12 391 SER A CA 1
ATOM 2929 C C . SER A 1 391 ? -0.078 -18.896 -11.235 1.00 86.12 391 SER A C 1
ATOM 2931 O O . SER A 1 391 ? 0.824 -19.721 -11.238 1.00 86.12 391 SER A O 1
ATOM 2933 N N . ASP A 1 392 ? -0.277 -18.011 -12.216 1.00 90.50 392 ASP A N 1
ATOM 2934 C CA . ASP A 1 392 ? 0.572 -17.821 -13.399 1.00 90.50 392 ASP A CA 1
ATOM 2935 C C . ASP A 1 392 ? 1.504 -16.599 -13.247 1.00 90.50 392 ASP A C 1
ATOM 2937 O O . ASP A 1 392 ? 2.237 -16.230 -14.165 1.00 90.50 392 ASP A O 1
ATOM 2941 N N . THR A 1 393 ? 1.501 -15.966 -12.070 1.00 94.19 393 THR A N 1
ATOM 2942 C CA . THR A 1 393 ? 2.345 -14.814 -11.744 1.00 94.19 393 THR A CA 1
ATOM 2943 C C . THR A 1 393 ? 3.586 -15.278 -10.980 1.00 94.19 393 THR A C 1
ATOM 2945 O O . THR A 1 393 ? 3.501 -15.682 -9.823 1.00 94.19 393 THR A O 1
ATOM 2948 N N . VAL A 1 394 ? 4.753 -15.211 -11.628 1.00 95.44 394 VAL A N 1
ATOM 2949 C CA . VAL A 1 394 ? 6.030 -15.726 -11.099 1.00 95.44 394 VAL A CA 1
ATOM 2950 C C . VAL A 1 394 ? 6.530 -14.900 -9.919 1.00 95.44 394 VAL A C 1
ATOM 2952 O O . VAL A 1 394 ? 6.960 -15.453 -8.908 1.00 95.44 394 VAL A O 1
ATOM 2955 N N . ALA A 1 395 ? 6.518 -13.579 -10.078 1.00 95.56 395 ALA A N 1
ATOM 2956 C CA . ALA A 1 395 ? 6.949 -12.629 -9.067 1.00 95.56 395 ALA A CA 1
ATOM 2957 C C . ALA A 1 395 ? 6.452 -11.219 -9.392 1.00 95.56 395 ALA A C 1
ATOM 2959 O O . ALA A 1 395 ? 6.143 -10.926 -10.552 1.00 95.56 395 ALA A O 1
ATOM 2960 N N . ASP A 1 396 ? 6.463 -10.359 -8.378 1.00 96.69 396 ASP A N 1
ATOM 2961 C CA . ASP A 1 396 ? 6.330 -8.910 -8.517 1.00 96.69 396 ASP A CA 1
ATOM 2962 C C . ASP A 1 396 ? 7.616 -8.176 -8.081 1.00 96.69 396 ASP A C 1
ATOM 2964 O O . ASP A 1 396 ? 8.219 -8.481 -7.046 1.00 96.69 396 ASP A O 1
ATOM 2968 N N . LEU A 1 397 ? 8.056 -7.231 -8.913 1.00 96.56 397 LEU A N 1
ATOM 2969 C CA . LEU A 1 397 ? 9.240 -6.396 -8.730 1.00 96.56 397 LEU A CA 1
ATOM 2970 C C . LEU A 1 397 ? 8.811 -4.921 -8.687 1.00 96.56 397 LEU A C 1
ATOM 2972 O O . LEU A 1 397 ? 8.707 -4.261 -9.725 1.00 96.56 397 LEU A O 1
ATOM 2976 N N . ASN A 1 398 ? 8.580 -4.404 -7.482 1.00 96.81 398 ASN A N 1
ATOM 2977 C CA . ASN A 1 398 ? 8.026 -3.070 -7.268 1.00 96.81 398 ASN A CA 1
ATOM 2978 C C . ASN A 1 398 ? 9.087 -1.963 -7.182 1.00 96.81 398 ASN A C 1
ATOM 2980 O O . ASN A 1 398 ? 10.160 -2.142 -6.592 1.00 96.81 398 ASN A O 1
ATOM 2984 N N . MET A 1 399 ? 8.735 -0.790 -7.714 1.00 95.62 399 MET A N 1
ATOM 2985 C CA . MET A 1 399 ? 9.510 0.450 -7.651 1.00 95.62 399 MET A CA 1
ATOM 2986 C C . MET A 1 399 ? 8.700 1.549 -6.957 1.00 95.62 399 MET A C 1
ATOM 2988 O O . MET A 1 399 ? 7.687 2.025 -7.470 1.00 95.62 399 MET A O 1
ATOM 2992 N N . ASP A 1 400 ? 9.186 1.971 -5.798 1.00 92.94 400 ASP A N 1
ATOM 2993 C CA . ASP A 1 400 ? 8.607 3.023 -4.968 1.00 92.94 400 ASP A CA 1
ATOM 2994 C C . ASP A 1 400 ? 9.760 3.815 -4.333 1.00 92.94 400 ASP A C 1
ATOM 2996 O O . ASP A 1 400 ? 10.594 3.228 -3.635 1.00 92.94 400 ASP A O 1
ATOM 3000 N N . VAL A 1 401 ? 9.830 5.121 -4.633 1.00 93.19 401 VAL A N 1
ATOM 3001 C CA . VAL A 1 401 ? 10.906 6.044 -4.225 1.00 93.19 401 VAL A CA 1
ATOM 3002 C C . VAL A 1 401 ? 12.279 5.593 -4.762 1.00 93.19 401 VAL A C 1
ATOM 3004 O O . VAL A 1 401 ? 13.077 4.936 -4.091 1.00 93.19 401 VAL A O 1
ATOM 3007 N N . MET A 1 402 ? 12.595 5.969 -6.007 1.00 94.88 402 MET A N 1
ATOM 3008 C CA . MET A 1 402 ? 13.868 5.620 -6.658 1.00 94.88 402 MET A CA 1
ATOM 3009 C C . MET A 1 402 ? 15.023 6.561 -6.257 1.00 94.88 402 MET A C 1
ATOM 3011 O O . MET A 1 402 ? 14.833 7.724 -5.897 1.00 94.88 402 MET A O 1
ATOM 3015 N N . ASN A 1 403 ? 16.263 6.074 -6.360 1.00 94.75 403 ASN A N 1
ATOM 3016 C CA . ASN A 1 403 ? 17.466 6.782 -5.910 1.00 94.75 403 ASN A CA 1
ATOM 3017 C C . ASN A 1 403 ? 17.920 7.898 -6.879 1.00 94.75 403 ASN A C 1
ATOM 3019 O O . ASN A 1 403 ? 18.541 7.637 -7.912 1.00 94.75 403 ASN A O 1
ATOM 3023 N N . VAL A 1 404 ? 17.713 9.159 -6.488 1.00 95.75 404 VAL A N 1
ATOM 3024 C CA . VAL A 1 404 ? 18.100 10.361 -7.259 1.00 95.75 404 VAL A CA 1
ATOM 3025 C C . VAL A 1 404 ? 19.458 10.979 -6.867 1.00 95.75 404 VAL A C 1
ATOM 3027 O O . VAL A 1 404 ? 19.808 12.066 -7.339 1.00 95.75 404 VAL A O 1
ATOM 3030 N N . TYR A 1 405 ? 20.236 10.316 -6.006 1.00 95.50 405 TYR A N 1
ATOM 3031 C CA . TYR A 1 405 ? 21.444 10.875 -5.376 1.00 95.50 405 TYR A CA 1
ATOM 3032 C C . TYR A 1 405 ? 22.771 10.282 -5.884 1.00 95.50 405 TYR A C 1
ATOM 3034 O O . TYR A 1 405 ? 23.843 10.687 -5.430 1.00 95.50 405 TYR A O 1
ATOM 3042 N N . GLY A 1 406 ? 22.725 9.384 -6.868 1.00 95.38 406 GLY A N 1
ATOM 3043 C CA . GLY A 1 406 ? 23.894 8.749 -7.484 1.00 95.38 406 GLY A CA 1
ATOM 3044 C C . GLY A 1 406 ? 24.082 7.292 -7.071 1.00 95.38 406 GLY A C 1
ATOM 3045 O O . GLY A 1 406 ? 23.287 6.741 -6.316 1.00 95.38 406 GLY A O 1
ATOM 3046 N N . GLU A 1 407 ? 25.123 6.657 -7.603 1.00 95.38 407 GLU A N 1
ATOM 3047 C CA . GLU A 1 407 ? 25.407 5.239 -7.357 1.00 95.38 407 GLU A CA 1
ATOM 3048 C C . GLU A 1 407 ? 25.731 4.962 -5.888 1.00 95.38 407 GLU A C 1
ATOM 3050 O O . GLU A 1 407 ? 26.417 5.740 -5.214 1.00 95.38 407 GLU A O 1
ATOM 3055 N N . THR A 1 408 ? 25.285 3.805 -5.418 1.00 94.56 408 THR A N 1
ATOM 3056 C CA . THR A 1 408 ? 25.613 3.272 -4.098 1.00 94.56 408 THR A CA 1
ATOM 3057 C C . THR A 1 408 ? 26.463 2.010 -4.224 1.00 94.56 408 THR A C 1
ATOM 3059 O O . THR A 1 408 ? 26.553 1.389 -5.285 1.00 94.56 408 THR A O 1
ATOM 3062 N N . ARG A 1 409 ? 27.143 1.641 -3.135 1.00 93.62 409 ARG A N 1
ATOM 3063 C CA . ARG A 1 409 ? 27.845 0.352 -2.989 1.00 93.62 409 ARG A CA 1
ATOM 3064 C C . ARG A 1 409 ? 26.966 -0.712 -2.338 1.00 93.62 409 ARG A C 1
ATOM 3066 O O . ARG A 1 409 ? 27.270 -1.904 -2.398 1.00 93.62 409 ARG A O 1
ATOM 3073 N N . ASP A 1 410 ? 25.901 -0.274 -1.687 1.00 90.56 410 ASP A N 1
ATOM 3074 C CA . ASP A 1 410 ? 24.894 -1.088 -1.035 1.00 90.56 410 ASP A CA 1
ATOM 3075 C C . ASP A 1 410 ? 23.504 -0.819 -1.622 1.00 90.56 410 ASP A C 1
ATOM 3077 O O . ASP A 1 410 ? 23.265 0.192 -2.278 1.00 90.56 410 ASP A O 1
ATOM 3081 N N . MET A 1 411 ? 22.573 -1.732 -1.386 1.00 87.19 411 MET A N 1
ATOM 3082 C CA . MET A 1 411 ? 21.148 -1.528 -1.618 1.00 87.19 411 MET A CA 1
ATOM 3083 C C . MET A 1 411 ? 20.357 -2.177 -0.495 1.00 87.19 411 MET A C 1
ATOM 3085 O O . MET A 1 411 ? 20.770 -3.200 0.054 1.00 87.19 411 MET A O 1
ATOM 3089 N N . THR A 1 412 ? 19.206 -1.597 -0.183 1.00 80.38 412 THR A N 1
ATOM 3090 C CA . THR A 1 412 ? 18.292 -2.137 0.821 1.00 80.38 412 THR A CA 1
ATOM 3091 C C . THR A 1 412 ? 17.124 -2.808 0.109 1.00 80.38 412 THR A C 1
ATOM 3093 O O . THR A 1 412 ? 16.626 -2.307 -0.896 1.00 80.38 412 THR A O 1
ATOM 3096 N N . VAL A 1 413 ? 16.672 -3.949 0.622 1.00 78.56 413 VAL A N 1
ATOM 3097 C CA . VAL A 1 413 ? 15.444 -4.604 0.151 1.00 78.56 413 VAL A CA 1
ATOM 3098 C C . VAL A 1 413 ? 14.438 -4.545 1.282 1.00 78.56 413 VAL A C 1
ATOM 3100 O O . VAL A 1 413 ? 14.710 -5.035 2.383 1.00 78.56 413 VAL A O 1
ATOM 3103 N N . ARG A 1 414 ? 13.280 -3.927 1.032 1.00 71.44 414 ARG A N 1
ATOM 3104 C CA . ARG A 1 414 ? 12.223 -3.861 2.043 1.00 71.44 414 ARG A CA 1
ATOM 3105 C C . ARG A 1 414 ? 11.725 -5.285 2.307 1.00 71.44 414 ARG A C 1
ATOM 3107 O O . ARG A 1 414 ? 11.428 -6.016 1.371 1.00 71.44 414 ARG A O 1
ATOM 3114 N N . GLY A 1 415 ? 11.673 -5.678 3.584 1.00 59.06 415 GLY A N 1
ATOM 3115 C CA . GLY A 1 415 ? 11.185 -6.993 4.037 1.00 59.06 415 GLY A CA 1
ATOM 3116 C C . GLY A 1 415 ? 11.991 -8.199 3.578 1.00 59.06 415 GLY A C 1
ATOM 3117 O O . GLY A 1 415 ? 11.426 -9.268 3.385 1.00 59.06 415 GLY A O 1
ATOM 3118 N N . GLN A 1 416 ? 13.300 -8.012 3.437 1.00 62.84 416 GLN A N 1
ATOM 3119 C CA . GLN A 1 416 ? 14.266 -9.035 3.061 1.00 62.84 416 GLN A CA 1
ATOM 3120 C C . GLN A 1 416 ? 14.013 -10.425 3.686 1.00 62.84 416 GLN A C 1
ATOM 3122 O O . GLN A 1 416 ? 13.663 -10.554 4.862 1.00 62.84 416 GLN A O 1
ATOM 3127 N N . PHE A 1 417 ? 14.354 -11.458 2.911 1.00 65.44 417 PHE A N 1
ATOM 3128 C CA . PHE A 1 417 ? 14.463 -12.871 3.306 1.00 65.44 417 PHE A CA 1
ATOM 3129 C C . PHE A 1 417 ? 13.142 -13.611 3.507 1.00 65.44 417 PHE A C 1
ATOM 3131 O O . PHE A 1 417 ? 13.077 -14.531 4.324 1.00 65.44 417 PHE A O 1
ATOM 3138 N N . MET A 1 418 ? 12.099 -13.260 2.761 1.00 72.31 418 MET A N 1
ATOM 3139 C CA . MET A 1 418 ? 10.834 -13.995 2.824 1.00 72.31 418 MET A CA 1
ATOM 3140 C C . MET A 1 418 ? 10.727 -15.064 1.739 1.00 72.31 418 MET A C 1
ATOM 3142 O O . MET A 1 418 ? 10.084 -16.096 1.955 1.00 72.31 418 MET A O 1
ATOM 3146 N N . SER A 1 419 ? 11.397 -14.875 0.601 1.00 84.12 419 SER A N 1
ATOM 3147 C CA . SER A 1 419 ? 11.355 -15.828 -0.508 1.00 84.12 419 SER A CA 1
ATOM 3148 C C . SER A 1 419 ? 12.695 -15.947 -1.229 1.00 84.12 419 SER A C 1
ATOM 3150 O O . SER A 1 419 ? 13.547 -15.071 -1.144 1.00 84.12 419 SER A O 1
ATOM 3152 N N . THR A 1 420 ? 12.880 -17.010 -2.009 1.00 87.00 420 THR A N 1
ATOM 3153 C CA . THR A 1 420 ? 14.078 -17.198 -2.839 1.00 87.00 420 THR A CA 1
ATOM 3154 C C . THR A 1 420 ? 14.216 -16.141 -3.945 1.00 87.00 420 THR A C 1
ATOM 3156 O O . THR A 1 420 ? 15.268 -16.063 -4.578 1.00 87.00 420 THR A O 1
ATOM 3159 N N . LEU A 1 421 ? 13.214 -15.270 -4.140 1.00 89.94 421 LEU A N 1
ATOM 3160 C CA . LEU A 1 421 ? 13.335 -14.058 -4.957 1.00 89.94 421 LEU A CA 1
ATOM 3161 C C . LEU A 1 421 ? 14.434 -13.129 -4.417 1.00 89.94 421 LEU A C 1
ATOM 3163 O O . LEU A 1 421 ? 15.189 -12.541 -5.191 1.00 89.94 421 LEU A O 1
ATOM 3167 N N . ASP A 1 422 ? 14.579 -13.063 -3.089 1.00 86.75 422 ASP A N 1
ATOM 3168 C CA . ASP A 1 422 ? 15.654 -12.327 -2.424 1.00 86.75 422 ASP A CA 1
ATOM 3169 C C . ASP A 1 422 ? 17.039 -12.847 -2.839 1.00 86.75 422 ASP A C 1
ATOM 3171 O O . ASP A 1 422 ? 17.995 -12.077 -2.934 1.00 86.75 422 ASP A O 1
ATOM 3175 N N . ASP A 1 423 ? 17.175 -14.153 -3.083 1.00 87.56 423 ASP A N 1
ATOM 3176 C CA . ASP A 1 423 ? 18.445 -14.752 -3.496 1.00 87.56 423 ASP A CA 1
ATOM 3177 C C . ASP A 1 423 ? 18.766 -14.455 -4.957 1.00 87.56 423 ASP A C 1
ATOM 3179 O O . ASP A 1 423 ? 19.917 -14.140 -5.262 1.00 87.56 423 ASP A O 1
ATOM 3183 N N . ALA A 1 424 ? 17.762 -14.470 -5.839 1.00 88.56 424 ALA A N 1
ATOM 3184 C CA . ALA A 1 424 ? 17.928 -14.041 -7.227 1.00 88.56 424 ALA A CA 1
ATOM 3185 C C . ALA A 1 424 ? 18.410 -12.580 -7.299 1.00 88.56 424 ALA A C 1
ATOM 3187 O O . ALA A 1 424 ? 19.379 -12.266 -7.996 1.00 88.56 424 ALA A O 1
ATOM 3188 N N . LEU A 1 425 ? 17.809 -11.692 -6.498 1.00 90.62 425 LEU A N 1
ATOM 3189 C CA . LEU A 1 425 ? 18.243 -10.299 -6.407 1.00 90.62 425 LEU A CA 1
ATOM 3190 C C . LEU A 1 425 ? 19.668 -10.173 -5.843 1.00 90.62 425 LEU A C 1
ATOM 3192 O O . LEU A 1 425 ? 20.485 -9.448 -6.406 1.00 90.62 425 LEU A O 1
ATOM 3196 N N . LYS A 1 426 ? 20.011 -10.899 -4.768 1.00 89.75 426 LYS A N 1
ATOM 3197 C CA . LYS A 1 426 ? 21.375 -10.890 -4.202 1.00 89.75 426 LYS A CA 1
ATOM 3198 C C . LYS A 1 426 ? 22.421 -11.356 -5.210 1.00 89.75 426 LYS A C 1
ATOM 3200 O O . LYS A 1 426 ? 23.487 -10.751 -5.285 1.00 89.75 426 LYS A O 1
ATOM 3205 N N . GLN A 1 427 ? 22.140 -12.405 -5.978 1.00 88.94 427 GLN A N 1
ATOM 3206 C CA . GLN A 1 427 ? 23.056 -12.901 -7.008 1.00 88.94 427 GLN A CA 1
ATOM 3207 C C . GLN A 1 427 ? 23.239 -11.875 -8.135 1.00 88.94 427 GLN A C 1
ATOM 3209 O O . GLN A 1 427 ? 24.358 -11.650 -8.602 1.00 88.94 427 GLN A O 1
ATOM 3214 N N . ALA A 1 428 ? 22.163 -11.206 -8.560 1.00 90.38 428 ALA A N 1
ATOM 3215 C CA . ALA A 1 428 ? 22.242 -10.099 -9.512 1.00 90.38 428 ALA A CA 1
ATOM 3216 C C . ALA A 1 428 ? 23.064 -8.919 -8.959 1.00 90.38 428 ALA A C 1
ATOM 3218 O O . ALA A 1 428 ? 23.978 -8.446 -9.632 1.00 90.38 428 ALA A O 1
ATOM 3219 N N . ALA A 1 429 ? 22.837 -8.526 -7.705 1.00 91.44 429 ALA A N 1
ATOM 3220 C CA . ALA A 1 429 ? 23.569 -7.449 -7.042 1.00 91.44 429 ALA A CA 1
ATOM 3221 C C . ALA A 1 429 ? 25.067 -7.760 -6.899 1.00 91.44 429 ALA A C 1
ATOM 3223 O O . ALA A 1 429 ? 25.909 -6.929 -7.235 1.00 91.44 429 ALA A O 1
ATOM 3224 N N . GLN A 1 430 ? 25.421 -8.983 -6.494 1.00 89.88 430 GLN A N 1
ATOM 3225 C CA . GLN A 1 430 ? 26.817 -9.419 -6.378 1.00 89.88 430 GLN A CA 1
ATOM 3226 C C . GLN A 1 430 ? 27.575 -9.310 -7.705 1.00 89.88 430 GLN A C 1
ATOM 3228 O O . GLN A 1 430 ? 28.732 -8.889 -7.714 1.00 89.88 430 GLN A O 1
ATOM 3233 N N . ARG A 1 431 ? 26.924 -9.629 -8.832 1.00 87.50 431 ARG A N 1
ATOM 3234 C CA . ARG A 1 431 ? 27.513 -9.476 -10.175 1.00 87.50 431 ARG A CA 1
ATOM 3235 C C . ARG A 1 431 ? 27.785 -8.018 -10.549 1.00 87.50 431 ARG A C 1
ATOM 3237 O O . ARG A 1 431 ? 28.687 -7.767 -11.339 1.00 87.50 431 ARG A O 1
ATOM 3244 N N . GLN A 1 432 ? 27.059 -7.079 -9.948 1.00 84.94 432 GLN A N 1
ATOM 3245 C CA . GLN A 1 432 ? 27.259 -5.636 -10.101 1.00 84.94 432 GLN A CA 1
ATOM 3246 C C . GLN A 1 432 ? 28.166 -5.037 -9.008 1.00 84.94 432 GLN A C 1
ATOM 3248 O O . GLN A 1 432 ? 28.342 -3.824 -8.943 1.00 84.94 432 GLN A O 1
ATOM 3253 N N . GLY A 1 433 ? 28.745 -5.864 -8.127 1.00 88.94 433 GLY A N 1
ATOM 3254 C CA . GLY A 1 433 ? 29.556 -5.396 -6.999 1.00 88.94 433 GLY A CA 1
ATOM 3255 C C . GLY A 1 433 ? 28.753 -4.717 -5.881 1.00 88.94 433 GLY A C 1
ATOM 3256 O O . GLY A 1 433 ? 29.346 -4.090 -5.004 1.00 88.94 433 GLY A O 1
ATOM 3257 N N . LEU A 1 434 ? 27.424 -4.856 -5.896 1.00 90.88 434 LEU A N 1
ATOM 3258 C CA . LEU A 1 434 ? 26.506 -4.304 -4.906 1.00 90.88 434 LEU A CA 1
ATOM 3259 C C . LEU A 1 434 ? 26.321 -5.250 -3.719 1.00 90.88 434 LEU A C 1
ATOM 3261 O O . LEU A 1 434 ? 26.207 -6.471 -3.866 1.00 90.88 434 LEU A O 1
ATOM 3265 N N . LYS A 1 435 ? 26.230 -4.672 -2.520 1.00 90.25 435 LYS A N 1
ATOM 3266 C CA . LYS A 1 435 ? 25.887 -5.393 -1.289 1.00 90.25 435 LYS A CA 1
ATOM 3267 C C . LYS A 1 435 ? 24.419 -5.187 -0.946 1.00 90.25 435 LYS A C 1
ATOM 3269 O O . LYS A 1 435 ? 24.008 -4.065 -0.687 1.00 90.25 435 LYS A O 1
ATOM 3274 N N . ILE A 1 436 ? 23.643 -6.262 -0.859 1.00 87.50 436 ILE A N 1
ATOM 3275 C CA . ILE A 1 436 ? 22.291 -6.166 -0.301 1.00 87.50 436 ILE A CA 1
ATOM 3276 C C . ILE A 1 436 ? 22.372 -6.162 1.227 1.00 87.50 436 ILE A C 1
ATOM 3278 O O . ILE A 1 436 ? 22.893 -7.110 1.821 1.00 87.50 436 ILE A O 1
ATOM 3282 N N . LEU A 1 437 ? 21.847 -5.111 1.851 1.00 83.19 437 LEU A N 1
ATOM 3283 C CA . LEU A 1 437 ? 21.756 -4.947 3.298 1.00 83.19 437 LEU A CA 1
ATOM 3284 C C . LEU A 1 437 ? 20.304 -5.092 3.781 1.00 83.19 437 LEU A C 1
ATOM 3286 O O . LEU A 1 437 ? 19.371 -4.815 3.020 1.00 83.19 437 LEU A O 1
ATOM 3290 N N . PRO A 1 438 ? 20.106 -5.528 5.038 1.00 76.19 438 PRO A N 1
ATOM 3291 C CA . PRO A 1 438 ? 18.788 -5.509 5.653 1.00 76.19 438 PRO A CA 1
ATOM 3292 C C . PRO A 1 438 ? 18.300 -4.081 5.864 1.00 76.19 438 PRO A C 1
ATOM 3294 O O . PRO A 1 438 ? 19.094 -3.146 5.970 1.00 76.19 438 PRO A O 1
ATOM 3297 N N . ASP A 1 439 ? 16.980 -3.943 5.974 1.00 76.12 439 ASP A N 1
ATOM 3298 C CA . ASP A 1 439 ? 16.348 -2.697 6.395 1.00 76.12 439 ASP A CA 1
ATOM 3299 C C . ASP A 1 439 ? 16.971 -2.222 7.716 1.00 76.12 439 ASP A C 1
ATOM 3301 O O . ASP A 1 439 ? 17.023 -2.966 8.699 1.00 76.12 439 ASP A O 1
ATOM 3305 N N . ALA A 1 440 ? 17.484 -0.991 7.715 1.00 74.50 440 ALA A N 1
ATOM 3306 C CA . ALA A 1 440 ? 18.104 -0.370 8.879 1.00 74.50 440 ALA A CA 1
ATOM 3307 C C . ALA A 1 440 ? 17.068 0.063 9.931 1.00 74.50 440 ALA A C 1
ATOM 3309 O O . ALA A 1 440 ? 17.420 0.261 11.096 1.00 74.50 440 ALA A O 1
ATOM 3310 N N . GLU A 1 441 ? 15.799 0.198 9.536 1.00 78.31 441 GLU A N 1
ATOM 3311 C CA . GLU A 1 441 ? 14.692 0.635 10.390 1.00 78.31 441 GLU A CA 1
ATOM 3312 C C . GLU A 1 441 ? 13.515 -0.369 10.352 1.00 78.31 441 GLU A C 1
ATOM 3314 O O . GLU A 1 441 ? 12.366 0.023 10.108 1.00 78.31 441 GLU A O 1
ATOM 3319 N N . PRO A 1 442 ? 13.752 -1.674 10.602 1.00 80.94 442 PRO A N 1
ATOM 3320 C CA . PRO A 1 442 ? 12.760 -2.720 10.361 1.00 80.94 442 PRO A CA 1
ATOM 3321 C C . PRO A 1 442 ? 11.541 -2.612 11.295 1.00 80.94 442 PRO A C 1
ATOM 3323 O O . PRO A 1 442 ? 10.473 -3.147 10.993 1.00 80.94 442 PRO A O 1
ATOM 3326 N N . GLU A 1 443 ? 11.652 -1.880 12.408 1.00 81.12 443 GLU A N 1
ATOM 3327 C CA . GLU A 1 443 ? 10.530 -1.547 13.291 1.00 81.12 443 GLU A CA 1
ATOM 3328 C C . GLU A 1 443 ? 9.453 -0.698 12.622 1.00 81.12 443 GLU A C 1
ATOM 3330 O O . GLU A 1 443 ? 8.321 -0.676 13.093 1.00 81.12 443 GLU A O 1
ATOM 3335 N N . LYS A 1 444 ? 9.779 0.007 11.533 1.00 80.31 444 LYS A N 1
ATOM 3336 C CA . LYS A 1 444 ? 8.810 0.836 10.811 1.00 80.31 444 LYS A CA 1
ATOM 3337 C C . LYS A 1 444 ? 7.941 0.003 9.870 1.00 80.31 444 LYS A C 1
ATOM 3339 O O . LYS A 1 444 ? 6.901 0.483 9.415 1.00 80.31 444 LYS A O 1
ATOM 3344 N N . GLY A 1 445 ? 8.328 -1.242 9.588 1.00 84.19 445 GLY A N 1
ATOM 3345 C CA . GLY A 1 445 ? 7.549 -2.160 8.761 1.00 84.19 445 GLY A CA 1
ATOM 3346 C C . GLY A 1 445 ? 7.357 -1.663 7.327 1.00 84.19 445 GLY A C 1
ATOM 3347 O O . GLY A 1 445 ? 6.266 -1.828 6.782 1.00 84.19 445 GLY A O 1
ATOM 3348 N N . TYR A 1 446 ? 8.377 -1.033 6.725 1.00 82.56 446 TYR A N 1
ATOM 3349 C CA . TYR A 1 446 ? 8.303 -0.478 5.365 1.00 82.56 446 TYR A CA 1
ATOM 3350 C C . TYR A 1 446 ? 7.918 -1.516 4.303 1.00 82.56 446 TYR A C 1
ATOM 3352 O O . TYR A 1 446 ? 7.294 -1.150 3.313 1.00 82.56 446 TYR A O 1
ATOM 3360 N N . TYR A 1 447 ? 8.214 -2.802 4.527 1.00 84.25 447 TYR A N 1
ATOM 3361 C CA . TYR A 1 447 ? 7.776 -3.899 3.653 1.00 84.25 447 TYR A CA 1
ATOM 3362 C C . TYR A 1 447 ? 6.271 -3.909 3.406 1.00 84.25 447 TYR A C 1
ATOM 3364 O O . TYR A 1 447 ? 5.811 -4.174 2.310 1.00 84.25 447 TYR A O 1
ATOM 3372 N N . TYR A 1 448 ? 5.473 -3.588 4.416 1.00 86.06 448 TYR A N 1
ATOM 3373 C CA . TYR A 1 448 ? 4.029 -3.655 4.258 1.00 86.06 448 TYR A CA 1
ATOM 3374 C C . TYR A 1 448 ? 3.474 -2.421 3.522 1.00 86.06 448 TYR A C 1
ATOM 3376 O O . TYR A 1 448 ? 2.290 -2.379 3.220 1.00 86.06 448 TYR A O 1
ATOM 3384 N N . ARG A 1 449 ? 4.279 -1.381 3.277 1.00 86.56 449 ARG A N 1
ATOM 3385 C CA . ARG A 1 449 ? 3.821 -0.031 2.908 1.00 86.56 449 ARG A CA 1
ATOM 3386 C C . ARG A 1 449 ? 3.988 0.315 1.424 1.00 86.56 449 ARG A C 1
ATOM 3388 O O . ARG A 1 449 ? 4.136 1.487 1.146 1.00 86.56 449 ARG A O 1
ATOM 3395 N N . ALA A 1 450 ? 4.034 -0.676 0.540 1.00 90.88 450 ALA A N 1
ATOM 3396 C CA . ALA A 1 450 ? 4.091 -0.450 -0.903 1.00 90.88 450 ALA A CA 1
ATOM 3397 C C . ALA A 1 450 ? 3.380 -1.587 -1.644 1.00 90.88 450 ALA A C 1
ATOM 3399 O O . ALA A 1 450 ? 3.211 -2.675 -1.084 1.00 90.88 450 ALA A O 1
ATOM 3400 N N . ASP A 1 451 ? 3.027 -1.366 -2.908 1.00 94.75 451 ASP A N 1
ATOM 3401 C CA . ASP A 1 451 ? 2.129 -2.232 -3.686 1.00 94.75 451 ASP A CA 1
ATOM 3402 C C . ASP A 1 451 ? 2.536 -3.710 -3.769 1.00 94.75 451 ASP A C 1
ATOM 3404 O O . ASP A 1 451 ? 1.660 -4.579 -3.725 1.00 94.75 451 ASP A O 1
ATOM 3408 N N . HIS A 1 452 ? 3.840 -4.025 -3.780 1.00 93.31 452 HIS A N 1
ATOM 3409 C CA . HIS A 1 452 ? 4.329 -5.415 -3.716 1.00 93.31 452 HIS A CA 1
ATOM 3410 C C . HIS A 1 452 ? 3.718 -6.226 -2.572 1.00 93.31 452 HIS A C 1
ATOM 3412 O O . HIS A 1 452 ? 3.564 -7.447 -2.665 1.00 93.31 452 HIS A O 1
ATOM 3418 N N . PHE A 1 453 ? 3.357 -5.561 -1.472 1.00 91.56 453 PHE A N 1
ATOM 3419 C CA . PHE A 1 453 ? 2.785 -6.234 -0.328 1.00 91.56 453 PHE A CA 1
ATOM 3420 C C . PHE A 1 453 ? 1.433 -6.868 -0.655 1.00 91.56 453 PHE A C 1
ATOM 3422 O O . PHE A 1 453 ? 1.161 -7.951 -0.148 1.00 91.56 453 PHE A O 1
ATOM 3429 N N . GLU A 1 454 ? 0.602 -6.273 -1.513 1.00 91.38 454 GLU A N 1
ATOM 3430 C CA . GLU A 1 454 ? -0.693 -6.867 -1.869 1.00 91.38 454 GLU A CA 1
ATOM 3431 C C . GLU A 1 454 ? -0.521 -8.118 -2.751 1.00 91.38 454 GLU A C 1
ATOM 3433 O O . GLU A 1 454 ? -1.252 -9.099 -2.584 1.00 91.38 454 GLU A O 1
ATOM 3438 N N . PHE A 1 455 ? 0.530 -8.171 -3.579 1.00 91.69 455 PHE A N 1
ATOM 3439 C CA . PHE A 1 455 ? 0.948 -9.393 -4.278 1.00 91.69 455 PHE A CA 1
ATOM 3440 C C . PHE A 1 455 ? 1.441 -10.466 -3.291 1.00 91.69 455 PHE A C 1
ATOM 3442 O O . PHE A 1 455 ? 0.956 -11.604 -3.312 1.00 91.69 455 PHE A O 1
ATOM 3449 N N . ALA A 1 456 ? 2.328 -10.094 -2.359 1.00 88.94 456 ALA A N 1
ATOM 3450 C CA . ALA A 1 456 ? 2.821 -10.979 -1.299 1.00 88.94 456 ALA A CA 1
ATOM 3451 C C . ALA A 1 456 ? 1.694 -11.507 -0.400 1.00 88.94 456 ALA A C 1
ATOM 3453 O O . ALA A 1 456 ? 1.671 -12.691 -0.039 1.00 88.94 456 ALA A O 1
ATOM 3454 N N . LYS A 1 457 ? 0.729 -10.644 -0.066 1.00 83.69 457 LYS A N 1
ATOM 3455 C CA . LYS A 1 457 ? -0.478 -10.966 0.699 1.00 83.69 457 LYS A CA 1
ATOM 3456 C C . LYS A 1 457 ? -1.304 -12.017 -0.032 1.00 83.69 457 LYS A C 1
ATOM 3458 O O . LYS A 1 457 ? -1.745 -12.978 0.597 1.00 83.69 457 LYS A O 1
ATOM 3463 N N . ALA A 1 458 ? -1.439 -11.890 -1.350 1.00 84.31 458 ALA A N 1
ATOM 3464 C CA . ALA A 1 458 ? -2.137 -12.847 -2.203 1.00 84.31 458 ALA A CA 1
ATOM 3465 C C . ALA A 1 458 ? -1.322 -14.111 -2.554 1.00 84.31 458 ALA A C 1
ATOM 3467 O O . ALA A 1 458 ? -1.860 -15.047 -3.145 1.00 84.31 458 ALA A O 1
ATOM 3468 N N . GLY A 1 459 ? -0.063 -14.195 -2.113 1.00 84.00 459 GLY A N 1
ATOM 3469 C CA . GLY A 1 459 ? 0.777 -15.393 -2.195 1.00 84.00 459 GLY A CA 1
ATOM 3470 C C . GLY A 1 459 ? 1.810 -15.395 -3.322 1.00 84.00 459 GLY A C 1
ATOM 3471 O O . GLY A 1 459 ? 2.567 -16.364 -3.416 1.00 84.00 459 GLY A O 1
ATOM 3472 N N . VAL A 1 460 ? 1.880 -14.327 -4.119 1.00 88.81 460 VAL A N 1
ATOM 3473 C CA . VAL A 1 460 ? 2.902 -14.128 -5.155 1.00 88.81 460 VAL A CA 1
ATOM 3474 C C . VAL A 1 460 ? 4.191 -13.627 -4.494 1.00 88.81 460 VAL A C 1
ATOM 3476 O O . VAL A 1 460 ? 4.136 -12.632 -3.772 1.00 88.81 460 VAL A O 1
ATOM 3479 N N . PRO A 1 461 ? 5.352 -14.278 -4.691 1.00 90.12 461 PRO A N 1
ATOM 3480 C CA . PRO A 1 461 ? 6.633 -13.747 -4.228 1.00 90.12 461 PRO A CA 1
ATOM 3481 C C . PRO A 1 461 ? 6.865 -12.337 -4.774 1.00 90.12 461 PRO A C 1
ATOM 3483 O O . PRO A 1 461 ? 6.838 -12.128 -5.983 1.00 90.12 461 PRO A O 1
ATOM 3486 N N . ALA A 1 462 ? 7.083 -11.367 -3.894 1.00 91.31 462 ALA A N 1
ATOM 3487 C CA . ALA A 1 462 ? 7.173 -9.969 -4.285 1.00 91.31 462 ALA A CA 1
ATOM 3488 C C . ALA A 1 462 ? 8.262 -9.254 -3.488 1.00 91.31 462 ALA A C 1
ATOM 3490 O O . ALA A 1 462 ? 8.520 -9.603 -2.333 1.00 91.31 462 ALA A O 1
ATOM 3491 N N . LEU A 1 463 ? 8.896 -8.256 -4.097 1.00 89.75 463 LEU A N 1
ATOM 3492 C CA . LEU A 1 463 ? 9.849 -7.386 -3.415 1.00 89.75 463 LEU A CA 1
ATOM 3493 C C . LEU A 1 463 ? 9.676 -5.933 -3.832 1.00 89.75 463 LEU A C 1
ATOM 3495 O O . LEU A 1 463 ? 9.200 -5.636 -4.924 1.00 89.75 463 LEU A O 1
ATOM 3499 N N . SER A 1 464 ? 10.122 -5.034 -2.960 1.00 89.69 464 SER A N 1
ATOM 3500 C CA . SER A 1 464 ? 10.326 -3.628 -3.284 1.00 89.69 464 SER A CA 1
ATOM 3501 C C . SER A 1 464 ? 11.764 -3.266 -2.961 1.00 89.69 464 SER A C 1
ATOM 3503 O O . SER A 1 464 ? 12.245 -3.493 -1.842 1.00 89.69 464 SER A O 1
ATOM 3505 N N . ILE A 1 465 ? 12.457 -2.712 -3.948 1.00 86.38 465 ILE A N 1
ATOM 3506 C CA . ILE A 1 465 ? 13.813 -2.208 -3.746 1.00 86.38 465 ILE A CA 1
ATOM 3507 C C . ILE A 1 465 ? 13.774 -0.842 -3.058 1.00 86.38 465 ILE A C 1
ATOM 3509 O O . ILE A 1 465 ? 12.825 -0.081 -3.219 1.00 86.38 465 ILE A O 1
ATOM 3513 N N . ASP A 1 466 ? 14.812 -0.542 -2.288 1.00 83.62 466 ASP A N 1
ATOM 3514 C CA . ASP A 1 466 ? 15.076 0.773 -1.710 1.00 83.62 466 ASP A CA 1
ATOM 3515 C C . ASP A 1 466 ? 16.539 1.157 -1.996 1.00 83.62 466 ASP A C 1
ATOM 3517 O O . ASP A 1 466 ? 17.380 0.325 -2.364 1.00 83.62 466 ASP A O 1
ATOM 3521 N N . GLY A 1 467 ? 16.852 2.442 -1.861 1.00 78.75 467 GLY A N 1
ATOM 3522 C CA . GLY A 1 467 ? 18.217 2.935 -1.980 1.00 78.75 467 GLY A CA 1
ATOM 3523 C C . GLY A 1 467 ? 19.157 2.335 -0.927 1.00 78.75 467 GLY A C 1
ATOM 3524 O O . GLY A 1 467 ? 18.757 1.936 0.172 1.00 78.75 467 GLY A O 1
ATOM 3525 N N . GLY A 1 468 ? 20.444 2.287 -1.267 1.00 85.88 468 GLY A N 1
ATOM 3526 C CA . GLY A 1 468 ? 21.514 2.115 -0.288 1.00 85.88 468 GLY A CA 1
ATOM 3527 C C . GLY A 1 468 ? 21.795 3.395 0.500 1.00 85.88 468 GLY A C 1
ATOM 3528 O O . GLY A 1 468 ? 21.222 4.458 0.238 1.00 85.88 468 GLY A O 1
ATOM 3529 N N . THR A 1 469 ? 22.708 3.307 1.465 1.00 88.75 469 THR A N 1
ATOM 3530 C CA . THR A 1 469 ? 23.170 4.465 2.252 1.00 88.75 469 THR A CA 1
ATOM 3531 C C . THR A 1 469 ? 24.661 4.774 2.076 1.00 88.75 469 THR A C 1
ATOM 3533 O O . THR A 1 469 ? 25.098 5.866 2.455 1.00 88.75 469 THR A O 1
ATOM 3536 N N . ASP A 1 470 ? 25.432 3.870 1.463 1.00 93.00 470 ASP A N 1
ATOM 3537 C CA . ASP A 1 470 ? 26.849 4.023 1.111 1.00 93.00 470 ASP A CA 1
ATOM 3538 C C . ASP A 1 470 ? 26.980 4.529 -0.333 1.00 93.00 470 ASP A C 1
ATOM 3540 O O . ASP A 1 470 ? 27.145 3.764 -1.286 1.00 93.00 470 ASP A O 1
ATOM 3544 N N . TYR A 1 471 ? 26.877 5.849 -0.492 1.00 94.88 471 TYR A N 1
ATOM 3545 C CA . TYR A 1 471 ? 26.987 6.524 -1.784 1.00 94.88 471 TYR A CA 1
ATOM 3546 C C . TYR A 1 471 ? 28.439 6.646 -2.244 1.00 94.88 471 TYR A C 1
ATOM 3548 O O . TYR A 1 471 ? 29.327 7.086 -1.505 1.00 94.88 471 TYR A O 1
ATOM 3556 N N . VAL A 1 472 ? 28.682 6.319 -3.513 1.00 94.88 472 VAL A N 1
ATOM 3557 C CA . VAL A 1 472 ? 30.003 6.446 -4.129 1.00 94.88 472 VAL A CA 1
ATOM 3558 C C . VAL A 1 472 ? 30.432 7.917 -4.127 1.00 94.88 472 VAL A C 1
ATOM 3560 O O . VAL A 1 472 ? 29.721 8.799 -4.601 1.00 94.88 472 VAL A O 1
ATOM 3563 N N . GLY A 1 473 ? 31.622 8.187 -3.583 1.00 94.31 473 GLY A N 1
ATOM 3564 C CA . GLY A 1 473 ? 32.188 9.538 -3.510 1.00 94.31 473 GLY A CA 1
ATOM 3565 C C . GLY A 1 473 ? 31.672 10.405 -2.356 1.00 94.31 473 GLY A C 1
ATOM 3566 O O . GLY A 1 473 ? 32.083 11.558 -2.262 1.00 94.31 473 GLY A O 1
ATOM 3567 N N . GLN A 1 474 ? 30.827 9.872 -1.466 1.00 96.25 474 GLN A N 1
ATOM 3568 C CA . GLN A 1 474 ? 30.300 10.590 -0.300 1.00 96.25 474 GLN A CA 1
ATOM 3569 C C . GLN A 1 474 ? 30.890 10.056 1.019 1.00 96.25 474 GLN A C 1
ATOM 3571 O O . GLN A 1 474 ? 31.303 8.894 1.087 1.00 96.25 474 GLN A O 1
ATOM 3576 N N . PRO A 1 475 ? 30.963 10.878 2.086 1.00 95.50 475 PRO A N 1
ATOM 3577 C CA . PRO A 1 475 ? 31.428 10.416 3.391 1.00 95.50 475 PRO A CA 1
ATOM 3578 C C . PRO A 1 475 ? 30.408 9.471 4.065 1.00 95.50 475 PRO A C 1
ATOM 3580 O O . PRO A 1 475 ? 29.203 9.584 3.812 1.00 95.50 475 PRO A O 1
ATOM 3583 N N . PRO A 1 476 ? 30.852 8.573 4.971 1.00 91.94 476 PRO A N 1
ATOM 3584 C CA . PRO A 1 476 ? 29.954 7.707 5.734 1.00 91.94 476 PRO A CA 1
ATOM 3585 C C . PRO A 1 476 ? 28.838 8.490 6.441 1.00 91.94 476 PRO A C 1
ATOM 3587 O O . PRO A 1 476 ? 29.078 9.553 7.012 1.00 91.94 476 PRO A O 1
ATOM 3590 N N . GLY A 1 477 ? 27.614 7.959 6.409 1.00 89.56 477 GLY A N 1
ATOM 3591 C CA . GLY A 1 477 ? 26.434 8.585 7.017 1.00 89.56 477 GLY A CA 1
ATOM 3592 C C . GLY A 1 477 ? 25.746 9.650 6.154 1.00 89.56 477 GLY A C 1
ATOM 3593 O O . GLY A 1 477 ? 24.616 10.025 6.464 1.00 89.56 477 GLY A O 1
ATOM 3594 N N . TRP A 1 478 ? 26.354 10.091 5.045 1.00 95.06 478 TRP A N 1
ATOM 3595 C CA . TRP A 1 478 ? 25.736 11.072 4.147 1.00 95.06 478 TRP A CA 1
ATOM 3596 C C . TRP A 1 478 ? 24.409 10.576 3.558 1.00 95.06 478 TRP A C 1
ATOM 3598 O O . TRP A 1 478 ? 23.425 11.311 3.589 1.00 95.06 478 TRP A O 1
ATOM 3608 N N . GLY A 1 479 ? 24.345 9.323 3.091 1.00 91.25 479 GLY A N 1
ATOM 3609 C CA . GLY A 1 479 ? 23.119 8.754 2.519 1.00 91.25 479 GLY A CA 1
ATOM 3610 C C . GLY A 1 479 ? 21.968 8.678 3.523 1.00 91.25 479 GLY A C 1
ATOM 3611 O O . GLY A 1 479 ? 20.838 9.045 3.205 1.00 91.25 479 GLY A O 1
ATOM 3612 N N . LEU A 1 480 ? 22.263 8.292 4.770 1.00 87.44 480 LEU A N 1
ATOM 3613 C CA . LEU A 1 480 ? 21.275 8.304 5.851 1.00 87.44 480 LEU A CA 1
ATOM 3614 C C . LEU A 1 480 ? 20.782 9.730 6.141 1.00 87.44 480 LEU A C 1
ATOM 3616 O O . LEU A 1 480 ? 19.583 9.934 6.323 1.00 87.44 480 LEU A O 1
ATOM 3620 N N . ALA A 1 481 ? 21.679 10.721 6.127 1.00 91.00 481 ALA A N 1
ATOM 3621 C CA . ALA A 1 481 ? 21.304 12.122 6.293 1.00 91.00 481 ALA A CA 1
ATOM 3622 C C . ALA A 1 481 ? 20.405 12.625 5.147 1.00 91.00 481 ALA A C 1
ATOM 3624 O O . ALA A 1 481 ? 19.438 13.336 5.420 1.00 91.00 481 ALA A O 1
ATOM 3625 N N . GLN A 1 482 ? 20.661 12.224 3.892 1.00 92.12 482 GLN A N 1
ATOM 3626 C CA . GLN A 1 482 ? 19.776 12.547 2.763 1.00 92.12 482 GLN A CA 1
ATOM 3627 C C . GLN A 1 482 ? 18.394 11.918 2.929 1.00 92.12 482 GLN A C 1
ATOM 3629 O O . GLN A 1 482 ? 17.390 12.613 2.797 1.00 92.12 482 GLN A O 1
ATOM 3634 N N . ARG A 1 483 ? 18.324 10.635 3.302 1.00 86.81 483 ARG A N 1
ATOM 3635 C CA . ARG A 1 483 ? 17.052 9.948 3.572 1.00 86.81 483 ARG A CA 1
ATOM 3636 C C . ARG A 1 483 ? 16.261 10.643 4.681 1.00 86.81 483 ARG A C 1
ATOM 3638 O O . ARG A 1 483 ? 15.070 10.899 4.527 1.00 86.81 483 ARG A O 1
ATOM 3645 N N . GLN A 1 484 ? 16.918 10.991 5.787 1.00 84.88 484 GLN A N 1
ATOM 3646 C CA . GLN A 1 484 ? 16.286 11.708 6.897 1.00 84.88 484 GLN A CA 1
ATOM 3647 C C . GLN A 1 484 ? 15.809 13.105 6.485 1.00 84.88 484 GLN A C 1
ATOM 3649 O O . GLN A 1 484 ? 14.717 13.512 6.880 1.00 84.88 484 GLN A O 1
ATOM 3654 N N . ALA A 1 485 ? 16.593 13.830 5.683 1.00 90.31 485 ALA A N 1
ATOM 3655 C CA . ALA A 1 485 ? 16.197 15.128 5.146 1.00 90.31 485 ALA A CA 1
ATOM 3656 C C . ALA A 1 485 ? 15.000 15.005 4.192 1.00 90.31 485 ALA A C 1
ATOM 3658 O O . ALA A 1 485 ? 14.050 15.771 4.323 1.00 90.31 485 ALA A O 1
ATOM 3659 N N . TYR A 1 486 ? 14.990 14.008 3.302 1.00 90.62 486 TYR A N 1
ATOM 3660 C CA . TYR A 1 486 ? 13.854 13.733 2.423 1.00 90.62 486 TYR A CA 1
ATOM 3661 C C . TYR A 1 486 ? 12.581 13.465 3.233 1.00 90.62 486 TYR A C 1
ATOM 3663 O O . TYR A 1 486 ? 11.588 14.163 3.048 1.00 90.62 486 TYR A O 1
ATOM 3671 N N . VAL A 1 487 ? 12.620 12.553 4.210 1.00 84.19 487 VAL A N 1
ATOM 3672 C CA . VAL A 1 487 ? 11.461 12.258 5.073 1.00 84.19 487 VAL A CA 1
ATOM 3673 C C . VAL A 1 487 ? 10.994 13.502 5.846 1.00 84.19 487 VAL A C 1
ATOM 3675 O O . VAL A 1 487 ? 9.795 13.792 5.935 1.00 84.19 487 VAL A O 1
ATOM 3678 N N . ARG A 1 488 ? 11.933 14.278 6.399 1.00 84.00 488 ARG A N 1
ATOM 3679 C CA . ARG A 1 488 ? 11.626 15.471 7.199 1.00 84.00 488 ARG A CA 1
ATOM 3680 C C . ARG A 1 488 ? 11.073 16.622 6.366 1.00 84.00 488 ARG A C 1
ATOM 3682 O O . ARG A 1 488 ? 10.165 17.296 6.846 1.00 84.00 488 ARG A O 1
ATOM 3689 N N . ASP A 1 489 ? 11.550 16.826 5.145 1.00 87.31 489 ASP A N 1
ATOM 3690 C CA . ASP A 1 489 ? 11.294 18.069 4.410 1.00 87.31 489 ASP A CA 1
ATOM 3691 C C . ASP A 1 489 ? 10.433 17.875 3.153 1.00 87.31 489 ASP A C 1
ATOM 3693 O O . ASP A 1 489 ? 9.783 18.827 2.731 1.00 87.31 489 ASP A O 1
ATOM 3697 N N . ARG A 1 490 ? 10.392 16.670 2.561 1.00 91.75 490 ARG A N 1
ATOM 3698 C CA . ARG A 1 490 ? 9.846 16.455 1.204 1.00 91.75 490 ARG A CA 1
ATOM 3699 C C . ARG A 1 490 ? 8.862 15.298 1.059 1.00 91.75 490 ARG A C 1
ATOM 3701 O O . ARG A 1 490 ? 7.860 15.482 0.386 1.00 91.75 490 ARG A O 1
ATOM 3708 N N . TYR A 1 491 ? 9.096 14.157 1.700 1.00 88.12 491 TYR A N 1
ATOM 3709 C CA . TYR A 1 491 ? 8.193 13.003 1.629 1.00 88.12 491 TYR A CA 1
ATOM 3710 C C . TYR A 1 491 ? 6.772 13.404 2.044 1.00 88.12 491 TYR A C 1
ATOM 3712 O O . TYR A 1 491 ? 6.591 14.009 3.111 1.00 88.12 491 TYR A O 1
ATOM 3720 N N . HIS A 1 492 ? 5.794 13.101 1.185 1.00 88.81 492 HIS A N 1
ATOM 3721 C CA . HIS A 1 492 ? 4.387 13.483 1.339 1.00 88.81 492 HIS A CA 1
ATOM 3722 C C . HIS A 1 492 ? 4.176 14.995 1.550 1.00 88.81 492 HIS A C 1
ATOM 3724 O O . HIS A 1 492 ? 3.297 15.407 2.312 1.00 88.81 492 HIS A O 1
ATOM 3730 N N . LYS A 1 493 ? 5.006 15.851 0.937 1.00 87.94 493 LYS A N 1
ATOM 3731 C CA . LYS A 1 493 ? 4.941 17.315 1.082 1.00 87.94 493 LYS A CA 1
ATOM 3732 C C . LYS A 1 493 ? 5.038 18.017 -0.272 1.00 87.94 493 LYS A C 1
ATOM 3734 O O . LYS A 1 493 ? 5.673 17.498 -1.188 1.00 87.94 493 LYS A O 1
ATOM 3739 N N . PRO A 1 494 ? 4.547 19.266 -0.374 1.00 92.62 494 PRO A N 1
ATOM 3740 C CA . PRO A 1 494 ? 4.682 20.083 -1.586 1.00 92.62 494 PRO A CA 1
ATOM 3741 C C . PRO A 1 494 ? 6.124 20.325 -2.059 1.00 92.62 494 PRO A C 1
ATOM 3743 O O . PRO A 1 494 ? 6.336 20.806 -3.163 1.00 92.62 494 PRO A O 1
ATOM 3746 N N . ALA A 1 495 ? 7.125 20.040 -1.222 1.00 94.44 495 ALA A N 1
ATOM 3747 C CA . ALA A 1 495 ? 8.537 20.202 -1.556 1.00 94.44 495 ALA A CA 1
ATOM 3748 C C . ALA A 1 495 ? 9.155 18.987 -2.284 1.00 94.44 495 ALA A C 1
ATOM 3750 O O . ALA A 1 495 ? 10.338 19.041 -2.641 1.00 94.44 495 ALA A O 1
ATOM 3751 N N . ASP A 1 496 ? 8.405 17.900 -2.512 1.00 96.44 496 ASP A N 1
ATOM 3752 C CA . ASP A 1 496 ? 8.840 16.799 -3.386 1.00 96.44 496 ASP A CA 1
ATOM 3753 C C . ASP A 1 496 ? 8.721 17.181 -4.871 1.00 96.44 496 ASP A C 1
ATOM 3755 O O . ASP A 1 496 ? 7.857 16.702 -5.606 1.00 96.44 496 ASP A O 1
ATOM 3759 N N . VAL A 1 497 ? 9.590 18.100 -5.290 1.00 97.62 497 VAL A N 1
ATOM 3760 C CA . VAL A 1 497 ? 9.655 18.667 -6.639 1.00 97.62 497 VAL A CA 1
ATOM 3761 C C . VAL A 1 497 ? 10.911 18.208 -7.371 1.00 97.62 497 VAL A C 1
ATOM 3763 O O . VAL A 1 497 ? 11.958 17.982 -6.760 1.00 97.62 497 VAL A O 1
ATOM 3766 N N . TYR A 1 498 ? 10.820 18.109 -8.697 1.00 97.81 498 TYR A N 1
ATOM 3767 C CA . TYR A 1 498 ? 11.948 17.750 -9.552 1.00 97.81 498 TYR A CA 1
ATOM 3768 C C . TYR A 1 498 ? 13.102 18.755 -9.436 1.00 97.81 498 TYR A C 1
ATOM 3770 O O . TYR A 1 498 ? 12.894 19.967 -9.540 1.00 97.81 498 TYR A O 1
ATOM 3778 N N . GLU A 1 499 ? 14.336 18.250 -9.347 1.00 97.06 499 GLU A N 1
ATOM 3779 C CA . GLU A 1 499 ? 15.538 19.082 -9.416 1.00 97.06 499 GLU A CA 1
ATOM 3780 C C . GLU A 1 499 ? 16.475 18.652 -10.546 1.00 97.06 499 GLU A C 1
ATOM 3782 O O . GLU A 1 499 ? 16.857 17.490 -10.689 1.00 97.06 499 GLU A O 1
ATOM 3787 N N . ALA A 1 500 ? 16.923 19.628 -11.339 1.00 96.12 500 ALA A N 1
ATOM 3788 C CA . ALA A 1 500 ? 17.861 19.380 -12.432 1.00 96.12 500 ALA A CA 1
ATOM 3789 C C . ALA A 1 500 ? 19.248 18.908 -11.947 1.00 96.12 500 ALA A C 1
ATOM 3791 O O . ALA A 1 500 ? 19.974 18.275 -12.709 1.00 96.12 500 ALA A O 1
ATOM 3792 N N . SER A 1 501 ? 19.601 19.201 -10.693 1.00 95.94 501 SER A N 1
ATOM 3793 C CA . SER A 1 501 ? 20.866 18.844 -10.036 1.00 95.94 501 SER A CA 1
ATOM 3794 C C . SER A 1 501 ? 20.982 17.364 -9.664 1.00 95.94 501 SER A C 1
ATOM 3796 O O . SER A 1 501 ? 22.077 16.924 -9.316 1.00 95.94 501 SER A O 1
ATOM 3798 N N . TRP A 1 502 ? 19.890 16.595 -9.712 1.00 97.00 502 TRP A N 1
ATOM 3799 C CA . TRP A 1 502 ? 19.905 15.190 -9.314 1.00 97.00 502 TRP A CA 1
ATOM 3800 C C . TRP A 1 502 ? 20.880 14.351 -10.136 1.00 97.00 502 TRP A C 1
ATOM 3802 O O . TRP A 1 502 ? 21.002 14.515 -11.355 1.00 97.00 502 TRP A O 1
ATOM 3812 N N . ASN A 1 503 ? 21.524 13.401 -9.462 1.00 96.62 503 ASN A N 1
ATOM 3813 C CA . ASN A 1 503 ? 22.399 12.419 -10.081 1.00 96.62 503 ASN A CA 1
ATOM 3814 C C . ASN A 1 503 ? 21.623 11.112 -10.286 1.00 96.62 503 ASN A C 1
ATOM 3816 O O . ASN A 1 503 ? 21.542 10.266 -9.398 1.00 96.62 503 ASN A O 1
ATOM 3820 N N . LEU A 1 504 ? 21.058 10.934 -11.480 1.00 97.12 504 LEU A N 1
ATOM 3821 C CA . LEU A 1 504 ? 20.198 9.787 -11.787 1.00 97.12 504 LEU A CA 1
ATOM 3822 C C . LEU A 1 504 ? 20.964 8.507 -12.147 1.00 97.12 504 LEU A C 1
ATOM 3824 O O . LEU A 1 504 ? 20.355 7.525 -12.574 1.00 97.12 504 LEU A O 1
ATOM 3828 N N . ALA A 1 505 ? 22.286 8.480 -11.945 1.00 95.75 505 ALA A N 1
ATOM 3829 C CA . ALA A 1 505 ? 23.050 7.238 -12.010 1.00 95.75 505 ALA A CA 1
ATOM 3830 C C . ALA A 1 505 ? 22.533 6.199 -10.994 1.00 95.75 505 ALA A C 1
ATOM 3832 O O . ALA A 1 505 ? 22.531 5.012 -11.301 1.00 95.75 505 ALA A O 1
ATOM 3833 N N . GLY A 1 506 ? 22.000 6.650 -9.848 1.00 95.00 506 GLY A N 1
ATOM 3834 C CA . GLY A 1 506 ? 21.343 5.785 -8.862 1.00 95.00 506 GLY A CA 1
ATOM 3835 C C . GLY A 1 506 ? 20.120 5.056 -9.428 1.00 95.00 506 GLY A C 1
ATOM 3836 O O . GLY A 1 506 ? 20.055 3.832 -9.349 1.00 95.00 506 GLY A O 1
ATOM 3837 N N . ILE A 1 507 ? 19.197 5.775 -10.081 1.00 96.50 507 ILE A N 1
ATOM 3838 C CA . ILE A 1 507 ? 18.045 5.161 -10.766 1.00 96.50 507 ILE A CA 1
ATOM 3839 C C . ILE A 1 507 ? 18.531 4.148 -11.805 1.00 96.50 507 ILE A C 1
ATOM 3841 O O . ILE A 1 507 ? 18.070 3.013 -11.811 1.00 96.50 507 ILE A O 1
ATOM 3845 N N . ARG A 1 508 ? 19.491 4.517 -12.664 1.00 96.19 508 ARG A N 1
ATOM 3846 C CA . ARG A 1 508 ? 20.000 3.608 -13.707 1.00 96.19 508 ARG A CA 1
ATOM 3847 C C . ARG A 1 508 ? 20.605 2.326 -13.123 1.00 96.19 508 ARG A C 1
ATOM 3849 O O . ARG A 1 508 ? 20.316 1.252 -13.640 1.00 96.19 508 ARG A O 1
ATOM 3856 N N . GLN A 1 509 ? 21.371 2.430 -12.037 1.00 94.81 509 GLN A N 1
ATOM 3857 C CA . GLN A 1 509 ? 21.922 1.284 -11.308 1.00 94.81 509 GLN A CA 1
ATOM 3858 C C . GLN A 1 509 ? 20.807 0.370 -10.764 1.00 94.81 509 GLN A C 1
ATOM 3860 O O . GLN A 1 509 ? 20.861 -0.847 -10.935 1.00 94.81 509 GLN A O 1
ATOM 3865 N N . GLN A 1 510 ? 19.754 0.946 -10.174 1.00 94.88 510 GLN A N 1
ATOM 3866 C CA . GLN A 1 510 ? 18.594 0.190 -9.689 1.00 94.88 510 GLN A CA 1
ATOM 3867 C C . GLN A 1 510 ? 17.838 -0.516 -10.827 1.00 94.88 510 GLN A C 1
ATOM 3869 O O . GLN A 1 510 ? 17.460 -1.679 -10.683 1.00 94.88 510 GLN A O 1
ATOM 3874 N N . LEU A 1 511 ? 17.650 0.150 -11.971 1.00 96.00 511 LEU A N 1
ATOM 3875 C CA . LEU A 1 511 ? 16.995 -0.444 -13.141 1.00 96.00 511 LEU A CA 1
ATOM 3876 C C . LEU A 1 511 ? 17.814 -1.579 -13.752 1.00 96.00 511 LEU A C 1
ATOM 3878 O O . LEU A 1 511 ? 17.239 -2.578 -14.178 1.00 96.00 511 LEU A O 1
ATOM 3882 N N . GLU A 1 512 ? 19.142 -1.470 -13.765 1.00 94.69 512 GLU A N 1
ATOM 3883 C CA . GLU A 1 512 ? 20.009 -2.553 -14.229 1.00 94.69 512 GLU A CA 1
ATOM 3884 C C . GLU A 1 512 ? 19.876 -3.790 -13.343 1.00 94.69 512 GLU A C 1
ATOM 3886 O O . GLU A 1 512 ? 19.713 -4.900 -13.854 1.00 94.69 512 GLU A O 1
ATOM 3891 N N . LEU A 1 513 ? 19.873 -3.608 -12.022 1.00 93.94 513 LEU A N 1
ATOM 3892 C CA . LEU A 1 513 ? 19.621 -4.691 -11.077 1.00 93.94 513 LEU A CA 1
ATOM 3893 C C . LEU A 1 513 ? 18.248 -5.342 -11.303 1.00 93.94 513 LEU A C 1
ATOM 3895 O O . LEU A 1 513 ? 18.167 -6.557 -11.486 1.00 93.94 513 LEU A O 1
ATOM 3899 N N . LEU A 1 514 ? 17.182 -4.538 -11.357 1.00 95.31 514 LEU A N 1
ATOM 3900 C CA . LEU A 1 514 ? 15.814 -5.014 -11.583 1.00 95.31 514 LEU A CA 1
ATOM 3901 C C . LEU A 1 514 ? 15.642 -5.717 -12.934 1.00 95.31 514 LEU A C 1
ATOM 3903 O O . LEU A 1 514 ? 14.906 -6.703 -13.030 1.00 95.31 514 LEU A O 1
ATOM 3907 N N . TYR A 1 515 ? 16.313 -5.236 -13.980 1.00 95.94 515 TYR A N 1
ATOM 3908 C CA . TYR A 1 515 ? 16.304 -5.869 -15.292 1.00 95.94 515 TYR A CA 1
ATOM 3909 C C . TYR A 1 515 ? 17.004 -7.222 -15.256 1.00 95.94 515 TYR A C 1
ATOM 3911 O O . TYR A 1 515 ? 16.416 -8.201 -15.698 1.00 95.94 515 TYR A O 1
ATOM 3919 N N . VAL A 1 516 ? 18.218 -7.315 -14.702 1.00 93.81 516 VAL A N 1
ATOM 3920 C CA . VAL A 1 516 ? 18.938 -8.596 -14.609 1.00 93.81 516 VAL A CA 1
ATOM 3921 C C . VAL A 1 516 ? 18.113 -9.617 -13.827 1.00 93.81 516 VAL A C 1
ATOM 3923 O O . VAL A 1 516 ? 17.880 -10.713 -14.331 1.00 93.81 516 VAL A O 1
ATOM 3926 N N . THR A 1 517 ? 17.596 -9.244 -12.653 1.00 94.25 517 THR A N 1
ATOM 3927 C CA . THR A 1 517 ? 16.760 -10.134 -11.837 1.00 94.25 517 THR A CA 1
ATOM 3928 C C . THR A 1 517 ? 15.501 -10.576 -12.580 1.00 94.25 517 THR A C 1
ATOM 3930 O O . THR A 1 517 ? 15.227 -11.772 -12.663 1.00 94.25 517 THR A O 1
ATOM 3933 N N . GLY A 1 518 ? 14.742 -9.654 -13.177 1.00 95.69 518 GLY A N 1
ATOM 3934 C CA . GLY A 1 518 ? 13.526 -10.038 -13.894 1.00 95.69 518 GLY A CA 1
ATOM 3935 C C . GLY A 1 518 ? 13.785 -10.785 -15.202 1.00 95.69 518 GLY A C 1
ATOM 3936 O O . GLY A 1 518 ? 12.982 -11.641 -15.559 1.00 95.69 518 GLY A O 1
ATOM 3937 N N . ARG A 1 519 ? 14.913 -10.558 -15.893 1.00 94.69 519 ARG A N 1
ATOM 3938 C CA . ARG A 1 519 ? 15.289 -11.347 -17.079 1.00 94.69 519 ARG A CA 1
ATOM 3939 C C . ARG A 1 519 ? 15.598 -12.788 -16.711 1.00 94.69 519 ARG A C 1
ATOM 3941 O O . ARG A 1 519 ? 15.158 -13.680 -17.430 1.00 94.69 519 ARG A O 1
ATOM 3948 N N . GLU A 1 520 ? 16.288 -13.020 -15.598 1.00 93.62 520 GLU A N 1
ATOM 3949 C CA . GLU A 1 520 ? 16.536 -14.374 -15.093 1.00 93.62 520 GLU A CA 1
ATOM 3950 C C . GLU A 1 520 ? 15.231 -15.095 -14.753 1.00 93.62 520 GLU A C 1
ATOM 3952 O O . GLU A 1 520 ? 15.038 -16.239 -15.163 1.00 93.62 520 GLU A O 1
ATOM 3957 N N . LEU A 1 521 ? 14.297 -14.405 -14.096 1.00 94.81 521 LEU A N 1
ATOM 3958 C CA . LEU A 1 521 ? 12.966 -14.944 -13.814 1.00 94.81 521 LEU A CA 1
ATOM 3959 C C . LEU A 1 521 ? 12.154 -15.177 -15.090 1.00 94.81 521 LEU A C 1
ATOM 3961 O O . LEU A 1 521 ? 11.442 -16.170 -15.192 1.00 94.81 521 LEU A O 1
ATOM 3965 N N . ALA A 1 522 ? 12.237 -14.283 -16.072 1.00 96.19 522 ALA A N 1
ATOM 3966 C CA . ALA A 1 522 ? 11.453 -14.382 -17.295 1.00 96.19 522 ALA A CA 1
ATOM 3967 C C . ALA A 1 522 ? 11.980 -15.461 -18.255 1.00 96.19 522 ALA A C 1
ATOM 3969 O O . ALA A 1 522 ? 11.190 -16.028 -19.008 1.00 96.19 522 ALA A O 1
ATOM 3970 N N . ASP A 1 523 ? 13.285 -15.747 -18.252 1.00 95.31 523 ASP A N 1
ATOM 3971 C CA . ASP A 1 523 ? 13.906 -16.737 -19.145 1.00 95.31 523 ASP A CA 1
ATOM 3972 C C . ASP A 1 523 ? 14.109 -18.115 -18.508 1.00 95.31 523 ASP A C 1
ATOM 3974 O O . ASP A 1 523 ? 14.165 -19.116 -19.236 1.00 95.31 523 ASP A O 1
ATOM 3978 N N . GLY A 1 524 ? 14.229 -18.165 -17.180 1.00 89.44 524 GLY A N 1
ATOM 3979 C CA . GLY A 1 524 ? 14.431 -19.385 -16.408 1.00 89.44 524 GLY A CA 1
ATOM 3980 C C . GLY A 1 524 ? 13.201 -20.294 -16.354 1.00 89.44 524 GLY A C 1
ATOM 3981 O O . GLY A 1 524 ? 12.095 -19.924 -16.743 1.00 89.44 524 GLY A O 1
ATOM 3982 N N . SER A 1 525 ? 13.398 -21.516 -15.857 1.00 83.81 525 SER A N 1
ATOM 3983 C CA . SER A 1 525 ? 12.318 -22.459 -15.530 1.00 83.81 525 SER A CA 1
ATOM 3984 C C . SER A 1 525 ? 11.820 -22.303 -14.099 1.00 83.81 525 SER A C 1
ATOM 3986 O O . SER A 1 525 ? 10.668 -22.628 -13.815 1.00 83.81 525 SER A O 1
ATOM 3988 N N . ASP A 1 526 ? 12.657 -21.775 -13.214 1.00 81.62 526 ASP A N 1
ATOM 3989 C CA . ASP A 1 526 ? 12.410 -21.803 -11.779 1.00 81.62 526 ASP A CA 1
ATOM 3990 C C . ASP A 1 526 ? 11.406 -20.728 -11.363 1.00 81.62 526 ASP A C 1
ATOM 3992 O O . ASP A 1 526 ? 11.272 -19.681 -12.007 1.00 81.62 526 ASP A O 1
ATOM 3996 N N . TRP A 1 527 ? 10.678 -21.032 -10.293 1.00 87.44 527 TRP A N 1
ATOM 3997 C CA . TRP A 1 527 ? 9.731 -20.135 -9.645 1.00 87.44 527 TRP A CA 1
ATOM 3998 C C . TRP A 1 527 ? 10.267 -19.795 -8.262 1.00 87.44 527 TRP A C 1
ATOM 4000 O O . TRP A 1 527 ? 10.646 -20.714 -7.524 1.00 87.44 527 TRP A O 1
ATOM 4010 N N . PRO A 1 528 ? 10.298 -18.511 -7.876 1.00 88.44 528 PRO A N 1
ATOM 4011 C CA . PRO A 1 528 ? 10.625 -18.153 -6.513 1.00 88.44 528 PRO A CA 1
ATOM 4012 C C . PRO A 1 528 ? 9.676 -18.842 -5.529 1.00 88.44 528 PRO A C 1
ATOM 4014 O O . PRO A 1 528 ? 8.470 -18.935 -5.747 1.00 88.44 528 PRO A O 1
ATOM 4017 N N . ALA A 1 529 ? 10.232 -19.335 -4.431 1.00 82.69 529 ALA A N 1
ATOM 4018 C CA . ALA A 1 529 ? 9.504 -20.027 -3.385 1.00 82.69 529 ALA A CA 1
ATOM 4019 C C . ALA A 1 529 ? 9.640 -19.256 -2.075 1.00 82.69 529 ALA A C 1
ATOM 4021 O O . ALA A 1 529 ? 10.689 -18.695 -1.771 1.00 82.69 529 ALA A O 1
ATOM 4022 N N . TRP A 1 530 ? 8.594 -19.263 -1.259 1.00 80.62 530 TRP A N 1
ATOM 4023 C CA . TRP A 1 530 ? 8.680 -18.774 0.114 1.00 80.62 530 TRP A CA 1
ATOM 4024 C C . TRP A 1 530 ? 9.628 -19.671 0.921 1.00 80.62 530 TRP A C 1
ATOM 4026 O O . TRP A 1 530 ? 9.526 -20.898 0.840 1.00 80.62 530 TRP A O 1
ATOM 4036 N N . TYR A 1 531 ? 10.534 -19.095 1.717 1.00 73.75 531 TYR A N 1
ATOM 4037 C CA . TYR A 1 531 ? 11.389 -19.912 2.585 1.00 73.75 531 TYR A CA 1
ATOM 4038 C C . TYR A 1 531 ? 10.545 -20.682 3.600 1.00 73.75 531 TYR A C 1
ATOM 4040 O O . TYR A 1 531 ? 9.481 -20.225 4.001 1.00 73.75 531 TYR A O 1
ATOM 4048 N N . SER A 1 532 ? 11.030 -21.821 4.098 1.00 62.50 532 SER A N 1
ATOM 4049 C CA . SER A 1 532 ? 10.285 -22.662 5.052 1.00 62.50 532 SER A CA 1
ATOM 4050 C C . SER A 1 532 ? 9.857 -21.923 6.332 1.00 62.50 532 SER A C 1
ATOM 4052 O O . SER A 1 532 ? 8.774 -22.185 6.857 1.00 62.50 532 SER A O 1
ATOM 4054 N N . ALA A 1 533 ? 10.656 -20.953 6.794 1.00 57.53 533 ALA A N 1
ATOM 4055 C CA . ALA A 1 533 ? 10.318 -20.063 7.909 1.00 57.53 533 ALA A CA 1
ATOM 4056 C C . ALA A 1 533 ? 9.142 -19.114 7.596 1.00 57.53 533 ALA A C 1
ATOM 4058 O O . ALA A 1 533 ? 8.401 -18.737 8.501 1.00 57.53 533 ALA A O 1
ATOM 4059 N N . TYR A 1 534 ? 8.944 -18.790 6.317 1.00 53.41 534 TYR A N 1
ATOM 4060 C CA . TYR A 1 534 ? 7.937 -17.872 5.788 1.00 53.41 534 TYR A CA 1
ATOM 4061 C C . TYR A 1 534 ? 6.892 -18.568 4.884 1.00 53.41 534 TYR A C 1
ATOM 4063 O O . TYR A 1 534 ? 6.118 -17.921 4.189 1.00 53.41 534 TYR A O 1
ATOM 4071 N N . GLY A 1 535 ? 6.856 -19.904 4.871 1.00 51.91 535 GLY A N 1
ATOM 4072 C CA . GLY A 1 535 ? 5.952 -20.700 4.040 1.00 51.91 535 GLY A CA 1
ATOM 4073 C C . GLY A 1 535 ? 4.525 -20.712 4.593 1.00 51.91 535 GLY A C 1
ATOM 4074 O O . GLY A 1 535 ? 3.859 -19.685 4.697 1.00 51.91 535 GLY A O 1
ATOM 4075 N N . ASP A 1 536 ? 4.032 -21.878 5.008 1.00 42.12 536 ASP A N 1
ATOM 4076 C CA . ASP A 1 536 ? 2.699 -22.040 5.622 1.00 42.12 536 ASP A CA 1
ATOM 4077 C C . ASP A 1 536 ? 2.477 -21.229 6.919 1.00 42.12 536 ASP A C 1
ATOM 4079 O O . ASP A 1 536 ? 1.379 -21.247 7.475 1.00 42.12 536 ASP A O 1
ATOM 4083 N N . ARG A 1 537 ? 3.511 -20.533 7.408 1.00 45.50 537 ARG A N 1
ATOM 4084 C CA . ARG A 1 537 ? 3.572 -19.837 8.699 1.00 45.50 537 ARG A CA 1
ATOM 4085 C C . ARG A 1 537 ? 3.696 -18.312 8.594 1.00 45.50 537 ARG A C 1
ATOM 4087 O O . ARG A 1 537 ? 3.821 -17.667 9.626 1.00 45.50 537 ARG A O 1
ATOM 4094 N N . THR A 1 538 ? 3.669 -17.714 7.397 1.00 53.22 538 THR A N 1
ATOM 4095 C CA . THR A 1 538 ? 3.661 -16.239 7.303 1.00 53.22 538 THR A CA 1
ATOM 4096 C C . THR A 1 538 ? 2.369 -15.636 7.863 1.00 53.22 538 THR A C 1
ATOM 4098 O O . THR A 1 538 ? 1.285 -16.083 7.464 1.00 53.22 538 THR A O 1
ATOM 4101 N N . PRO A 1 539 ? 2.466 -14.567 8.675 1.00 51.50 539 PRO A N 1
ATOM 4102 C CA . PRO A 1 539 ? 1.333 -13.891 9.308 1.00 51.50 539 PRO A CA 1
ATOM 4103 C C . PRO A 1 539 ? 0.155 -13.563 8.376 1.00 51.50 539 PRO A C 1
ATOM 4105 O O . PRO A 1 539 ? -1.004 -13.808 8.709 1.00 51.50 539 PRO A O 1
ATOM 4108 N N . TRP A 1 540 ? 0.426 -13.054 7.170 1.00 56.44 540 TRP A N 1
ATOM 4109 C CA . TRP A 1 540 ? -0.623 -12.692 6.207 1.00 56.44 540 TRP A CA 1
ATOM 4110 C C . TRP A 1 540 ? -1.213 -13.898 5.463 1.00 56.44 540 TRP A C 1
ATOM 4112 O O . TRP A 1 540 ? -2.388 -13.878 5.110 1.00 56.44 540 TRP A O 1
ATOM 4122 N N . ARG A 1 541 ? -0.463 -14.994 5.272 1.00 53.91 541 ARG A N 1
ATOM 4123 C CA . ARG A 1 541 ? -1.027 -16.226 4.685 1.00 53.91 541 ARG A CA 1
ATOM 4124 C C . ARG A 1 541 ? -1.943 -16.943 5.674 1.00 53.91 541 ARG A C 1
ATOM 4126 O O . ARG A 1 541 ? -2.939 -17.513 5.245 1.00 53.91 541 ARG A O 1
ATOM 4133 N N . TYR A 1 542 ? -1.668 -16.881 6.980 1.00 46.28 542 TYR A N 1
ATOM 4134 C CA . TYR A 1 542 ? -2.618 -17.332 8.007 1.00 46.28 542 TYR A CA 1
ATOM 4135 C C . TYR A 1 542 ? -3.913 -16.506 7.975 1.00 46.28 542 TYR A C 1
ATOM 4137 O O . TYR A 1 542 ? -5.009 -17.067 7.984 1.00 46.28 542 TYR A O 1
ATOM 4145 N N . VAL A 1 543 ? -3.782 -15.183 7.857 1.00 41.75 543 VAL A N 1
ATOM 4146 C CA . VAL A 1 543 ? -4.890 -14.234 7.678 1.00 41.75 543 VAL A CA 1
ATOM 4147 C C . VAL A 1 543 ? -5.739 -14.547 6.439 1.00 41.75 543 VAL A C 1
ATOM 4149 O O . VAL A 1 543 ? -6.964 -14.581 6.540 1.00 41.75 543 VAL A O 1
ATOM 4152 N N . MET A 1 544 ? -5.110 -14.833 5.298 1.00 40.44 544 MET A N 1
ATOM 4153 C CA . MET A 1 544 ? -5.795 -15.180 4.043 1.00 40.44 544 MET A CA 1
ATOM 4154 C C . MET A 1 544 ? -6.395 -16.598 4.049 1.00 40.44 544 MET A C 1
ATOM 4156 O O . MET A 1 544 ? -7.299 -16.885 3.271 1.00 40.44 544 MET A O 1
ATOM 4160 N N . ARG A 1 545 ? -5.920 -17.490 4.936 1.00 44.12 545 ARG A N 1
ATOM 4161 C CA . ARG A 1 545 ? -6.466 -18.846 5.157 1.00 44.12 545 ARG A CA 1
ATOM 4162 C C . ARG A 1 545 ? -7.688 -18.873 6.064 1.00 44.12 545 ARG A C 1
ATOM 4164 O O . ARG A 1 545 ? -8.398 -19.879 6.068 1.00 44.12 545 ARG A O 1
ATOM 4171 N N . GLN A 1 546 ? -7.920 -17.830 6.865 1.00 34.25 546 GLN A N 1
ATOM 4172 C CA . GLN A 1 546 ? -9.150 -17.763 7.644 1.00 34.25 546 GLN A CA 1
ATOM 4173 C C . GLN A 1 546 ? -10.310 -17.706 6.649 1.00 34.25 546 GLN A C 1
ATOM 4175 O O . GLN A 1 546 ? -10.276 -16.850 5.762 1.00 34.25 546 GLN A O 1
ATOM 4180 N N . PRO A 1 547 ? -11.331 -18.578 6.762 1.00 31.12 547 PRO A N 1
ATOM 4181 C CA . PRO A 1 547 ? -12.554 -18.366 6.017 1.00 31.12 547 PRO A CA 1
ATOM 4182 C C . PRO A 1 547 ? -13.017 -16.966 6.393 1.00 31.12 547 PRO A C 1
ATOM 4184 O O . PRO A 1 547 ? -13.413 -16.727 7.536 1.00 31.12 547 PRO A O 1
ATOM 4187 N N . GLN A 1 548 ? -12.911 -16.019 5.453 1.00 31.66 548 GLN A N 1
ATOM 4188 C CA . GLN A 1 548 ? -13.673 -14.793 5.570 1.00 31.66 548 GLN A CA 1
ATOM 4189 C C . GLN A 1 548 ? -15.082 -15.281 5.846 1.00 31.66 548 GLN A C 1
ATOM 4191 O O . GLN A 1 548 ? -15.584 -16.141 5.115 1.00 31.66 548 GLN A O 1
ATOM 4196 N N . SER A 1 549 ? -15.650 -14.858 6.968 1.00 28.38 549 SER A N 1
ATOM 4197 C CA . SER A 1 549 ? -17.022 -15.144 7.332 1.00 28.38 549 SER A CA 1
ATOM 4198 C C . SER A 1 549 ? -17.894 -14.536 6.241 1.00 28.38 549 SER A C 1
ATOM 4200 O O . SER A 1 549 ? -18.390 -13.423 6.358 1.00 28.38 549 SER A O 1
ATOM 4202 N N . ARG A 1 550 ? -18.039 -15.278 5.139 1.00 28.91 550 ARG A N 1
ATOM 4203 C CA . ARG A 1 550 ? -18.953 -15.030 4.042 1.00 28.91 550 ARG A CA 1
ATOM 4204 C C . ARG A 1 550 ? -20.323 -15.332 4.610 1.00 28.91 550 ARG A C 1
ATOM 4206 O O . ARG A 1 550 ? -20.920 -16.376 4.366 1.00 28.91 550 ARG A O 1
ATOM 4213 N N . CYS A 1 551 ? -20.820 -14.399 5.409 1.00 24.86 551 CYS A N 1
ATOM 4214 C CA . CYS A 1 551 ? -22.240 -14.151 5.444 1.00 24.86 551 CYS A CA 1
ATOM 4215 C C . CYS A 1 551 ? -22.592 -13.658 4.038 1.00 24.86 551 CYS A C 1
ATOM 4217 O O . CYS A 1 551 ? -22.671 -12.456 3.817 1.00 24.86 551 CYS A O 1
ATOM 4219 N N . PHE A 1 552 ? -22.770 -14.582 3.085 1.00 31.92 552 PHE A N 1
ATOM 4220 C CA . PHE A 1 552 ? -23.451 -14.300 1.825 1.00 31.92 552 PHE A CA 1
ATOM 4221 C C . PHE A 1 552 ? -24.896 -13.945 2.184 1.00 31.92 552 PHE A C 1
ATOM 4223 O O . PHE A 1 552 ? -25.814 -14.767 2.190 1.00 31.92 552 PHE A O 1
ATOM 4230 N N . GLY A 1 553 ? -25.089 -12.697 2.596 1.00 27.69 553 GLY A N 1
ATOM 4231 C CA . GLY A 1 553 ? -26.393 -12.106 2.767 1.00 27.69 553 GLY A CA 1
ATOM 4232 C C . GLY A 1 553 ? -26.955 -11.872 1.380 1.00 27.69 553 GLY A C 1
ATOM 4233 O O . GLY A 1 553 ? -26.542 -10.924 0.735 1.00 27.69 553 GLY A O 1
ATOM 4234 N N . ARG A 1 554 ? -27.840 -12.770 0.925 1.00 30.80 554 ARG A N 1
ATOM 4235 C CA . ARG A 1 554 ? -29.147 -12.564 0.248 1.00 30.80 554 ARG A CA 1
ATOM 4236 C C . ARG A 1 554 ? -29.407 -11.340 -0.672 1.00 30.80 554 ARG A C 1
ATOM 4238 O O . ARG A 1 554 ? -30.548 -11.165 -1.090 1.00 30.80 554 ARG A O 1
ATOM 4245 N N . HIS A 1 555 ? -28.453 -10.471 -0.993 1.00 36.22 555 HIS A N 1
ATOM 4246 C CA . HIS A 1 555 ? -28.721 -9.101 -1.447 1.00 36.22 555 HIS A CA 1
ATOM 4247 C C . HIS A 1 555 ? -28.283 -8.808 -2.888 1.00 36.22 555 HIS A C 1
ATOM 4249 O O . HIS A 1 555 ? -28.861 -7.909 -3.501 1.00 36.22 555 HIS A O 1
ATOM 4255 N N . SER A 1 556 ? -27.360 -9.575 -3.481 1.00 38.88 556 SER A N 1
ATOM 4256 C CA . SER A 1 556 ? -26.972 -9.381 -4.891 1.00 38.88 556 SER A CA 1
ATOM 4257 C C . SER A 1 556 ? -28.088 -9.796 -5.861 1.00 38.88 556 SER A C 1
ATOM 4259 O O . SER A 1 556 ? -28.395 -9.071 -6.808 1.00 38.88 556 SER A O 1
ATOM 4261 N N . MET A 1 557 ? -28.794 -10.894 -5.570 1.00 37.53 557 MET A N 1
ATOM 4262 C CA . MET A 1 557 ? -29.879 -11.395 -6.420 1.00 37.53 557 MET A CA 1
ATOM 4263 C C . MET A 1 557 ? -31.140 -10.518 -6.354 1.00 37.53 557 MET A C 1
ATOM 4265 O O . MET A 1 557 ? -31.830 -10.366 -7.356 1.00 37.53 557 MET A O 1
ATOM 4269 N N . ALA A 1 558 ? -31.407 -9.856 -5.221 1.00 38.97 558 ALA A N 1
ATOM 4270 C CA . ALA A 1 558 ? -32.550 -8.949 -5.079 1.00 38.97 558 ALA A CA 1
ATOM 4271 C C . ALA A 1 558 ? -32.463 -7.737 -6.027 1.00 38.97 558 ALA A C 1
ATOM 4273 O O . ALA A 1 558 ? -33.483 -7.285 -6.540 1.00 38.97 558 ALA A O 1
ATOM 4274 N N . ARG A 1 559 ? -31.248 -7.243 -6.305 1.00 40.84 559 ARG A N 1
ATOM 4275 C CA . ARG A 1 559 ? -31.021 -6.114 -7.223 1.00 40.84 559 ARG A CA 1
ATOM 4276 C C . ARG A 1 559 ? -31.157 -6.517 -8.692 1.00 40.84 559 ARG A C 1
ATOM 4278 O O . ARG A 1 559 ? -31.746 -5.766 -9.463 1.00 40.84 559 ARG A O 1
ATOM 4285 N N . LEU A 1 560 ? -30.689 -7.711 -9.064 1.00 40.22 560 LEU A N 1
ATOM 4286 C CA . LEU A 1 560 ? -30.838 -8.236 -10.426 1.00 40.22 560 LEU A CA 1
ATOM 4287 C C . LEU A 1 560 ? -32.297 -8.629 -10.725 1.00 40.22 560 LEU A C 1
ATOM 4289 O O . LEU A 1 560 ? -32.819 -8.304 -11.787 1.00 40.22 560 LEU A O 1
ATOM 4293 N N . VAL A 1 561 ? -32.985 -9.246 -9.756 1.00 41.97 561 VAL A N 1
ATOM 4294 C CA . VAL A 1 561 ? -34.420 -9.564 -9.843 1.00 41.97 561 VAL A CA 1
ATOM 4295 C C . VAL A 1 561 ? -35.258 -8.287 -9.915 1.00 41.97 561 VAL A C 1
ATOM 4297 O O . VAL A 1 561 ? -36.181 -8.230 -10.718 1.00 41.97 561 VAL A O 1
ATOM 4300 N N . ALA A 1 562 ? -34.916 -7.239 -9.156 1.00 45.47 562 ALA A N 1
ATOM 4301 C CA . ALA A 1 562 ? -35.588 -5.944 -9.258 1.00 45.47 562 ALA A CA 1
ATOM 4302 C C . ALA A 1 562 ? -35.371 -5.281 -10.629 1.00 45.47 562 ALA A C 1
ATOM 4304 O O . ALA A 1 562 ? -36.326 -4.767 -11.202 1.00 45.47 562 ALA A O 1
ATOM 4305 N N . ALA A 1 563 ? -34.160 -5.339 -11.193 1.00 44.56 563 ALA A N 1
ATOM 4306 C CA . ALA A 1 563 ? -33.865 -4.772 -12.512 1.00 44.56 563 ALA A CA 1
ATOM 4307 C C . ALA A 1 563 ? -34.591 -5.512 -13.653 1.00 44.56 563 ALA A C 1
ATOM 4309 O O . ALA A 1 563 ? -35.143 -4.875 -14.549 1.00 44.56 563 ALA A O 1
ATOM 4310 N N . VAL A 1 564 ? -34.657 -6.847 -13.596 1.00 45.28 564 VAL A N 1
ATOM 4311 C CA . VAL A 1 564 ? -35.403 -7.663 -14.571 1.00 45.28 564 VAL A CA 1
ATOM 4312 C C . VAL A 1 564 ? -36.918 -7.498 -14.391 1.00 45.28 564 VAL A C 1
ATOM 4314 O O . VAL A 1 564 ? -37.639 -7.396 -15.381 1.00 45.28 564 VAL A O 1
ATOM 4317 N N . ALA A 1 565 ? -37.409 -7.389 -13.152 1.00 44.62 565 ALA A N 1
ATOM 4318 C CA . ALA A 1 565 ? -38.816 -7.099 -12.874 1.00 44.62 565 ALA A CA 1
ATOM 4319 C C . ALA A 1 565 ? -39.228 -5.706 -13.384 1.00 44.62 565 ALA A C 1
ATOM 4321 O O . ALA A 1 565 ? -40.292 -5.575 -13.980 1.00 44.62 565 ALA A O 1
ATOM 4322 N N . LEU A 1 566 ? -38.376 -4.684 -13.236 1.00 45.81 566 LEU A N 1
ATOM 4323 C CA . LEU A 1 566 ? -38.619 -3.343 -13.785 1.00 45.81 566 LEU A CA 1
ATOM 4324 C C . LEU A 1 566 ? -38.595 -3.315 -15.321 1.00 45.81 566 LEU A C 1
ATOM 4326 O O . LEU A 1 566 ? -39.379 -2.582 -15.919 1.00 45.81 566 LEU A O 1
ATOM 4330 N N . ALA A 1 567 ? -37.761 -4.137 -15.967 1.00 44.94 567 ALA A N 1
ATOM 4331 C CA . ALA A 1 567 ? -37.741 -4.261 -17.426 1.00 44.94 567 ALA A CA 1
ATOM 4332 C C . ALA A 1 567 ? -38.982 -4.989 -17.984 1.00 44.94 567 ALA A C 1
ATOM 4334 O O . ALA A 1 567 ? -39.432 -4.679 -19.086 1.00 44.94 567 ALA A O 1
ATOM 4335 N N . LEU A 1 568 ? -39.570 -5.920 -17.223 1.00 40.44 568 LEU A N 1
ATOM 4336 C CA . LEU A 1 568 ? -40.781 -6.655 -17.616 1.00 40.44 568 LEU A CA 1
ATOM 4337 C C . LEU A 1 568 ? -42.081 -5.857 -17.406 1.00 40.44 568 LEU A C 1
ATOM 4339 O O . LEU A 1 568 ? -43.065 -6.123 -18.089 1.00 40.44 568 LEU A O 1
ATOM 4343 N N . VAL A 1 569 ? -42.085 -4.848 -16.525 1.00 45.00 569 VAL A N 1
ATOM 4344 C CA . VAL A 1 569 ? -43.234 -3.940 -16.305 1.00 45.00 569 VAL A CA 1
ATOM 4345 C C . VAL A 1 569 ? -43.396 -2.911 -17.442 1.00 45.00 569 VAL A C 1
ATOM 4347 O O . VAL A 1 569 ? -44.445 -2.288 -17.566 1.00 45.00 569 VAL A O 1
ATOM 4350 N N . ALA A 1 570 ? -42.400 -2.760 -18.323 1.00 42.91 570 ALA A N 1
ATOM 4351 C CA . ALA A 1 570 ? -42.449 -1.842 -19.466 1.00 42.91 570 ALA A CA 1
ATOM 4352 C C . ALA A 1 570 ? -43.068 -2.446 -20.748 1.00 42.91 570 ALA A C 1
ATOM 4354 O O . ALA A 1 570 ? -43.078 -1.790 -21.792 1.00 42.91 570 ALA A O 1
ATOM 4355 N N . VAL A 1 571 ? -43.581 -3.680 -20.699 1.00 43.88 571 VAL A N 1
ATOM 4356 C CA . VAL A 1 571 ? -44.285 -4.301 -21.831 1.00 43.88 571 VAL A CA 1
ATOM 4357 C C . VAL A 1 571 ? -45.768 -3.912 -21.750 1.00 43.88 571 VAL A C 1
ATOM 4359 O O . VAL A 1 571 ? -46.386 -4.162 -20.716 1.00 43.88 571 VAL A O 1
ATOM 4362 N N . PRO A 1 572 ? -46.365 -3.293 -22.789 1.00 41.38 572 PRO A N 1
ATOM 4363 C CA . PRO A 1 572 ? -47.780 -2.932 -22.758 1.00 41.38 572 PRO A CA 1
ATOM 4364 C C . PRO A 1 572 ? -48.637 -4.189 -22.571 1.00 41.38 572 PRO A C 1
ATOM 4366 O O . PRO A 1 572 ? -48.291 -5.245 -23.101 1.00 41.38 572 PRO A O 1
ATOM 4369 N N . GLU A 1 573 ? -49.739 -4.062 -21.824 1.00 43.06 573 GLU A N 1
ATOM 4370 C CA . GLU A 1 573 ? -50.718 -5.123 -21.552 1.00 43.06 573 GLU A CA 1
ATOM 4371 C C . GLU A 1 573 ? -51.270 -5.721 -22.858 1.00 43.06 573 GLU A C 1
ATOM 4373 O O . GLU A 1 573 ? -52.318 -5.343 -23.378 1.00 43.06 573 GLU A O 1
ATOM 4378 N N . GLY A 1 574 ? -50.543 -6.687 -23.411 1.00 39.31 574 GLY A N 1
ATOM 4379 C CA . GLY A 1 574 ? -51.063 -7.629 -24.379 1.00 39.31 574 GLY A CA 1
ATOM 4380 C C . GLY A 1 574 ? -51.887 -8.652 -23.617 1.00 39.31 574 GLY A C 1
ATOM 4381 O O . GLY A 1 574 ? -51.339 -9.401 -22.813 1.00 39.31 574 GLY A O 1
ATOM 4382 N N . SER A 1 575 ? -53.199 -8.655 -23.861 1.00 41.75 575 SER A N 1
ATOM 4383 C CA . SER A 1 575 ? -54.150 -9.705 -23.478 1.00 41.75 575 SER A CA 1
ATOM 4384 C C . SER A 1 575 ? -53.456 -11.065 -23.313 1.00 41.75 575 SER A C 1
ATOM 4386 O O . SER A 1 575 ? -52.999 -11.646 -24.300 1.00 41.75 575 SER A O 1
ATOM 4388 N N . ALA A 1 576 ? -53.415 -11.574 -22.079 1.00 44.28 576 ALA A N 1
ATOM 4389 C CA . ALA A 1 576 ? -52.929 -12.903 -21.723 1.00 44.28 576 ALA A CA 1
ATOM 4390 C C . ALA A 1 576 ? -53.869 -13.997 -22.269 1.00 44.28 576 ALA A C 1
ATOM 4392 O O . ALA A 1 576 ? -54.533 -14.715 -21.528 1.00 44.28 576 ALA A O 1
ATOM 4393 N N . ALA A 1 577 ? -53.942 -14.116 -23.591 1.00 49.00 577 ALA A N 1
ATOM 4394 C CA . ALA A 1 577 ? -54.350 -15.337 -24.256 1.00 49.00 577 ALA A CA 1
ATOM 4395 C C . ALA A 1 577 ? -53.056 -16.116 -24.496 1.00 49.00 577 ALA A C 1
ATOM 4397 O O . ALA A 1 577 ? -52.187 -15.632 -25.219 1.00 49.00 577 ALA A O 1
ATOM 4398 N N . GLY A 1 578 ? -52.894 -17.269 -23.836 1.00 57.44 578 GLY A N 1
ATOM 4399 C CA . GLY A 1 578 ? -51.689 -18.096 -23.951 1.00 57.44 578 GLY A CA 1
ATOM 4400 C C . GLY A 1 578 ? -51.299 -18.253 -25.425 1.00 57.44 578 GLY A C 1
ATOM 4401 O O . GLY A 1 578 ? -52.098 -18.813 -26.182 1.00 57.44 578 GLY A O 1
ATOM 4402 N N . PRO A 1 579 ? -50.150 -17.710 -25.871 1.00 58.03 579 PRO A N 1
ATOM 4403 C CA . PRO A 1 579 ? -49.877 -17.597 -27.292 1.00 58.03 579 PRO A CA 1
ATOM 4404 C C . PRO A 1 579 ? -49.727 -19.001 -27.870 1.00 58.03 579 PRO A C 1
ATOM 4406 O O . PRO A 1 579 ? -48.815 -19.752 -27.521 1.00 58.03 579 PRO A O 1
ATOM 4409 N N . LEU A 1 580 ? -50.666 -19.370 -28.739 1.00 73.19 580 LEU A N 1
ATOM 4410 C CA . LEU A 1 580 ? -50.477 -20.491 -29.643 1.00 73.19 580 LEU A CA 1
ATOM 4411 C C . LEU A 1 580 ? -49.359 -20.113 -30.620 1.00 73.19 580 LEU A C 1
ATOM 4413 O O . LEU A 1 580 ? -49.314 -18.985 -31.110 1.00 73.19 580 LEU A O 1
ATOM 4417 N N . GLY A 1 581 ? -48.464 -21.055 -30.905 1.00 76.31 581 GLY A N 1
ATOM 4418 C CA . GLY A 1 581 ? -47.310 -20.833 -31.779 1.00 76.31 581 GLY A CA 1
ATOM 4419 C C . GLY A 1 581 ? -45.965 -20.890 -31.056 1.00 76.31 581 GLY A C 1
ATOM 4420 O O . GLY A 1 581 ? -45.825 -21.558 -30.031 1.00 76.31 581 GLY A O 1
ATOM 4421 N N . PHE A 1 582 ? -44.951 -20.264 -31.656 1.00 79.62 582 PHE A N 1
ATOM 4422 C CA . PHE A 1 582 ? -43.570 -20.307 -31.175 1.00 79.62 582 PHE A CA 1
ATOM 4423 C C . PHE A 1 582 ? -43.321 -19.300 -30.058 1.00 79.62 582 PHE A C 1
ATOM 4425 O O . PHE A 1 582 ? -43.796 -18.168 -30.112 1.00 79.62 582 PHE A O 1
ATOM 4432 N N . TYR A 1 583 ? -42.503 -19.693 -29.088 1.00 76.88 583 TYR A N 1
ATOM 4433 C CA . TYR A 1 583 ? -42.030 -18.809 -28.034 1.00 76.88 583 TYR A CA 1
ATOM 4434 C C . TYR A 1 583 ? -40.568 -19.081 -27.682 1.00 76.88 583 TYR A C 1
ATOM 4436 O O . TYR A 1 583 ? -40.041 -20.183 -27.865 1.00 76.88 583 TYR A O 1
ATOM 4444 N N . VAL A 1 584 ? -39.918 -18.046 -27.155 1.00 74.31 584 VAL A N 1
ATOM 4445 C CA . VAL A 1 584 ? -38.597 -18.116 -26.531 1.00 74.31 584 VAL A CA 1
ATOM 4446 C C . VAL A 1 584 ? -38.696 -17.550 -25.124 1.00 74.31 584 VAL A C 1
ATOM 4448 O O . VAL A 1 584 ? -39.478 -16.638 -24.865 1.00 74.31 584 VAL A O 1
ATOM 4451 N N . GLY A 1 585 ? -37.920 -18.102 -24.206 1.00 79.75 585 GLY A N 1
ATOM 4452 C CA . GLY A 1 585 ? -37.907 -17.666 -22.819 1.00 79.75 585 GLY A CA 1
ATOM 4453 C C . GLY A 1 585 ? -36.573 -17.959 -22.163 1.00 79.75 585 GLY A C 1
ATOM 4454 O O . GLY A 1 585 ? -35.739 -18.691 -22.698 1.00 79.75 585 GLY A O 1
ATOM 4455 N N . GLY A 1 586 ? -36.373 -17.399 -20.979 1.00 78.50 586 GLY A N 1
ATOM 4456 C CA . GLY A 1 586 ? -35.191 -17.671 -20.185 1.00 78.50 586 GLY A CA 1
ATOM 4457 C C . GLY A 1 586 ? -35.466 -17.543 -18.699 1.00 78.50 586 GLY A C 1
ATOM 4458 O O . GLY A 1 586 ? -36.448 -16.931 -18.286 1.00 78.50 586 GLY A O 1
ATOM 4459 N N . ALA A 1 587 ? -34.598 -18.145 -17.899 1.00 78.00 587 ALA A N 1
ATOM 4460 C CA . ALA A 1 587 ? -34.589 -17.987 -16.454 1.00 78.00 587 ALA A CA 1
ATOM 4461 C C . ALA A 1 587 ? -33.145 -17.846 -15.978 1.00 78.00 587 ALA A C 1
ATOM 4463 O O . ALA A 1 587 ? -32.244 -18.475 -16.531 1.00 78.00 587 ALA A O 1
ATOM 4464 N N . ILE A 1 588 ? -32.946 -17.043 -14.940 1.00 71.81 588 ILE A N 1
ATOM 4465 C CA . ILE A 1 588 ? -31.689 -16.946 -14.202 1.00 71.81 588 ILE A CA 1
ATOM 4466 C C . ILE A 1 588 ? -32.003 -17.371 -12.773 1.00 71.81 588 ILE A C 1
ATOM 4468 O O . ILE A 1 588 ? -33.046 -17.007 -12.228 1.00 71.81 588 ILE A O 1
ATOM 4472 N N . GLY A 1 589 ? -31.130 -18.169 -12.181 1.00 74.94 589 GLY A N 1
ATOM 4473 C CA . GLY A 1 589 ? -31.278 -18.642 -10.816 1.00 74.94 589 GLY A CA 1
ATOM 4474 C C . GLY A 1 589 ? -29.934 -18.992 -10.204 1.00 74.94 589 GLY A C 1
ATOM 4475 O O . GLY A 1 589 ? -28.879 -18.727 -10.772 1.00 74.94 589 GLY A O 1
ATOM 4476 N N . GLU A 1 590 ? -29.987 -19.608 -9.035 1.00 76.62 590 GLU A N 1
ATOM 4477 C CA . GLU A 1 590 ? -28.816 -20.100 -8.323 1.00 76.62 590 GLU A CA 1
ATOM 4478 C C . GLU A 1 590 ? -28.820 -21.629 -8.389 1.00 76.62 590 GLU A C 1
ATOM 4480 O O . GLU A 1 590 ? -29.832 -22.267 -8.088 1.00 76.62 590 GLU A O 1
ATOM 4485 N N . ALA A 1 591 ? -27.706 -22.221 -8.811 1.00 74.88 591 ALA A N 1
ATOM 4486 C CA . ALA A 1 591 ? -27.497 -23.659 -8.762 1.00 74.88 591 ALA A CA 1
ATOM 4487 C C . ALA A 1 591 ? -26.520 -23.991 -7.641 1.00 74.88 591 ALA A C 1
ATOM 4489 O O . ALA A 1 591 ? -25.435 -23.419 -7.572 1.00 74.88 591 ALA A O 1
ATOM 4490 N N . ARG A 1 592 ? -26.894 -24.948 -6.792 1.00 72.00 592 ARG A N 1
ATOM 4491 C CA . ARG A 1 592 ? -25.985 -25.564 -5.828 1.00 72.00 592 ARG A CA 1
ATOM 4492 C C . ARG A 1 592 ? -25.391 -26.817 -6.458 1.00 72.00 592 ARG A C 1
ATOM 4494 O O . ARG A 1 592 ? -26.123 -27.758 -6.754 1.00 72.00 592 ARG A O 1
ATOM 4501 N N . VAL A 1 593 ? -24.081 -26.815 -6.669 1.00 64.56 593 VAL A N 1
ATOM 4502 C CA . VAL A 1 593 ? -23.334 -27.973 -7.165 1.00 64.56 593 VAL A CA 1
ATOM 4503 C C . VAL A 1 593 ? -22.629 -28.613 -5.977 1.00 64.56 593 VAL A C 1
ATOM 4505 O O . VAL A 1 593 ? -21.772 -27.992 -5.348 1.00 64.56 593 VAL A O 1
ATOM 4508 N N . GLU A 1 594 ? -23.021 -29.847 -5.662 1.00 62.88 594 GLU A N 1
ATOM 4509 C CA . GLU A 1 594 ? -22.412 -30.671 -4.619 1.00 62.88 594 GLU A CA 1
ATOM 4510 C C . GLU A 1 594 ? -21.659 -31.838 -5.265 1.00 62.88 594 GLU A C 1
ATOM 4512 O O . GLU A 1 594 ? -22.237 -32.620 -6.019 1.00 62.88 594 GLU A O 1
ATOM 4517 N N . ALA A 1 595 ? -20.371 -31.969 -4.958 1.00 59.53 595 ALA A N 1
ATOM 4518 C CA . ALA A 1 595 ? -19.551 -33.117 -5.316 1.00 59.53 595 ALA A CA 1
ATOM 4519 C C . ALA A 1 595 ? -19.118 -33.830 -4.028 1.00 59.53 595 ALA A C 1
ATOM 4521 O O . ALA A 1 595 ? -18.309 -33.307 -3.257 1.00 59.53 595 ALA A O 1
ATOM 4522 N N . GLY A 1 596 ? -19.706 -35.006 -3.791 1.00 54.03 596 GLY A N 1
ATOM 4523 C CA . GLY A 1 596 ? -19.438 -35.859 -2.634 1.00 54.03 596 GLY A CA 1
ATOM 4524 C C . GLY A 1 596 ? -18.426 -36.970 -2.925 1.00 54.03 596 GLY A C 1
ATOM 4525 O O . GLY A 1 596 ? -18.270 -37.437 -4.053 1.00 54.03 596 GLY A O 1
ATOM 4526 N N . THR A 1 597 ? -17.749 -37.420 -1.879 1.00 51.41 597 THR A N 1
ATOM 4527 C CA . THR A 1 597 ? -16.552 -38.282 -1.922 1.00 51.41 597 THR A CA 1
ATOM 4528 C C . THR A 1 597 ? -16.790 -39.786 -2.068 1.00 51.41 597 THR A C 1
ATOM 4530 O O . THR A 1 597 ? -15.855 -40.576 -1.972 1.00 51.41 597 THR A O 1
ATOM 4533 N N . SER A 1 598 ? -18.005 -40.228 -2.392 1.00 46.47 598 SER A N 1
ATOM 4534 C CA . SER A 1 598 ? -18.293 -41.659 -2.570 1.00 46.47 598 SER A CA 1
ATOM 4535 C C . SER A 1 598 ? -17.783 -42.261 -3.889 1.00 46.47 598 SER A C 1
ATOM 4537 O O . SER A 1 598 ? -17.900 -43.469 -4.076 1.00 46.47 598 SER A O 1
ATOM 4539 N N . SER A 1 599 ? -17.239 -41.455 -4.813 1.00 42.50 599 SER A N 1
ATOM 4540 C CA . SER A 1 599 ? -17.002 -41.889 -6.206 1.00 42.50 599 SER A CA 1
ATOM 4541 C C . SER A 1 599 ? -15.593 -41.631 -6.761 1.00 42.50 599 SER A C 1
ATOM 4543 O O . SER A 1 599 ? -15.337 -41.979 -7.911 1.00 42.50 599 SER A O 1
ATOM 4545 N N . PHE A 1 600 ? -14.675 -41.024 -5.996 1.00 43.84 600 PHE A N 1
ATOM 4546 C CA . PHE A 1 600 ? -13.341 -40.671 -6.504 1.00 43.84 600 PHE A CA 1
ATOM 4547 C C . PHE A 1 600 ? -12.246 -40.982 -5.478 1.00 43.84 600 PHE A C 1
ATOM 4549 O O . PHE A 1 600 ? -11.959 -40.191 -4.582 1.00 43.84 600 PHE A O 1
ATOM 4556 N N . THR A 1 601 ? -11.642 -42.164 -5.601 1.00 44.88 601 THR A N 1
ATOM 4557 C CA . THR A 1 601 ? -10.493 -42.597 -4.796 1.00 44.88 601 THR A CA 1
ATOM 4558 C C . THR A 1 601 ? -9.238 -42.522 -5.661 1.00 44.88 601 THR A C 1
ATOM 4560 O O . THR A 1 601 ? -9.115 -43.272 -6.629 1.00 44.88 601 THR A O 1
ATOM 4563 N N . ILE A 1 602 ? -8.299 -41.632 -5.327 1.00 48.25 602 ILE A N 1
ATOM 4564 C CA . ILE A 1 602 ? -6.978 -41.581 -5.973 1.00 48.25 602 ILE A CA 1
ATOM 4565 C C . ILE A 1 602 ? -5.989 -42.292 -5.042 1.00 48.25 602 ILE A C 1
ATOM 4567 O O . ILE A 1 602 ? -5.405 -41.687 -4.148 1.00 48.25 602 ILE A O 1
ATOM 4571 N N . GLY A 1 603 ? -5.830 -43.604 -5.221 1.00 47.06 603 GLY A N 1
ATOM 4572 C CA . GLY A 1 603 ? -4.953 -44.423 -4.376 1.00 47.06 603 GLY A CA 1
ATOM 4573 C C . GLY A 1 603 ? -5.499 -44.691 -2.964 1.00 47.06 603 GLY A C 1
ATOM 4574 O O . GLY A 1 603 ? -6.477 -44.104 -2.514 1.00 47.06 603 GLY A O 1
ATOM 4575 N N . ALA A 1 604 ? -4.866 -45.633 -2.261 1.00 39.06 604 ALA A N 1
ATOM 4576 C CA . ALA A 1 604 ? -5.425 -46.319 -1.089 1.00 39.06 604 ALA A CA 1
ATOM 4577 C C . ALA A 1 604 ? -5.603 -45.476 0.198 1.00 39.06 604 ALA A C 1
ATOM 4579 O O . ALA A 1 604 ? -5.967 -46.037 1.230 1.00 39.06 604 ALA A O 1
ATOM 4580 N N . SER A 1 605 ? -5.360 -44.161 0.187 1.00 41.78 605 SER A N 1
ATOM 4581 C CA . SER A 1 605 ? -5.445 -43.336 1.407 1.00 41.78 605 SER A CA 1
ATOM 4582 C C . SER A 1 605 ? -5.861 -41.875 1.210 1.00 41.78 605 SER A C 1
ATOM 4584 O O . SER A 1 605 ? -5.816 -41.114 2.176 1.00 41.78 605 SER A O 1
ATOM 4586 N N . GLN A 1 606 ? -6.281 -41.456 0.011 1.00 46.56 606 GLN A N 1
ATOM 4587 C CA . GLN A 1 606 ? -6.537 -40.039 -0.263 1.00 46.56 606 GLN A CA 1
ATOM 4588 C C . GLN A 1 606 ? -7.960 -39.782 -0.755 1.00 46.56 606 GLN A C 1
ATOM 4590 O O . GLN A 1 606 ? -8.388 -40.292 -1.789 1.00 46.56 606 GLN A O 1
ATOM 4595 N N . SER A 1 607 ? -8.681 -38.958 0.006 1.00 47.25 607 SER A N 1
ATOM 4596 C CA . SER A 1 607 ? -10.022 -38.478 -0.322 1.00 47.25 607 SER A CA 1
ATOM 4597 C C . SER A 1 607 ? -9.943 -36.995 -0.665 1.00 47.25 607 SER A C 1
ATOM 4599 O O . SER A 1 607 ? -9.387 -36.214 0.111 1.00 47.25 607 SER A O 1
ATOM 4601 N N . PHE A 1 608 ? -10.555 -36.587 -1.782 1.00 48.44 608 PHE A N 1
ATOM 4602 C CA . PHE A 1 608 ? -11.002 -35.196 -1.937 1.00 48.44 608 PHE A CA 1
ATOM 4603 C C . PHE A 1 608 ? -11.901 -34.854 -0.733 1.00 48.44 608 PHE A C 1
ATOM 4605 O O . PHE A 1 608 ? -12.491 -35.753 -0.144 1.00 48.44 608 PHE A O 1
ATOM 4612 N N . ARG A 1 609 ? -11.989 -33.602 -0.287 1.00 53.28 609 ARG A N 1
ATOM 4613 C CA . ARG A 1 609 ? -13.066 -33.179 0.630 1.00 53.28 609 ARG A CA 1
ATOM 4614 C C . ARG A 1 609 ? -14.290 -32.760 -0.173 1.00 53.28 609 ARG A C 1
ATOM 4616 O O . ARG A 1 609 ? -14.121 -32.188 -1.251 1.00 53.28 609 ARG A O 1
ATOM 4623 N N . ASP A 1 610 ? -15.477 -33.021 0.376 1.00 56.09 610 ASP A N 1
ATOM 4624 C CA . ASP A 1 610 ? -16.760 -32.653 -0.228 1.00 56.09 610 ASP A CA 1
ATOM 4625 C C . ASP A 1 610 ? -16.769 -31.167 -0.617 1.00 56.09 610 ASP A C 1
ATOM 4627 O O . ASP A 1 610 ? -16.409 -30.289 0.175 1.00 56.09 610 ASP A O 1
ATOM 4631 N N . PHE A 1 611 ? -17.170 -30.892 -1.855 1.00 59.66 611 PHE A N 1
ATOM 4632 C CA . PHE A 1 611 ? -17.250 -29.548 -2.409 1.00 59.66 611 PHE A CA 1
ATOM 4633 C C . PHE A 1 611 ? -18.716 -29.177 -2.618 1.00 59.66 611 PHE A C 1
ATOM 4635 O O . PHE A 1 611 ? -19.448 -29.902 -3.282 1.00 59.66 611 PHE A O 1
ATOM 4642 N N . SER A 1 612 ? -19.146 -28.048 -2.055 1.00 61.22 612 SER A N 1
ATOM 4643 C CA . SER A 1 612 ? -20.495 -27.502 -2.233 1.00 61.22 612 SER A CA 1
ATOM 4644 C C . SER A 1 612 ? -20.376 -26.013 -2.536 1.00 61.22 612 SER A C 1
ATOM 4646 O O . SER A 1 612 ? -20.052 -25.238 -1.636 1.00 61.22 612 SER A O 1
ATOM 4648 N N . GLN A 1 613 ? -20.661 -25.604 -3.772 1.00 61.00 613 GLN A N 1
ATOM 4649 C CA . GLN A 1 613 ? -20.700 -24.191 -4.160 1.00 61.00 613 GLN A CA 1
ATOM 4650 C C . GLN A 1 613 ? -22.008 -23.821 -4.850 1.00 61.00 613 GLN A C 1
ATOM 4652 O O . GLN A 1 613 ? -22.587 -24.613 -5.592 1.00 61.00 613 GLN A O 1
ATOM 4657 N N . ASN A 1 614 ? -22.435 -22.582 -4.612 1.00 71.06 614 ASN A N 1
ATOM 4658 C CA . ASN A 1 614 ? -23.545 -21.965 -5.316 1.00 71.06 614 ASN A CA 1
ATOM 4659 C C . ASN A 1 614 ? -22.998 -21.113 -6.464 1.00 71.06 614 ASN A C 1
ATOM 4661 O O . ASN A 1 614 ? -22.085 -20.314 -6.252 1.00 71.06 614 ASN A O 1
ATOM 4665 N N . HIS A 1 615 ? -23.553 -21.260 -7.662 1.00 69.88 615 HIS A N 1
ATOM 4666 C CA . HIS A 1 615 ? -23.174 -20.478 -8.835 1.00 69.88 615 HIS A CA 1
ATOM 4667 C C . HIS A 1 615 ? -24.417 -19.922 -9.534 1.00 69.88 615 HIS A C 1
ATOM 4669 O O . HIS A 1 615 ? -25.508 -20.491 -9.452 1.00 69.88 615 HIS A O 1
ATOM 4675 N N . SER A 1 616 ? -24.250 -18.805 -10.246 1.00 75.31 616 SER A N 1
ATOM 4676 C CA . SER A 1 616 ? -25.293 -18.306 -11.144 1.00 75.31 616 SER A CA 1
ATOM 4677 C C . SER A 1 616 ? -25.541 -19.333 -12.243 1.00 75.31 616 SER A C 1
ATOM 4679 O O . SER A 1 616 ? -24.602 -19.770 -12.909 1.00 75.31 616 SER A O 1
ATOM 4681 N N . ALA A 1 617 ? -26.800 -19.699 -12.421 1.00 77.56 617 ALA A N 1
ATOM 4682 C CA . ALA A 1 617 ? -27.257 -20.613 -13.447 1.00 77.56 617 ALA A CA 1
ATOM 4683 C C . ALA A 1 617 ? -28.241 -19.898 -14.361 1.00 77.56 617 ALA A C 1
ATOM 4685 O O . ALA A 1 617 ? -29.007 -19.032 -13.926 1.00 77.56 617 ALA A O 1
ATOM 4686 N N . PHE A 1 618 ? -28.252 -20.284 -15.628 1.00 84.62 618 PHE A N 1
ATOM 4687 C CA . PHE A 1 618 ? -29.239 -19.784 -16.568 1.00 84.62 618 PHE A CA 1
ATOM 4688 C C . PHE A 1 618 ? -29.841 -20.914 -17.390 1.00 84.62 618 PHE A C 1
ATOM 4690 O O . PHE A 1 618 ? -29.240 -21.963 -17.625 1.00 84.62 618 PHE A O 1
ATOM 4697 N N . LYS A 1 619 ? -31.069 -20.680 -17.837 1.00 85.81 619 LYS A N 1
ATOM 4698 C CA . LYS A 1 619 ? -31.813 -21.562 -18.720 1.00 85.81 619 LYS A CA 1
ATOM 4699 C C . LYS A 1 619 ? -32.324 -20.759 -19.899 1.00 85.81 619 LYS A C 1
ATOM 4701 O O . LYS A 1 619 ? -32.931 -19.712 -19.702 1.00 85.81 619 LYS A O 1
ATOM 4706 N N . LEU A 1 620 ? -32.129 -21.283 -21.100 1.00 83.94 620 LEU A N 1
ATOM 4707 C CA . LEU A 1 620 ? -32.722 -20.776 -22.334 1.00 83.94 620 LEU A CA 1
ATOM 4708 C C . LEU A 1 620 ? -33.747 -21.788 -22.835 1.00 83.94 620 LEU A C 1
ATOM 4710 O O . LEU A 1 620 ? -33.484 -22.990 -22.827 1.00 83.94 620 LEU A O 1
ATOM 4714 N N . ILE A 1 621 ? -34.918 -21.311 -23.243 1.00 87.38 621 ILE A N 1
ATOM 4715 C CA . ILE A 1 621 ? -36.059 -22.125 -23.664 1.00 87.38 621 ILE A CA 1
ATOM 4716 C C . ILE A 1 621 ? -36.504 -21.663 -25.045 1.00 87.38 621 ILE A C 1
ATOM 4718 O O . ILE A 1 621 ? -36.657 -20.468 -25.290 1.00 87.38 621 ILE A O 1
ATOM 4722 N N . THR A 1 622 ? -36.771 -22.618 -25.924 1.00 85.62 622 THR A N 1
ATOM 4723 C CA . THR A 1 622 ? -37.551 -22.411 -27.141 1.00 85.62 622 THR A CA 1
ATOM 4724 C C . THR A 1 622 ? -38.643 -23.468 -27.203 1.00 85.62 622 THR A C 1
ATOM 4726 O O . THR A 1 622 ? -38.404 -24.630 -26.874 1.00 85.62 622 THR A O 1
ATOM 4729 N N . GLY A 1 623 ? -39.859 -23.082 -27.567 1.00 85.88 623 GLY A N 1
ATOM 4730 C CA . GLY A 1 623 ? -40.986 -24.003 -27.593 1.00 85.88 623 GLY A CA 1
ATOM 4731 C C . GLY A 1 623 ? -42.024 -23.648 -28.640 1.00 85.88 623 GLY A C 1
ATOM 4732 O O . GLY A 1 623 ? -42.031 -22.548 -29.193 1.00 85.88 623 GLY A O 1
ATOM 4733 N N . ILE A 1 624 ? -42.898 -24.611 -28.913 1.00 85.38 624 ILE A N 1
ATOM 4734 C CA . ILE A 1 624 ? -44.077 -24.443 -29.754 1.00 85.38 624 ILE A CA 1
ATOM 4735 C C . ILE A 1 624 ? -45.300 -24.994 -29.027 1.00 85.38 624 ILE A C 1
ATOM 4737 O O . ILE A 1 624 ? -45.315 -26.146 -28.592 1.00 85.38 624 ILE A O 1
ATOM 4741 N N . ARG A 1 625 ? -46.352 -24.179 -28.940 1.00 86.75 625 ARG A N 1
ATOM 4742 C CA . ARG A 1 625 ? -47.660 -24.563 -28.402 1.00 86.75 625 ARG A CA 1
ATOM 4743 C C . ARG A 1 625 ? -48.683 -24.640 -29.538 1.00 86.75 625 ARG A C 1
ATOM 4745 O O . ARG A 1 625 ? -49.351 -23.646 -29.819 1.00 86.75 625 ARG A O 1
ATOM 4752 N N . PRO A 1 626 ? -48.792 -25.780 -30.245 1.00 80.44 626 PRO A N 1
ATOM 4753 C CA . PRO A 1 626 ? -49.699 -25.905 -31.386 1.00 80.44 626 PRO A CA 1
ATOM 4754 C C . PRO A 1 626 ? -51.177 -25.968 -30.975 1.00 80.44 626 PRO A C 1
ATOM 4756 O O . PRO A 1 626 ? -52.042 -25.631 -31.777 1.00 80.44 626 PRO A O 1
ATOM 4759 N N . LEU A 1 627 ? -51.475 -26.400 -29.744 1.00 82.31 627 LEU A N 1
ATOM 4760 C CA . LEU A 1 627 ? -52.833 -26.527 -29.210 1.00 82.31 627 LEU A CA 1
ATOM 4761 C C . LEU A 1 627 ? -52.910 -25.928 -27.798 1.00 82.31 627 LEU A C 1
ATOM 4763 O O . LEU A 1 627 ? -51.918 -25.977 -27.069 1.00 82.31 627 LEU A O 1
ATOM 4767 N N . PRO A 1 628 ? -54.086 -25.456 -27.339 1.00 79.88 628 PRO A N 1
ATOM 4768 C CA . PRO A 1 628 ? -54.236 -24.910 -25.986 1.00 79.88 628 PRO A CA 1
ATOM 4769 C C . PRO A 1 628 ? -53.820 -25.892 -24.886 1.00 79.88 628 PRO A C 1
ATOM 4771 O O . PRO A 1 628 ? -53.360 -25.477 -23.830 1.00 79.88 628 PRO A O 1
ATOM 4774 N N . ILE A 1 629 ? -53.937 -27.194 -25.143 1.00 79.94 629 ILE A N 1
ATOM 4775 C CA . ILE A 1 629 ? -53.641 -28.248 -24.172 1.00 79.94 629 ILE A CA 1
ATOM 4776 C C . ILE A 1 629 ? -52.244 -28.864 -24.316 1.00 79.94 629 ILE A C 1
ATOM 4778 O O . ILE A 1 629 ? -51.844 -29.594 -23.421 1.00 79.94 629 ILE A O 1
ATOM 4782 N N . VAL A 1 630 ? -51.479 -28.591 -25.383 1.00 84.12 630 VAL A N 1
ATOM 4783 C CA . VAL A 1 630 ? -50.187 -29.266 -25.640 1.00 84.12 630 VAL A CA 1
ATOM 4784 C C . VAL A 1 630 ? -49.103 -28.279 -26.076 1.00 84.12 630 VAL A C 1
ATOM 4786 O O . VAL A 1 630 ? -49.319 -27.492 -26.995 1.00 84.12 630 VAL A O 1
ATOM 4789 N N . SER A 1 631 ? -47.914 -28.378 -25.469 1.00 85.94 631 SER A N 1
ATOM 4790 C CA . SER A 1 631 ? -46.685 -27.694 -25.908 1.00 85.94 631 SER A CA 1
ATOM 4791 C C . SER A 1 631 ? -45.497 -28.653 -25.984 1.00 85.94 631 SER A C 1
ATOM 4793 O O . SER A 1 631 ? -45.456 -29.662 -25.279 1.00 85.94 631 SER A O 1
ATOM 4795 N N . VAL A 1 632 ? -44.519 -28.324 -26.825 1.00 86.88 632 VAL A N 1
ATOM 4796 C CA . VAL A 1 632 ? -43.206 -28.972 -26.883 1.00 86.88 632 VAL A CA 1
ATOM 4797 C C . VAL A 1 632 ? -42.128 -27.916 -26.663 1.00 86.88 632 VAL A C 1
ATOM 4799 O O . VAL A 1 632 ? -42.128 -26.880 -27.322 1.00 86.88 632 VAL A O 1
ATOM 4802 N N . GLU A 1 633 ? -41.188 -28.194 -25.763 1.00 90.50 633 GLU A N 1
ATOM 4803 C CA . GLU A 1 633 ? -40.079 -27.311 -25.399 1.00 90.50 633 GLU A CA 1
ATOM 4804 C C . GLU A 1 633 ? -38.728 -27.998 -25.574 1.00 90.50 633 GLU A C 1
ATOM 4806 O O . GLU A 1 633 ? -38.536 -29.138 -25.148 1.00 90.50 633 GLU A O 1
ATOM 4811 N N . LEU A 1 634 ? -37.771 -27.247 -26.108 1.00 83.50 634 LEU A N 1
ATOM 4812 C CA . LEU A 1 634 ? -36.344 -27.511 -26.013 1.00 83.50 634 LEU A CA 1
ATOM 4813 C C . LEU A 1 634 ? -35.727 -26.487 -25.064 1.00 83.50 634 LEU A C 1
ATOM 4815 O O . LEU A 1 634 ? -36.030 -25.295 -25.135 1.00 83.50 634 LEU A O 1
ATOM 4819 N N . SER A 1 635 ? -34.844 -26.925 -24.172 1.00 87.19 635 SER A N 1
ATOM 4820 C CA . SER A 1 635 ? -34.107 -25.984 -23.332 1.00 87.19 635 SER A CA 1
ATOM 4821 C C . SER A 1 635 ? -32.662 -26.374 -23.106 1.00 87.19 635 SER A C 1
ATOM 4823 O O . SER A 1 635 ? -32.348 -27.555 -22.977 1.00 87.19 635 SER A O 1
ATOM 4825 N N . TYR A 1 636 ? -31.811 -25.355 -23.040 1.00 85.00 636 TYR A N 1
ATOM 4826 C CA . TYR A 1 636 ? -30.413 -25.440 -22.641 1.00 85.00 636 TYR A CA 1
ATOM 4827 C C . TYR A 1 636 ? -30.268 -24.879 -21.226 1.00 85.00 636 TYR A C 1
ATOM 4829 O O . TYR A 1 636 ? -30.859 -23.845 -20.908 1.00 85.00 636 TYR A O 1
ATOM 4837 N N . LEU A 1 637 ? -29.512 -25.570 -20.381 1.00 86.88 637 LEU A N 1
ATOM 4838 C CA . LEU A 1 637 ? -29.234 -25.197 -19.000 1.00 86.88 637 LEU A CA 1
ATOM 4839 C C . LEU A 1 637 ? -27.725 -25.120 -18.799 1.00 86.88 637 LEU A C 1
ATOM 4841 O O . LEU A 1 637 ? -27.006 -26.052 -19.163 1.00 86.88 637 LEU A O 1
ATOM 4845 N N . ASP A 1 638 ? -27.270 -24.045 -18.173 1.00 83.69 638 ASP A N 1
ATOM 4846 C CA . ASP A 1 638 ? -25.905 -23.895 -17.686 1.00 83.69 638 ASP A CA 1
ATOM 4847 C C . ASP A 1 638 ? -25.958 -23.689 -16.174 1.00 83.69 638 ASP A C 1
ATOM 4849 O O . ASP A 1 638 ? -26.619 -22.766 -15.691 1.00 83.69 638 ASP A O 1
ATOM 4853 N N . PHE A 1 639 ? -25.317 -24.588 -15.431 1.00 81.12 639 PHE A N 1
ATOM 4854 C CA . PHE A 1 639 ? -25.302 -24.559 -13.970 1.00 81.12 639 PHE A CA 1
ATOM 4855 C C . PHE A 1 639 ? -24.076 -23.821 -13.413 1.00 81.12 639 PHE A C 1
ATOM 4857 O O . PHE A 1 639 ? -23.896 -23.787 -12.196 1.00 81.12 639 PHE A O 1
ATOM 4864 N N . GLY A 1 640 ? -23.257 -23.211 -14.279 1.00 75.25 640 GLY A N 1
ATOM 4865 C CA . GLY A 1 640 ? -22.084 -22.444 -13.888 1.00 75.25 640 GLY A CA 1
ATOM 4866 C C . GLY A 1 640 ? -20.768 -23.219 -13.904 1.00 75.25 640 GLY A C 1
ATOM 4867 O O . GLY A 1 640 ? -20.718 -24.406 -14.235 1.00 75.25 640 GLY A O 1
ATOM 4868 N N . HIS A 1 641 ? -19.704 -22.512 -13.511 1.00 72.94 641 HIS A N 1
ATOM 4869 C CA . HIS A 1 641 ? -18.321 -22.998 -13.455 1.00 72.94 641 HIS A CA 1
ATOM 4870 C C . HIS A 1 641 ? -17.748 -22.879 -12.030 1.00 72.94 641 HIS A C 1
ATOM 4872 O O . HIS A 1 641 ? -16.858 -22.062 -11.781 1.00 72.94 641 HIS A O 1
ATOM 4878 N N . PRO A 1 642 ? -18.291 -23.616 -11.045 1.00 66.25 642 PRO A N 1
ATOM 4879 C CA . PRO A 1 642 ? -17.750 -23.598 -9.694 1.00 66.25 642 PRO A CA 1
ATOM 4880 C C . PRO A 1 642 ? -16.320 -24.168 -9.659 1.00 66.25 642 PRO A C 1
ATOM 4882 O O . PRO A 1 642 ? -16.072 -25.318 -10.029 1.00 66.25 642 PRO A O 1
ATOM 4885 N N . THR A 1 643 ? -15.380 -23.357 -9.169 1.00 59.75 643 THR A N 1
ATOM 4886 C CA . THR A 1 643 ? -13.976 -23.736 -8.966 1.00 59.75 643 THR A CA 1
ATOM 4887 C C . THR A 1 643 ? -13.682 -23.905 -7.479 1.00 59.75 643 THR A C 1
ATOM 4889 O O . THR A 1 643 ? -14.024 -23.064 -6.640 1.00 59.75 643 THR A O 1
ATOM 4892 N N . GLY A 1 644 ? -13.070 -25.036 -7.129 1.00 56.97 644 GLY A N 1
ATOM 4893 C CA . GLY A 1 644 ? -12.808 -25.427 -5.750 1.00 56.97 644 GLY A CA 1
ATOM 4894 C C . GLY A 1 644 ? -11.368 -25.839 -5.501 1.00 56.97 644 GLY A C 1
ATOM 4895 O O . GLY A 1 644 ? -10.768 -26.575 -6.284 1.00 56.97 644 GLY A O 1
ATOM 4896 N N . TYR A 1 645 ? -10.844 -25.420 -4.352 1.00 51.19 645 TYR A N 1
ATOM 4897 C CA . TYR A 1 645 ? -9.599 -25.935 -3.792 1.00 51.19 645 TYR A CA 1
ATOM 4898 C C . TYR A 1 645 ? -9.938 -27.014 -2.766 1.00 51.19 645 TYR A C 1
ATOM 4900 O O . TYR A 1 645 ? -10.668 -26.744 -1.809 1.00 51.19 645 TYR A O 1
ATOM 4908 N N . SER A 1 646 ? -9.410 -28.225 -2.943 1.00 48.25 646 SER A N 1
ATOM 4909 C CA . SER A 1 646 ? -9.552 -29.294 -1.956 1.00 48.25 646 SER A CA 1
ATOM 4910 C C . SER A 1 646 ? -8.181 -29.746 -1.469 1.00 48.25 646 SER A C 1
ATOM 4912 O O . SER A 1 646 ? -7.318 -30.160 -2.242 1.00 48.25 646 SER A O 1
ATOM 4914 N N . LEU A 1 647 ? -7.983 -29.651 -0.155 1.00 47.94 647 LEU A N 1
ATOM 4915 C CA . LEU A 1 647 ? -6.812 -30.180 0.534 1.00 47.94 647 LEU A CA 1
ATOM 4916 C C . LEU A 1 647 ? -7.066 -31.661 0.838 1.00 47.94 647 LEU A C 1
ATOM 4918 O O . LEU A 1 647 ? -7.608 -32.002 1.894 1.00 47.94 647 LEU A O 1
ATOM 4922 N N . ALA A 1 648 ? -6.691 -32.537 -0.091 1.00 44.72 648 ALA A N 1
ATOM 4923 C CA . ALA A 1 648 ? -6.529 -33.954 0.201 1.00 44.72 648 ALA A CA 1
ATOM 4924 C C . ALA A 1 648 ? -5.113 -34.146 0.753 1.00 44.72 648 ALA A C 1
ATOM 4926 O O . ALA A 1 648 ? -4.155 -34.159 -0.007 1.00 44.72 648 ALA A O 1
ATOM 4927 N N . SER A 1 649 ? -4.948 -34.240 2.075 1.00 41.62 649 SER A N 1
ATOM 4928 C CA . SER A 1 649 ? -3.631 -34.557 2.644 1.00 41.62 649 SER A CA 1
ATOM 4929 C C . SER A 1 649 ? -3.167 -35.926 2.111 1.00 41.62 649 SER A C 1
ATOM 4931 O O . SER A 1 649 ? -3.935 -36.882 2.239 1.00 41.62 649 SER A O 1
ATOM 4933 N N . PRO A 1 650 ? -1.963 -36.047 1.520 1.00 44.09 650 PRO A N 1
ATOM 4934 C CA . PRO A 1 650 ? -0.840 -35.128 1.585 1.00 44.09 650 PRO A CA 1
ATOM 4935 C C . PRO A 1 650 ? -0.530 -34.543 0.185 1.00 44.09 650 PRO A C 1
ATOM 4937 O O . PRO A 1 650 ? 0.500 -34.835 -0.402 1.00 44.09 650 PRO A O 1
ATOM 4940 N N . GLY A 1 651 ? -1.438 -33.752 -0.388 1.00 48.84 651 GLY A N 1
ATOM 4941 C CA . GLY A 1 651 ? -1.300 -33.148 -1.717 1.00 48.84 651 GLY A CA 1
ATOM 4942 C C . GLY A 1 651 ? -2.280 -31.992 -1.954 1.00 48.84 651 GLY A C 1
ATOM 4943 O O . GLY A 1 651 ? -3.169 -31.718 -1.143 1.00 48.84 651 GLY A O 1
ATOM 4944 N N . PHE A 1 652 ? -2.105 -31.289 -3.072 1.00 48.69 652 PHE A N 1
ATOM 4945 C CA . PHE A 1 652 ? -2.989 -30.193 -3.484 1.00 48.69 652 PHE A CA 1
ATOM 4946 C C . PHE A 1 652 ? -3.812 -30.622 -4.693 1.00 48.69 652 PHE A C 1
ATOM 4948 O O . PHE A 1 652 ? -3.255 -31.093 -5.686 1.00 48.69 652 PHE A O 1
ATOM 4955 N N . GLY A 1 653 ? -5.133 -30.465 -4.591 1.00 53.75 653 GLY A N 1
ATOM 4956 C CA . GLY A 1 653 ? -6.075 -30.717 -5.670 1.00 53.75 653 GLY A CA 1
ATOM 4957 C C . GLY A 1 653 ? -6.839 -29.448 -6.044 1.00 53.75 653 GLY A C 1
ATOM 4958 O O . GLY A 1 653 ? -7.481 -28.850 -5.177 1.00 53.75 653 GLY A O 1
ATOM 4959 N N . THR A 1 654 ? -6.819 -29.048 -7.314 1.00 57.00 654 THR A N 1
ATOM 4960 C CA . THR A 1 654 ? -7.827 -28.123 -7.857 1.00 57.00 654 THR A CA 1
ATOM 4961 C C . THR A 1 654 ? -8.880 -28.931 -8.594 1.00 57.00 654 THR A C 1
ATOM 4963 O O . THR A 1 654 ? -8.549 -29.907 -9.264 1.00 57.00 654 THR A O 1
ATOM 4966 N N . ALA A 1 655 ? -10.149 -28.560 -8.440 1.00 59.31 655 ALA A N 1
ATOM 4967 C CA . ALA A 1 655 ? -11.236 -29.105 -9.239 1.00 59.31 655 ALA A CA 1
ATOM 4968 C C . ALA A 1 655 ? -12.026 -27.955 -9.868 1.00 59.31 655 ALA A C 1
ATOM 4970 O O . ALA A 1 655 ? -12.576 -27.110 -9.159 1.00 59.31 655 ALA A O 1
ATOM 4971 N N . ASP A 1 656 ? -12.070 -27.935 -11.195 1.00 63.69 656 ASP A N 1
ATOM 4972 C CA . ASP A 1 656 ? -13.028 -27.158 -11.976 1.00 63.69 656 ASP A CA 1
ATOM 4973 C C . ASP A 1 656 ? -14.172 -28.090 -12.361 1.00 63.69 656 ASP A C 1
ATOM 4975 O O . ASP A 1 656 ? -13.952 -29.149 -12.958 1.00 63.69 656 ASP A O 1
ATOM 4979 N N . VAL A 1 657 ? -15.386 -27.733 -11.954 1.00 68.94 657 VAL A N 1
ATOM 4980 C CA . VAL A 1 657 ? -16.586 -28.489 -12.295 1.00 68.94 657 VAL A CA 1
ATOM 4981 C C . VAL A 1 657 ? -17.454 -27.607 -13.169 1.00 68.94 657 VAL A C 1
ATOM 4983 O O . VAL A 1 657 ? -17.776 -26.483 -12.803 1.00 68.94 657 VAL A O 1
ATOM 4986 N N . SER A 1 658 ? -17.892 -28.133 -14.305 1.00 75.19 658 SER A N 1
ATOM 4987 C CA . SER A 1 658 ? -18.917 -27.500 -15.127 1.00 75.19 658 SER A CA 1
ATOM 4988 C C . SER A 1 658 ? -20.034 -28.484 -15.410 1.00 75.19 658 SER A C 1
ATOM 4990 O O . SER A 1 658 ? -19.797 -29.668 -15.651 1.00 75.19 658 SER A O 1
ATOM 4992 N N . MET A 1 659 ? -21.272 -28.006 -15.363 1.00 78.44 659 MET A N 1
ATOM 4993 C CA . MET A 1 659 ? -22.441 -28.822 -15.668 1.00 78.44 659 MET A CA 1
ATOM 4994 C C . MET A 1 659 ? -23.336 -28.093 -16.656 1.00 78.44 659 MET A C 1
ATOM 4996 O O . MET A 1 659 ? -23.769 -26.966 -16.423 1.00 78.44 659 MET A O 1
ATOM 5000 N N . LYS A 1 660 ? -23.631 -28.770 -17.764 1.00 83.56 660 LYS A N 1
ATOM 5001 C CA . LYS A 1 660 ? -24.501 -28.280 -18.832 1.00 83.56 660 LYS A CA 1
ATOM 5002 C C . LYS A 1 660 ? -25.579 -29.310 -19.116 1.00 83.56 660 LYS A C 1
ATOM 5004 O O . LYS A 1 660 ? -25.349 -30.514 -19.012 1.00 83.56 660 LYS A O 1
ATOM 5009 N N . GLY A 1 661 ? -26.767 -28.848 -19.466 1.00 84.44 661 GLY A N 1
ATOM 5010 C CA . GLY A 1 661 ? -27.916 -29.706 -19.712 1.00 84.44 661 GLY A CA 1
ATOM 5011 C C . GLY A 1 661 ? -28.683 -29.290 -20.952 1.00 84.44 661 GLY A C 1
ATOM 5012 O O . GLY A 1 661 ? -28.786 -28.110 -21.270 1.00 84.44 661 GLY A O 1
ATOM 5013 N N . ALA A 1 662 ? -29.266 -30.266 -21.635 1.00 85.12 662 ALA A N 1
ATOM 5014 C CA . ALA A 1 662 ? -30.282 -30.043 -22.649 1.00 85.12 662 ALA A CA 1
ATOM 5015 C C . ALA A 1 662 ? -31.508 -30.898 -22.324 1.00 85.12 662 ALA A C 1
ATOM 5017 O O . ALA A 1 662 ? -31.374 -32.069 -21.962 1.00 85.12 662 ALA A O 1
ATOM 5018 N N . THR A 1 663 ? -32.708 -30.335 -22.449 1.00 85.25 663 THR A N 1
ATOM 5019 C CA . THR A 1 663 ? -33.957 -31.087 -22.267 1.00 85.25 663 THR A CA 1
ATOM 5020 C C . THR A 1 663 ? -34.894 -30.892 -23.447 1.00 85.25 663 THR A C 1
ATOM 5022 O O . THR A 1 663 ? -34.940 -29.812 -24.034 1.00 85.25 663 THR A O 1
ATOM 5025 N N . ALA A 1 664 ? -35.636 -31.948 -23.774 1.00 85.62 664 ALA A N 1
ATOM 5026 C CA . ALA A 1 664 ? -36.718 -31.957 -24.744 1.00 85.62 664 ALA A CA 1
ATOM 5027 C C . ALA A 1 664 ? -37.972 -32.490 -24.050 1.00 85.62 664 ALA A C 1
ATOM 5029 O O . ALA A 1 664 ? -37.998 -33.639 -23.607 1.00 85.62 664 ALA A O 1
ATOM 5030 N N . THR A 1 665 ? -38.994 -31.652 -23.903 1.00 88.88 665 THR A N 1
ATOM 5031 C CA . THR A 1 665 ? -40.135 -31.932 -23.024 1.00 88.88 665 THR A CA 1
ATOM 5032 C C . THR A 1 665 ? -41.462 -31.591 -23.673 1.00 88.88 665 THR A C 1
ATOM 5034 O O . THR A 1 665 ? -41.607 -30.511 -24.234 1.00 88.88 665 THR A O 1
ATOM 5037 N N . GLY A 1 666 ? -42.439 -32.484 -23.536 1.00 85.94 666 GLY A N 1
ATOM 5038 C CA . GLY A 1 666 ? -43.846 -32.207 -23.800 1.00 85.94 666 GLY A CA 1
ATOM 5039 C C . GLY A 1 666 ? -44.549 -31.716 -22.534 1.00 85.94 666 GLY A C 1
ATOM 5040 O O . GLY A 1 666 ? -44.290 -32.218 -21.436 1.00 85.94 666 GLY A O 1
ATOM 5041 N N . LEU A 1 667 ? -45.425 -30.728 -22.686 1.00 88.25 667 LEU A N 1
ATOM 5042 C CA . LEU A 1 667 ? -46.279 -30.194 -21.631 1.00 88.25 667 LEU A CA 1
ATOM 5043 C C . LEU A 1 667 ? -47.741 -30.447 -22.003 1.00 88.25 667 LEU A C 1
ATOM 5045 O O . LEU A 1 667 ? -48.148 -30.162 -23.129 1.00 88.25 667 LEU A O 1
ATOM 5049 N N . LEU A 1 668 ? -48.519 -30.952 -21.047 1.00 85.88 668 LEU A N 1
ATOM 5050 C CA . LEU A 1 668 ? -49.964 -31.135 -21.143 1.00 85.88 668 LEU A CA 1
ATOM 5051 C C . LEU A 1 668 ? -50.645 -30.205 -20.138 1.00 85.88 668 LEU A C 1
ATOM 5053 O O . LEU A 1 668 ? -50.486 -30.381 -18.931 1.00 85.88 668 LEU A O 1
ATOM 5057 N N . PHE A 1 669 ? -51.396 -29.227 -20.629 1.00 80.94 669 PHE A N 1
ATOM 5058 C CA . PHE A 1 669 ? -52.061 -28.216 -19.811 1.00 80.94 669 PHE A CA 1
ATOM 5059 C C . PHE A 1 669 ? -53.466 -28.675 -19.409 1.00 80.94 669 PHE A C 1
ATOM 5061 O O . PHE A 1 669 ? -54.242 -29.148 -20.241 1.00 80.94 669 PHE A O 1
ATOM 5068 N N . LEU A 1 670 ? -53.799 -28.513 -18.129 1.00 80.81 670 LEU A N 1
ATOM 5069 C CA . LEU A 1 670 ? -55.132 -28.732 -17.582 1.00 80.81 670 LEU A CA 1
ATOM 5070 C C . LEU A 1 670 ? -55.947 -27.437 -17.725 1.00 80.81 670 LEU A C 1
ATOM 5072 O O . LEU A 1 670 ? -55.483 -26.380 -17.293 1.00 80.81 670 LEU A O 1
ATOM 5076 N N . PRO A 1 671 ? -57.163 -27.488 -18.293 1.00 70.38 671 PRO A N 1
ATOM 5077 C CA . PRO A 1 671 ? -57.988 -26.305 -18.506 1.00 70.38 671 PRO A CA 1
ATOM 5078 C C . PRO A 1 671 ? -58.674 -25.879 -17.198 1.00 70.38 671 PRO A C 1
ATOM 5080 O O . PRO A 1 671 ? -59.862 -26.126 -16.997 1.00 70.38 671 PRO A O 1
ATOM 5083 N N . ILE A 1 672 ? -57.920 -25.260 -16.288 1.00 75.75 672 ILE A N 1
ATOM 5084 C CA . ILE A 1 672 ? -58.447 -24.692 -15.042 1.00 75.75 672 ILE A CA 1
ATOM 5085 C C . ILE A 1 672 ? -58.605 -23.173 -15.232 1.00 75.75 672 ILE A C 1
ATOM 5087 O O . ILE A 1 672 ? -57.642 -22.499 -15.599 1.00 75.75 672 ILE A O 1
ATOM 5091 N N . PRO A 1 673 ? -59.801 -22.596 -15.007 1.00 65.12 673 PRO A N 1
ATOM 5092 C CA . PRO A 1 673 ? -59.983 -21.148 -15.063 1.00 65.12 673 PRO A CA 1
ATOM 5093 C C . PRO A 1 673 ? -59.050 -20.432 -14.075 1.00 65.12 673 PRO A C 1
ATOM 5095 O O . PRO A 1 673 ? -58.947 -20.844 -12.922 1.00 65.12 673 PRO A O 1
ATOM 5098 N N . LEU A 1 674 ? -58.406 -19.345 -14.518 1.00 63.00 674 LEU A N 1
ATOM 5099 C CA . LEU A 1 674 ? -57.524 -18.458 -13.730 1.00 63.00 674 LEU A CA 1
ATOM 5100 C C . LEU A 1 674 ? -56.164 -19.039 -13.293 1.00 63.00 674 LEU A C 1
ATOM 5102 O O . LEU A 1 674 ? -55.320 -18.274 -12.831 1.00 63.00 674 LEU A O 1
ATOM 5106 N N . VAL A 1 675 ? -55.916 -20.345 -13.452 1.00 64.31 675 VAL A N 1
ATOM 5107 C CA . VAL A 1 675 ? -54.645 -20.993 -13.082 1.00 64.31 675 VAL A CA 1
ATOM 5108 C C . VAL A 1 675 ? -54.207 -21.949 -14.185 1.00 64.31 675 VAL A C 1
ATOM 5110 O O . VAL A 1 675 ? -54.905 -22.905 -14.503 1.00 64.31 675 VAL A O 1
ATOM 5113 N N . GLU A 1 676 ? -53.015 -21.741 -14.739 1.00 67.25 676 GLU A N 1
ATOM 5114 C CA . GLU A 1 676 ? -52.447 -22.658 -15.724 1.00 67.25 676 GLU A CA 1
ATOM 5115 C C . GLU A 1 676 ? -51.673 -23.782 -15.018 1.00 67.25 676 GLU A C 1
ATOM 5117 O O . GLU A 1 676 ? -50.524 -23.621 -14.609 1.00 67.25 676 GLU A O 1
ATOM 5122 N N . ALA A 1 677 ? -52.324 -24.932 -14.846 1.00 77.00 677 ALA A N 1
ATOM 5123 C CA . ALA A 1 677 ? -51.683 -26.149 -14.354 1.00 77.00 677 ALA A CA 1
ATOM 5124 C C . ALA A 1 677 ? -51.247 -27.021 -15.536 1.00 77.00 677 ALA A C 1
ATOM 5126 O O . ALA A 1 677 ? -51.994 -27.175 -16.499 1.00 77.00 677 ALA A O 1
ATOM 5127 N N . TYR A 1 678 ? -50.063 -27.630 -15.470 1.00 85.12 678 TYR A N 1
ATOM 5128 C CA . TYR A 1 678 ? -49.591 -28.532 -16.519 1.00 85.12 678 TYR A CA 1
ATOM 5129 C C . TYR A 1 678 ? -48.788 -29.707 -15.962 1.00 85.12 678 TYR A C 1
ATOM 5131 O O . TYR A 1 678 ? -48.092 -29.591 -14.955 1.00 85.12 678 TYR A O 1
ATOM 5139 N N . ALA A 1 679 ? -48.865 -30.841 -16.654 1.00 81.31 679 ALA A N 1
ATOM 5140 C CA . ALA A 1 679 ? -47.957 -31.966 -16.486 1.00 81.31 679 ALA A CA 1
ATOM 5141 C C . ALA A 1 679 ? -46.834 -31.863 -17.523 1.00 81.31 679 ALA A C 1
ATOM 5143 O O . ALA A 1 679 ? -47.085 -31.531 -18.680 1.00 81.31 679 ALA A O 1
ATOM 5144 N N . LYS A 1 680 ? -45.595 -32.153 -17.123 1.00 88.75 680 LYS A N 1
ATOM 5145 C CA . LYS A 1 680 ? -44.419 -32.074 -17.997 1.00 88.75 680 LYS A CA 1
ATOM 5146 C C . LYS A 1 680 ? -43.658 -33.391 -17.980 1.00 88.75 680 LYS A C 1
ATOM 5148 O O . LYS A 1 680 ? -43.322 -33.888 -16.910 1.00 88.75 680 LYS A O 1
ATOM 5153 N N . ALA A 1 681 ? -43.364 -33.929 -19.159 1.00 80.31 681 ALA A N 1
ATOM 5154 C CA . ALA A 1 681 ? -42.588 -35.154 -19.322 1.00 80.31 681 ALA A CA 1
ATOM 5155 C C . ALA A 1 681 ? -41.653 -35.038 -20.530 1.00 80.31 681 ALA A C 1
ATOM 5157 O O . ALA A 1 681 ? -41.973 -34.377 -21.516 1.00 80.31 681 ALA A O 1
ATOM 5158 N N . GLY A 1 682 ? -40.484 -35.669 -20.470 1.00 86.31 682 GLY A N 1
ATOM 5159 C CA . GLY A 1 682 ? 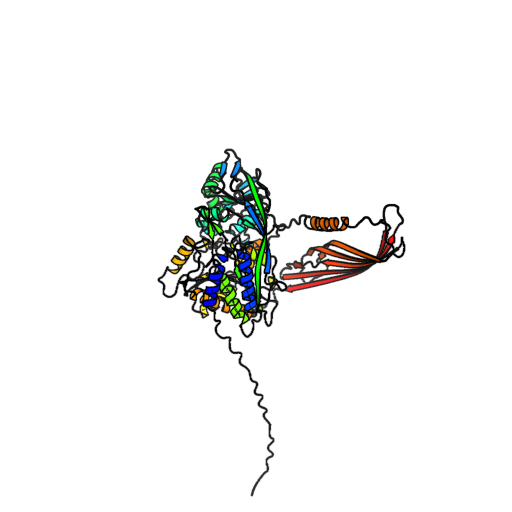-39.533 -35.615 -21.572 1.00 86.31 682 GLY A CA 1
ATOM 5160 C C . GLY A 1 682 ? -38.185 -36.229 -21.253 1.00 86.31 682 GLY A C 1
ATOM 5161 O O . GLY A 1 682 ? -38.011 -36.892 -20.233 1.00 86.31 682 GLY A O 1
ATOM 5162 N N . LEU A 1 683 ? -37.234 -35.988 -22.148 1.00 81.50 683 LEU A N 1
ATOM 5163 C CA . LEU A 1 683 ? -35.871 -36.489 -22.055 1.00 81.50 683 LEU A CA 1
ATOM 5164 C C . LEU A 1 683 ? -34.929 -35.356 -21.655 1.00 81.50 683 LEU A C 1
ATOM 5166 O O . LEU A 1 683 ? -35.042 -34.229 -22.140 1.00 81.50 683 LEU A O 1
ATOM 5170 N N . ALA A 1 684 ? -33.974 -35.672 -20.789 1.00 81.69 684 ALA A N 1
ATOM 5171 C CA . ALA A 1 684 ? -32.919 -34.764 -20.373 1.00 81.69 684 ALA A CA 1
ATOM 5172 C C . ALA A 1 684 ? -31.562 -35.429 -20.599 1.00 81.69 684 ALA A C 1
ATOM 5174 O O . ALA A 1 684 ? -31.364 -36.589 -20.241 1.00 81.69 684 ALA A O 1
ATOM 5175 N N . ARG A 1 685 ? -30.621 -34.678 -21.168 1.00 81.31 685 ARG A N 1
ATOM 5176 C CA . ARG A 1 685 ? -29.209 -35.046 -21.228 1.00 81.31 685 ARG A CA 1
ATOM 5177 C C . ARG A 1 685 ? -28.422 -34.024 -20.427 1.00 81.31 685 ARG A C 1
ATOM 5179 O O . ARG A 1 685 ? -28.407 -32.848 -20.775 1.00 81.31 685 ARG A O 1
ATOM 5186 N N . MET A 1 686 ? -27.769 -34.489 -19.373 1.00 80.50 686 MET A N 1
ATOM 5187 C CA . MET A 1 686 ? -26.837 -33.701 -18.572 1.00 80.50 686 MET A CA 1
ATOM 5188 C C . MET A 1 686 ? -25.414 -34.126 -18.931 1.00 80.50 686 MET A C 1
ATOM 5190 O O . MET A 1 686 ? -25.150 -35.314 -19.122 1.00 80.50 686 MET A O 1
ATOM 5194 N N . GLN A 1 687 ? -24.502 -33.168 -19.014 1.00 76.94 687 GLN A N 1
ATOM 5195 C CA . GLN A 1 687 ? -23.074 -33.397 -19.152 1.00 76.94 687 GLN A CA 1
ATOM 5196 C C . GLN A 1 687 ? -22.361 -32.628 -18.045 1.00 76.94 687 GLN A C 1
ATOM 5198 O O . GLN A 1 687 ? -22.438 -31.402 -17.985 1.00 76.94 687 GLN A O 1
ATOM 5203 N N . GLY A 1 688 ? -21.690 -33.367 -17.165 1.00 76.62 688 GLY A N 1
ATOM 5204 C CA . GLY A 1 688 ? -20.757 -32.814 -16.194 1.00 76.62 688 GLY A CA 1
ATOM 5205 C C . GLY A 1 688 ? -19.330 -33.025 -16.682 1.00 76.62 688 GLY A C 1
ATOM 5206 O O . GLY A 1 688 ? -18.989 -34.131 -17.104 1.00 76.62 688 GLY A O 1
ATOM 5207 N N . THR A 1 689 ? -18.512 -31.985 -16.617 1.00 70.44 689 THR A N 1
ATOM 5208 C CA . THR A 1 689 ? -17.069 -32.068 -16.834 1.00 70.44 689 THR A CA 1
ATOM 5209 C C . THR A 1 689 ? -16.385 -31.709 -15.529 1.00 70.44 689 THR A C 1
ATOM 5211 O O . THR A 1 689 ? -16.706 -30.686 -14.928 1.00 70.44 689 THR A O 1
ATOM 5214 N N . VAL A 1 690 ? -15.453 -32.554 -15.095 1.00 64.38 690 VAL A N 1
ATOM 5215 C CA . VAL A 1 690 ? -14.609 -32.295 -13.930 1.00 64.38 690 VAL A CA 1
ATOM 5216 C C . VAL A 1 690 ? -13.164 -32.300 -14.399 1.00 64.38 690 VAL A C 1
ATOM 5218 O O . VAL A 1 690 ? -12.668 -33.329 -14.861 1.00 64.38 690 VAL A O 1
ATOM 5221 N N . HIS A 1 691 ? -12.491 -31.163 -14.283 1.00 62.16 691 HIS A N 1
ATOM 5222 C CA . HIS A 1 691 ? -11.048 -31.068 -14.447 1.00 62.16 691 HIS A CA 1
ATOM 5223 C C . HIS A 1 691 ? -10.419 -31.043 -13.062 1.00 62.16 691 HIS A C 1
ATOM 5225 O O . HIS A 1 691 ? -10.496 -30.039 -12.360 1.00 62.16 691 HIS A O 1
ATOM 5231 N N . ALA A 1 692 ? -9.830 -32.168 -12.661 1.00 58.69 692 ALA A N 1
ATOM 5232 C CA . ALA A 1 692 ? -9.112 -32.280 -11.403 1.00 58.69 692 ALA A CA 1
ATOM 5233 C C . ALA A 1 692 ? -7.603 -32.335 -11.663 1.00 58.69 692 ALA A C 1
ATOM 5235 O O . ALA A 1 692 ? -7.131 -33.233 -12.361 1.00 58.69 692 ALA A O 1
ATOM 5236 N N . THR A 1 693 ? -6.850 -31.406 -11.078 1.00 57.44 693 THR A N 1
ATOM 5237 C CA . THR A 1 693 ? -5.382 -31.421 -11.095 1.00 57.44 693 THR A CA 1
ATOM 5238 C C . THR A 1 693 ? -4.899 -31.788 -9.705 1.00 57.44 693 THR A C 1
ATOM 5240 O O . THR A 1 693 ? -5.224 -31.089 -8.751 1.00 57.44 693 THR A O 1
ATOM 5243 N N . TYR A 1 694 ? -4.142 -32.878 -9.580 1.00 50.91 694 TYR A N 1
ATOM 5244 C CA . TYR A 1 694 ? -3.598 -33.357 -8.309 1.00 50.91 694 TYR A CA 1
ATOM 5245 C C . TYR A 1 694 ? -2.064 -33.349 -8.341 1.00 50.91 694 TYR A C 1
ATOM 5247 O O . TYR A 1 694 ? -1.460 -33.994 -9.198 1.00 50.91 694 TYR A O 1
ATOM 5255 N N . CYS A 1 695 ? -1.444 -32.665 -7.378 1.00 50.25 695 CYS A N 1
ATOM 5256 C CA . CYS A 1 695 ? -0.005 -32.729 -7.118 1.00 50.25 695 CYS A CA 1
ATOM 5257 C C . CYS A 1 695 ? 0.260 -33.564 -5.859 1.00 50.25 695 CYS A C 1
ATOM 5259 O O . CYS A 1 695 ? -0.047 -33.126 -4.747 1.00 50.25 695 CYS A O 1
ATOM 5261 N N . GLY A 1 696 ? 0.845 -34.752 -6.038 1.00 46.44 696 GLY A N 1
ATOM 5262 C CA . GLY A 1 696 ? 1.367 -35.576 -4.944 1.00 46.44 696 GLY A CA 1
ATOM 5263 C C . GLY A 1 696 ? 2.777 -35.142 -4.539 1.00 46.44 696 GLY A C 1
ATOM 5264 O O . GLY A 1 696 ? 3.555 -34.719 -5.393 1.00 46.44 696 GLY A O 1
ATOM 5265 N N . ILE A 1 697 ? 3.109 -35.270 -3.249 1.00 47.28 697 ILE A N 1
ATOM 5266 C CA . ILE A 1 697 ? 4.408 -34.856 -2.675 1.00 47.28 697 ILE A CA 1
ATOM 5267 C C . ILE A 1 697 ? 5.612 -35.510 -3.369 1.00 47.28 697 ILE A C 1
ATOM 5269 O O . ILE A 1 697 ? 6.661 -34.882 -3.458 1.00 47.28 697 ILE A O 1
ATOM 5273 N N . ASP A 1 698 ? 5.458 -36.711 -3.929 1.00 44.66 698 ASP A N 1
ATOM 5274 C CA . ASP A 1 698 ? 6.576 -37.442 -4.538 1.00 44.66 698 ASP A CA 1
ATOM 5275 C C . ASP A 1 698 ? 6.907 -37.012 -5.983 1.00 44.66 698 ASP A C 1
ATOM 5277 O O . ASP A 1 698 ? 7.965 -37.369 -6.495 1.00 44.66 698 ASP A O 1
ATOM 5281 N N . ASN A 1 699 ? 6.048 -36.228 -6.651 1.00 38.91 699 ASN A N 1
ATOM 5282 C CA . ASN A 1 699 ? 6.231 -35.859 -8.067 1.00 38.91 699 ASN A CA 1
ATOM 5283 C C . ASN A 1 699 ? 6.727 -34.420 -8.297 1.00 38.91 699 ASN A C 1
ATOM 5285 O O . ASN A 1 699 ? 6.971 -34.038 -9.442 1.00 38.91 699 ASN A O 1
ATOM 5289 N N . CYS A 1 700 ? 6.943 -33.640 -7.237 1.00 38.75 700 CYS A N 1
ATOM 5290 C CA . CYS A 1 700 ? 7.723 -32.404 -7.308 1.00 38.75 700 CYS A CA 1
ATOM 5291 C C . CYS A 1 700 ? 9.152 -32.731 -6.863 1.00 38.75 700 CYS A C 1
ATOM 5293 O O . CYS A 1 700 ? 9.451 -32.764 -5.674 1.00 38.75 700 CYS A O 1
ATOM 5295 N N . ALA A 1 701 ? 9.997 -33.063 -7.839 1.00 30.77 701 ALA A N 1
ATOM 5296 C CA . ALA A 1 701 ? 11.332 -33.627 -7.680 1.00 30.77 701 ALA A CA 1
ATOM 5297 C C . ALA A 1 701 ? 12.191 -32.972 -6.575 1.00 30.77 701 ALA A C 1
ATOM 5299 O O . ALA A 1 701 ? 12.760 -31.899 -6.762 1.00 30.77 701 ALA A O 1
ATOM 5300 N N . PHE A 1 702 ? 12.379 -33.693 -5.469 1.00 31.33 702 PHE A N 1
ATOM 5301 C CA . PHE A 1 702 ? 13.594 -33.599 -4.666 1.00 31.33 702 PHE A CA 1
ATOM 5302 C C . PHE A 1 702 ? 14.622 -34.569 -5.269 1.00 31.33 702 PHE A C 1
ATOM 5304 O O . PHE A 1 702 ? 14.455 -35.787 -5.202 1.00 31.33 702 PHE A O 1
ATOM 5311 N N . GLY A 1 703 ? 15.662 -34.034 -5.917 1.00 26.03 703 GLY A N 1
ATOM 5312 C CA . GLY A 1 703 ? 16.863 -34.801 -6.273 1.00 26.03 703 GLY A CA 1
ATOM 5313 C C . GLY A 1 703 ? 17.672 -35.183 -5.019 1.00 26.03 703 GLY A C 1
ATOM 5314 O O . GLY A 1 703 ? 17.515 -34.525 -3.991 1.00 26.03 703 GLY A O 1
ATOM 5315 N N . PRO A 1 704 ? 18.493 -36.250 -5.064 1.00 32.94 704 PRO A N 1
ATOM 5316 C CA . PRO A 1 704 ? 18.840 -37.048 -3.884 1.00 32.94 704 PRO A CA 1
ATOM 5317 C C . PRO A 1 704 ? 20.175 -36.625 -3.229 1.00 32.94 704 PRO A C 1
ATOM 5319 O O . PRO A 1 704 ? 20.929 -35.857 -3.827 1.00 32.94 704 PRO A O 1
ATOM 5322 N N . PRO A 1 705 ? 20.556 -37.322 -2.142 1.00 41.41 705 PRO A N 1
ATOM 5323 C CA . PRO A 1 705 ? 20.444 -36.942 -0.730 1.00 41.41 705 PRO A CA 1
ATOM 5324 C C . PRO A 1 705 ? 21.461 -35.899 -0.235 1.00 41.41 705 PRO A C 1
ATOM 5326 O O . PRO A 1 705 ? 22.597 -35.858 -0.763 1.00 41.41 705 PRO A O 1
#

Nearest PDB structures (foldseek):
  2anp-assembly1_A  TM=8.116E-01  e=2.269E-13  Vibrio proteolyticus
  3b7i-assembly1_A  TM=8.008E-01  e=6.850E-13  Vibrio proteolyticus
  1amp-assembly1_A  TM=7.779E-01  e=5.550E-13  Vibrio proteolyticus
  3b3s-assembly1_A  TM=8.045E-01  e=2.068E-12  Vibrio proteolyticus
  6ica-assembly1_A  TM=8.180E-01  e=1.320E-10  Legionella pneumophila subsp. pneumophila str. Philadelphia 1

Mean predicted aligned error: 14.56 Å

Foldseek 3Di:
DDDDDDDDDDDPPPPPPPPPPPPPDDDFQDFDPVLLQVLLQVLLDVCLQQFAFPDPNQVVLLCVLLVLLVVLPFAQLFPRALWDKFKKKKKAWDQQKWKWKDDPDIDIAHGLPFKFKDFLAQDQKFKLDQAFEKEQEALDDAVVLPADSCVVPQQASHEYEYEAFALLQVVQDCVHCNRLFGAPSRDLVVNQLSSQLSNHQEYEYEDDCLLQVHDVVCQSVLRNGIFMHGHDDLFGGHSMYIYGYNVSVQVLQVSLVHGPVVLNVQSSDGPDYMDGSNMTIIIMIRIDMDIGMGIKGKTKDAAPAARLAEEEEEEASGADGWDQDPVRDTFGQSCSLFPSSQSSLLSSLSSSQSVDPPHFNYMYMYIHAYPLSNPLSRLLCCLVVPSHPLVRYQEYEYEGRFAQAADFQEWEKQPPDFKCLNVLLCVLQVVVNYHYDYDPNSSNNVFCRGSQNSSVLSPHHYIYIGGDQGHPPDDHCVSVVVVVCCVVPRVSDSNVHDDPPTDCNRSVVVSSSSSSSVSCSRHDPDGMDGPPCNHCNRSSNVVVPPPSPSPVPPPPVVVVVVVVVVVVVPDPDDPPPPDAFKDKDKDKDKAWDWDDFPPDDDDDQWTWHIDIDIDIKMKIKIKGRNDPFKIKIKMKIWNDWDWDWTDTPPWTKIKTKTKIKIWIKMWGWDPDPPDTDIDIDTDMDMDMDIDMDIDDPPPPDDDDD

Solvent-accessible surface area (backbone atoms only — not comparable to full-atom values): 37537 Å² total; per-residue (Å²): 135,88,82,86,86,79,88,79,82,84,79,83,80,81,79,78,80,74,79,75,73,73,79,68,75,64,72,82,88,76,73,60,66,68,58,36,51,51,40,17,49,53,52,21,26,78,88,22,36,7,18,19,71,74,36,75,15,32,57,53,48,54,52,48,52,49,50,50,42,52,72,53,65,43,40,47,48,41,97,79,31,38,57,42,82,38,68,31,31,36,40,29,65,53,76,84,32,46,43,39,34,44,53,97,59,71,46,76,37,45,44,65,78,28,25,44,76,49,52,86,54,95,48,53,63,45,72,48,73,64,21,43,32,31,36,22,40,40,45,36,78,38,72,89,75,70,38,46,27,55,61,94,55,84,35,61,59,19,27,39,34,24,42,55,20,44,49,7,50,78,66,57,40,62,88,39,62,53,3,51,33,45,44,64,60,16,36,69,67,46,39,52,54,46,40,16,75,49,40,17,35,24,37,34,32,38,47,47,45,73,54,59,59,50,54,70,64,58,60,38,61,76,66,63,54,78,38,60,40,67,64,82,67,64,65,66,69,29,60,33,41,39,36,25,33,49,70,43,42,43,53,55,29,47,65,50,76,42,57,52,70,60,49,51,64,46,37,51,37,90,84,45,68,56,43,75,44,79,30,24,37,28,35,56,43,49,28,51,66,44,82,46,59,37,52,27,41,28,34,28,45,72,18,73,76,37,55,75,32,29,37,36,36,36,18,38,62,37,36,79,11,63,42,71,39,100,88,66,46,82,36,47,21,21,19,14,44,53,15,21,32,11,41,23,49,52,52,46,51,51,45,48,59,58,69,41,62,78,58,45,30,21,10,38,36,42,35,35,27,22,44,42,94,61,68,27,45,31,33,45,46,37,60,76,59,50,84,54,57,66,93,37,35,50,33,35,48,23,37,59,45,49,34,48,80,30,46,50,47,32,30,23,33,43,63,65,77,43,30,48,52,50,53,49,44,45,56,40,28,49,76,71,67,32,42,78,41,71,56,90,59,37,44,52,31,63,39,72,72,46,51,31,32,35,39,39,48,70,66,28,47,47,38,35,55,41,57,40,44,49,41,71,97,55,66,91,60,48,36,52,51,51,53,52,46,38,59,74,64,18,59,100,30,60,63,18,54,69,59,93,85,53,35,52,55,15,37,48,54,52,49,52,43,53,47,53,34,49,49,51,54,22,59,48,88,70,66,57,45,57,36,82,85,40,37,95,62,26,65,50,53,51,60,67,65,46,77,72,68,68,61,79,67,83,54,72,62,54,54,55,52,48,54,52,52,57,61,61,69,71,56,77,90,69,77,89,62,84,71,70,39,79,50,75,49,72,51,76,51,78,29,78,51,72,50,70,63,91,80,57,74,68,63,101,79,32,52,60,56,70,44,76,45,76,28,68,17,42,35,44,36,41,33,38,20,87,45,96,45,39,34,41,36,42,34,45,35,38,44,33,73,55,72,45,83,31,76,21,70,79,33,51,30,43,37,41,38,36,40,40,34,41,36,45,34,43,34,42,44,49,97,48,88,100,44,91,45,67,51,76,50,71,53,74,50,77,49,77,48,73,52,72,51,75,49,54,68,85,76,64,79,77,80,82,136